Protein AF-0000000087423465 (afdb_homodimer)

Nearest PDB structures (foldseek):
  7kyp-assembly4_N  TM=9.177E-01  e=3.715E-16  Streptococcus pneumoniae D39
  7kyo-assembly1_C-2  TM=9.212E-01  e=1.041E-14  Streptococcus pneumoniae D39
  4g1u-assembly1_B  TM=6.778E-01  e=6.714E-05  Yersinia pestis
  7lb8-assembly1_B  TM=7.139E-01  e=5.943E-04  Escherichia coli K-12
  5b57-assembly1_A  TM=6.012E-01  e=1.529E-04  Burkholderia cenocepacia J2315

InterPro domains:
  IPR001626 ABC transporter, TroCD-like [PF00950] (20-286)
  IPR001626 ABC transporter, TroCD-like [PTHR30477] (18-298)
  IPR037294 ABC transporter, BtuC-like [G3DSA:1.10.3470.10] (1-289)
  IPR037294 ABC transporter, BtuC-like [SSF81345] (15-281)

Solvent-accessible surface area (backbone atoms only — not comparable to full-atom values): 29920 Å² total; per-residue (Å²): 107,68,63,56,50,45,48,53,37,50,53,42,48,53,50,59,76,62,60,75,46,68,46,57,47,35,19,29,52,46,29,24,45,39,13,27,35,25,2,45,59,16,37,58,28,46,73,61,70,42,32,52,52,43,44,23,28,26,30,16,19,43,31,16,28,44,48,29,34,65,73,67,69,48,95,44,70,70,50,27,48,49,25,14,33,51,32,10,40,51,44,53,52,49,30,53,58,45,31,68,37,92,82,37,51,56,50,43,28,38,42,41,49,20,33,30,33,29,17,51,14,50,39,46,45,31,50,45,54,72,34,92,74,18,86,71,60,64,63,66,37,40,49,53,24,34,24,60,71,47,47,73,68,54,43,50,51,35,47,50,52,31,51,50,50,50,48,46,49,64,73,43,36,63,66,51,51,40,39,57,78,36,49,69,61,24,48,74,74,66,42,60,55,66,58,52,52,54,48,49,48,50,50,49,26,51,48,43,49,60,27,17,52,36,25,1,25,75,46,45,30,29,39,21,35,28,21,18,56,21,16,54,20,60,38,90,47,65,74,58,20,42,53,43,2,23,49,44,13,27,49,15,12,41,51,6,32,48,50,21,64,51,36,84,60,35,50,34,25,34,34,20,32,41,44,26,43,49,51,26,53,48,19,45,42,65,11,68,66,13,65,50,28,50,56,58,55,52,54,55,66,68,60,60,64,77,73,73,68,80,71,75,78,74,77,73,77,119,106,68,61,56,51,48,49,53,37,50,52,41,48,53,49,58,76,60,63,76,45,66,46,59,48,36,19,30,51,48,30,23,43,40,12,27,34,26,3,46,60,17,36,57,28,47,74,61,69,41,32,51,52,43,42,25,27,26,30,15,20,43,32,15,30,43,49,28,34,67,73,66,69,48,95,45,70,69,50,28,46,49,25,14,33,53,32,11,41,50,44,52,50,49,30,53,58,47,32,66,38,92,82,37,48,56,51,42,27,38,43,42,50,20,34,30,33,28,15,50,14,50,37,46,45,30,49,46,55,72,34,92,74,19,89,70,59,64,62,68,37,40,50,52,24,34,24,58,70,49,46,73,68,54,43,50,50,35,47,49,51,31,52,50,50,51,50,47,49,64,73,45,36,65,62,50,51,40,39,57,78,35,51,70,62,25,49,74,75,65,43,58,54,64,60,52,52,52,47,49,48,48,50,50,25,52,47,43,50,60,29,16,49,36,25,1,26,74,46,45,30,29,38,21,36,27,20,18,57,21,18,55,21,61,40,89,47,65,76,58,20,43,53,44,1,23,50,46,13,25,48,16,12,40,51,7,32,49,50,20,65,52,38,85,60,36,52,34,25,34,35,20,34,41,43,25,43,48,50,25,52,47,19,45,43,66,11,69,64,14,65,50,27,51,55,57,56,52,55,56,65,66,60,61,66,77,75,71,68,79,74,76,78,76,78,69,81,119

Sequence (636 aa):
MQSLFSQQVADRAAEFFTFQYDFAINALMSSMFVGAVCAVVGAFLVLRGMSLLGDATGHATLPGVCAAFVFVGAKETGALLTGALVSAFVAALLVGLISRSNRSRPDAAIGVILSVFFGIGIVMLSYIQNSPTAAQSGLQSFLFGNAAGVSREQLYVLGGISAALIAGVAVFFRPLAVATFDPVFARSIGVPTRAVHYGLLGALSLAVVVSIQAVGVVLVSAMLIIPPSAALFLTKRLPRALVFAGFIGVASGALGAFVSYLWEGVATGPAMVIVAGLFFALAFVFGSRGVLGRLFTKNDALSTPGESQATPATASAEMQSLFSQQVADRAAEFFTFQYDFAINALMSSMFVGAVCAVVGAFLVLRGMSLLGDATGHATLPGVCAAFVFVGAKETGALLTGALVSAFVAALLVGLISRSNRSRPDAAIGVILSVFFGIGIVMLSYIQNSPTAAQSGLQSFLFGNAAGVSREQLYVLGGISAALIAGVAVFFRPLAVATFDPVFARSIGVPTRAVHYGLLGALSLAVVVSIQAVGVVLVSAMLIIPPSAALFLTKRLPRALVFAGFIGVASGALGAFVSYLWEGVATGPAMVIVAGLFFALAFVFGSRGVLGRLFTKNDALSTPGESQATPATASAE

Structure (mmCIF, N/CA/C/O backbone):
data_AF-0000000087423465-model_v1
#
loop_
_entity.id
_entity.type
_entity.pdbx_description
1 polymer 'Metal ABC transporter permease'
#
loop_
_atom_site.group_PDB
_atom_site.id
_atom_site.type_symbol
_atom_site.label_atom_id
_atom_site.label_alt_id
_atom_site.label_comp_id
_atom_site.label_asym_id
_atom_site.label_entity_id
_atom_site.label_seq_id
_atom_site.pdbx_PDB_ins_code
_atom_site.Cartn_x
_atom_site.Cartn_y
_atom_site.Cartn_z
_atom_site.occupancy
_atom_site.B_iso_or_equiv
_atom_site.auth_seq_id
_atom_site.auth_comp_id
_atom_site.auth_asym_id
_atom_site.auth_atom_id
_atom_site.pdbx_PDB_model_num
ATOM 1 N N . MET A 1 1 ? 22.672 -31.734 11.016 1 42.53 1 MET A N 1
ATOM 2 C CA . MET A 1 1 ? 21.75 -30.953 10.203 1 42.53 1 MET A CA 1
ATOM 3 C C . MET A 1 1 ? 22.156 -29.469 10.188 1 42.53 1 MET A C 1
ATOM 5 O O . MET A 1 1 ? 22.172 -28.844 9.133 1 42.53 1 MET A O 1
ATOM 9 N N . GLN A 1 2 ? 22.531 -29.031 11.352 1 52.62 2 GLN A N 1
ATOM 10 C CA . GLN A 1 2 ? 23 -27.656 11.445 1 52.62 2 GLN A CA 1
ATOM 11 C C . GLN A 1 2 ? 24.344 -27.484 10.727 1 52.62 2 GLN A C 1
ATOM 13 O O . GLN A 1 2 ? 24.562 -26.469 10.055 1 52.62 2 GLN A O 1
ATOM 18 N N . SER A 1 3 ? 25.141 -28.484 10.922 1 55.47 3 SER A N 1
ATOM 19 C CA . SER A 1 3 ? 26.484 -28.391 10.328 1 55.47 3 SER A CA 1
ATOM 20 C C . SER A 1 3 ? 26.422 -28.469 8.805 1 55.47 3 SER A C 1
ATOM 22 O O . SER A 1 3 ? 27.125 -27.734 8.109 1 55.47 3 SER A O 1
ATOM 24 N N . LEU A 1 4 ? 25.609 -29.375 8.328 1 49.28 4 LEU A N 1
ATOM 25 C CA . LEU A 1 4 ? 25.422 -29.516 6.891 1 49.28 4 LEU A CA 1
ATOM 26 C C . LEU A 1 4 ? 24.797 -28.266 6.293 1 49.28 4 LEU A C 1
ATOM 28 O O . LEU A 1 4 ? 25.172 -27.828 5.207 1 49.28 4 LEU A O 1
ATOM 32 N N . PHE A 1 5 ? 23.875 -27.797 7.133 1 57.12 5 PHE A N 1
ATOM 33 C CA . PHE A 1 5 ? 23.25 -26.547 6.711 1 57.12 5 PHE A CA 1
ATOM 34 C C . PHE A 1 5 ? 24.281 -25.422 6.641 1 57.12 5 PHE A C 1
ATOM 36 O O . PHE A 1 5 ? 24.281 -24.625 5.699 1 57.12 5 PHE A O 1
ATOM 43 N N . SER A 1 6 ? 25.203 -25.625 7.539 1 66 6 SER A N 1
ATOM 44 C CA . SER A 1 6 ? 26.234 -24.578 7.566 1 66 6 SER A CA 1
ATOM 45 C C . SER A 1 6 ? 27.234 -24.766 6.418 1 66 6 SER A C 1
ATOM 47 O O . SER A 1 6 ? 27.656 -23.781 5.805 1 66 6 SER A O 1
ATOM 49 N N . GLN A 1 7 ? 27.547 -26.031 6.145 1 67.19 7 GLN A N 1
ATOM 50 C CA . GLN A 1 7 ? 28.484 -26.266 5.055 1 67.19 7 GLN A CA 1
ATOM 51 C C . GLN A 1 7 ? 27.859 -25.938 3.703 1 67.19 7 GLN A C 1
ATOM 53 O O . GLN A 1 7 ? 28.516 -25.375 2.832 1 67.19 7 GLN A O 1
ATOM 58 N N . GLN A 1 8 ? 26.625 -26.297 3.535 1 69.56 8 GLN A N 1
ATOM 59 C CA . GLN A 1 8 ? 25.938 -25.984 2.295 1 69.56 8 GLN A CA 1
ATOM 60 C C . GLN A 1 8 ? 25.828 -24.469 2.092 1 69.56 8 GLN A C 1
ATOM 62 O O . GLN A 1 8 ? 26 -23.969 0.976 1 69.56 8 GLN A O 1
ATOM 67 N N . VAL A 1 9 ? 25.672 -23.891 3.154 1 72.19 9 VAL A N 1
ATOM 68 C CA . VAL A 1 9 ? 25.578 -22.438 3.1 1 72.19 9 VAL A CA 1
ATOM 69 C C . VAL A 1 9 ? 26.953 -21.844 2.752 1 72.19 9 VAL A C 1
ATOM 71 O O . VAL A 1 9 ? 27.047 -20.906 1.955 1 72.19 9 VAL A O 1
ATOM 74 N N . ALA A 1 10 ? 27.984 -22.438 3.285 1 73.12 10 ALA A N 1
ATOM 75 C CA . ALA A 1 10 ? 29.344 -21.953 3.014 1 73.12 10 ALA A CA 1
ATOM 76 C C . ALA A 1 10 ? 29.734 -22.203 1.561 1 73.12 10 ALA A C 1
ATOM 78 O O . ALA A 1 10 ? 30.359 -21.359 0.921 1 73.12 10 ALA A O 1
ATOM 79 N N . ASP A 1 11 ? 29.359 -23.328 1.016 1 73.94 11 ASP A N 1
ATOM 80 C CA . ASP A 1 11 ? 29.672 -23.656 -0.371 1 73.94 11 ASP A CA 1
ATOM 81 C C . ASP A 1 11 ? 28.922 -22.75 -1.337 1 73.94 11 ASP A C 1
ATOM 83 O O . ASP A 1 11 ? 29.5 -22.281 -2.322 1 73.94 11 ASP A O 1
ATOM 87 N N . ARG A 1 12 ? 27.75 -22.484 -0.983 1 76.12 12 ARG A N 1
ATOM 88 C CA . ARG A 1 12 ? 26.969 -21.594 -1.836 1 76.12 12 ARG A CA 1
ATOM 89 C C . ARG A 1 12 ? 27.484 -20.156 -1.759 1 76.12 12 ARG A C 1
ATOM 91 O O . ARG A 1 12 ? 27.484 -19.438 -2.758 1 76.12 12 ARG A O 1
ATOM 98 N N . ALA A 1 13 ? 27.906 -19.844 -0.619 1 76.38 13 ALA A N 1
ATOM 99 C CA . ALA A 1 13 ? 28.469 -18.516 -0.446 1 76.38 13 ALA A CA 1
ATOM 100 C C . ALA A 1 13 ? 29.719 -18.328 -1.301 1 76.38 13 ALA A C 1
ATOM 102 O O . ALA A 1 13 ? 29.891 -17.312 -1.965 1 76.38 13 ALA A O 1
ATOM 103 N N . ALA A 1 14 ? 30.531 -19.344 -1.249 1 70.56 14 ALA A N 1
ATOM 104 C CA . ALA A 1 14 ? 31.766 -19.297 -2.043 1 70.56 14 ALA A CA 1
ATOM 105 C C . ALA A 1 14 ? 31.453 -19.25 -3.535 1 70.56 14 ALA A C 1
ATOM 107 O O . ALA A 1 14 ? 32.094 -18.531 -4.293 1 70.56 14 ALA A O 1
ATOM 108 N N . GLU A 1 15 ? 30.484 -19.938 -3.844 1 74.62 15 GLU A N 1
ATOM 109 C CA . GLU A 1 15 ? 30.078 -20 -5.246 1 74.62 15 GLU A CA 1
ATOM 110 C C . GLU A 1 15 ? 29.547 -18.641 -5.719 1 74.62 15 GLU A C 1
ATOM 112 O O . GLU A 1 15 ? 29.797 -18.234 -6.855 1 74.62 15 GLU A O 1
ATOM 117 N N . PHE A 1 16 ? 28.859 -18.031 -4.848 1 75.19 16 PHE A N 1
ATOM 118 C CA . PHE A 1 16 ? 28.297 -16.719 -5.18 1 75.19 16 PHE A CA 1
ATOM 119 C C . PHE A 1 16 ? 29.391 -15.734 -5.535 1 75.19 16 PHE A C 1
ATOM 121 O O . PHE A 1 16 ? 29.266 -14.969 -6.496 1 75.19 16 PHE A O 1
ATOM 128 N N . PHE A 1 17 ? 30.5 -15.828 -4.84 1 75.06 17 PHE A N 1
ATOM 129 C CA . PHE A 1 17 ? 31.562 -14.836 -5.004 1 75.06 17 PHE A CA 1
ATOM 130 C C . PHE A 1 17 ? 32.469 -15.211 -6.16 1 75.06 17 PHE A C 1
ATOM 132 O O . PHE A 1 17 ? 33.375 -14.445 -6.527 1 75.06 17 PHE A O 1
ATOM 139 N N . THR A 1 18 ? 32.188 -16.469 -6.742 1 71.5 18 THR A N 1
ATOM 140 C CA . THR A 1 18 ? 33 -16.828 -7.914 1 71.5 18 THR A CA 1
ATOM 141 C C . THR A 1 18 ? 32.406 -16.188 -9.172 1 71.5 18 THR A C 1
ATOM 143 O O . THR A 1 18 ? 33.094 -16.141 -10.211 1 71.5 18 THR A O 1
ATOM 146 N N . PHE A 1 19 ? 31.234 -15.562 -9.094 1 72.69 19 PHE A N 1
ATOM 147 C CA . PHE A 1 19 ? 30.562 -14.875 -10.195 1 72.69 19 PHE A CA 1
ATOM 148 C C . PHE A 1 19 ? 30.562 -15.734 -11.445 1 72.69 19 PHE A C 1
ATOM 150 O O . PHE A 1 19 ? 30.797 -15.234 -12.555 1 72.69 19 PHE A O 1
ATOM 157 N N . GLN A 1 20 ? 30.453 -16.969 -11.32 1 70.81 20 GLN A N 1
ATOM 158 C CA . GLN A 1 20 ? 30.484 -17.906 -12.445 1 70.81 20 GLN A CA 1
ATOM 159 C C . GLN A 1 20 ? 29.125 -18.016 -13.117 1 70.81 20 GLN A C 1
ATOM 161 O O . GLN A 1 20 ? 29.047 -18.297 -14.312 1 70.81 20 GLN A O 1
ATOM 166 N N . TYR A 1 21 ? 28.141 -17.641 -12.383 1 77.69 21 TYR A N 1
ATOM 167 C CA . TYR A 1 21 ? 26.797 -17.797 -12.93 1 77.69 21 TYR A CA 1
ATOM 168 C C . TYR A 1 21 ? 26.219 -16.438 -13.328 1 77.69 21 TYR A C 1
ATOM 170 O O . TYR A 1 21 ? 26.125 -15.531 -12.5 1 77.69 21 TYR 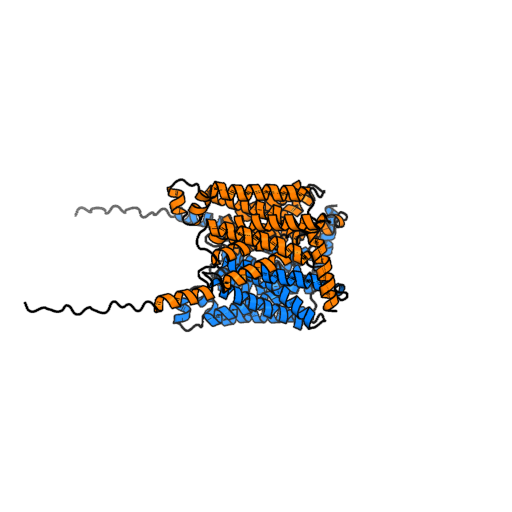A O 1
ATOM 178 N N . ASP A 1 22 ? 25.859 -16.328 -14.555 1 80.81 22 ASP A N 1
ATOM 179 C CA . ASP A 1 22 ? 25.312 -15.086 -15.125 1 80.81 22 ASP A CA 1
ATOM 180 C C . ASP A 1 22 ? 24.062 -14.633 -14.383 1 80.81 22 ASP A C 1
ATOM 182 O O . ASP A 1 22 ? 23.875 -13.438 -14.148 1 80.81 22 ASP A O 1
ATOM 186 N N . PHE A 1 23 ? 23.328 -15.594 -14.008 1 82 23 PHE A N 1
ATOM 187 C CA . PHE A 1 23 ? 22.078 -15.227 -13.336 1 82 23 PHE A CA 1
ATOM 188 C C . PHE A 1 23 ? 22.375 -14.586 -11.984 1 82 23 PHE A C 1
ATOM 190 O O . PHE A 1 23 ? 21.656 -13.672 -11.562 1 82 23 PHE A O 1
ATOM 197 N N . ALA A 1 24 ? 23.438 -15.008 -11.32 1 84.62 24 ALA A N 1
ATOM 198 C CA . ALA A 1 24 ? 23.797 -14.461 -10.016 1 84.62 24 ALA A CA 1
ATOM 199 C C . ALA A 1 24 ? 24.312 -13.039 -10.141 1 84.62 24 ALA A C 1
ATOM 201 O O . ALA A 1 24 ? 24 -12.172 -9.328 1 84.62 24 ALA A O 1
ATOM 202 N N . ILE A 1 25 ? 25.031 -12.836 -11.164 1 87.06 25 ILE A N 1
ATOM 203 C CA . ILE A 1 25 ? 25.578 -11.508 -11.406 1 87.06 25 ILE A CA 1
ATOM 204 C C . ILE A 1 25 ? 24.453 -10.539 -11.781 1 87.06 25 ILE A C 1
ATOM 206 O O . ILE A 1 25 ? 24.422 -9.406 -11.297 1 87.06 25 ILE A O 1
ATOM 210 N N . ASN A 1 26 ? 23.578 -11.016 -12.57 1 89.56 26 ASN A N 1
ATOM 211 C CA . ASN A 1 26 ? 22.453 -10.18 -12.977 1 89.56 26 ASN A CA 1
ATOM 212 C C . ASN A 1 26 ? 21.562 -9.828 -11.789 1 89.56 26 ASN A C 1
ATOM 214 O O . ASN A 1 26 ? 21.094 -8.695 -11.672 1 89.56 26 ASN A O 1
ATOM 218 N N . ALA A 1 27 ? 21.359 -10.805 -11 1 91.19 27 ALA A N 1
ATOM 219 C CA . ALA A 1 27 ? 20.531 -10.578 -9.82 1 91.19 27 ALA A CA 1
ATOM 220 C C . ALA A 1 27 ? 21.188 -9.57 -8.875 1 91.19 27 ALA A C 1
ATOM 222 O O . ALA A 1 27 ? 20.531 -8.68 -8.352 1 91.19 27 ALA A O 1
ATOM 223 N N . LEU A 1 28 ? 22.453 -9.68 -8.742 1 93.5 28 LEU A N 1
ATOM 224 C CA . LEU A 1 28 ? 23.203 -8.805 -7.855 1 93.5 28 LEU A CA 1
ATOM 225 C C . LEU A 1 28 ? 23.219 -7.375 -8.398 1 93.5 28 LEU A C 1
ATOM 227 O O . LEU A 1 28 ? 22.891 -6.43 -7.672 1 93.5 28 LEU A O 1
ATOM 231 N N . MET A 1 29 ? 23.547 -7.234 -9.617 1 94.5 29 MET A N 1
ATOM 232 C CA . MET A 1 29 ? 23.656 -5.91 -10.219 1 94.5 29 MET A CA 1
ATOM 233 C C . MET A 1 29 ? 22.297 -5.219 -10.289 1 94.5 29 MET A C 1
ATOM 235 O O . MET A 1 29 ? 22.188 -4.031 -9.984 1 94.5 29 MET A O 1
ATOM 239 N N . SER A 1 30 ? 21.344 -5.973 -10.688 1 95.25 30 SER A N 1
ATOM 240 C CA . SER A 1 30 ? 20.016 -5.383 -10.766 1 95.25 30 SER A CA 1
ATOM 241 C C . SER A 1 30 ? 19.516 -4.93 -9.391 1 95.25 30 SER A C 1
ATOM 243 O O . SER A 1 30 ? 18.953 -3.846 -9.258 1 95.25 30 SER A O 1
ATOM 245 N N . SER A 1 31 ? 19.781 -5.719 -8.398 1 96.44 31 SER A N 1
ATOM 246 C CA . SER A 1 31 ? 19.344 -5.371 -7.043 1 96.44 31 SER A CA 1
ATOM 247 C C . SER A 1 31 ? 20.078 -4.133 -6.535 1 96.44 31 SER A C 1
ATOM 249 O O . SER A 1 31 ? 19.5 -3.293 -5.852 1 96.44 31 SER A O 1
ATOM 251 N N . MET A 1 32 ? 21.281 -4.016 -6.891 1 97.44 32 MET A N 1
ATOM 252 C CA . MET A 1 32 ? 22.078 -2.859 -6.473 1 97.44 32 MET A CA 1
ATOM 253 C C . MET A 1 32 ? 21.594 -1.595 -7.18 1 97.44 32 MET A C 1
ATOM 255 O O . MET A 1 32 ? 21.484 -0.538 -6.559 1 97.44 32 MET A O 1
ATOM 259 N N . PHE A 1 33 ? 21.344 -1.739 -8.453 1 97.5 33 PHE A N 1
ATOM 260 C CA . PHE A 1 33 ? 20.859 -0.598 -9.219 1 97.5 33 PHE A CA 1
ATOM 261 C C . PHE A 1 33 ? 19.5 -0.13 -8.68 1 97.5 33 PHE A C 1
ATOM 263 O O . PHE A 1 33 ? 19.281 1.068 -8.492 1 97.5 33 PHE A O 1
ATOM 270 N N . VAL A 1 34 ? 18.641 -1.101 -8.398 1 97.38 34 VAL A N 1
ATOM 271 C CA . VAL A 1 34 ? 17.328 -0.791 -7.852 1 97.38 34 VAL A CA 1
ATOM 272 C C . VAL A 1 34 ? 17.469 -0.078 -6.508 1 97.38 34 VAL A C 1
ATOM 274 O O . VAL A 1 34 ? 16.828 0.94 -6.262 1 97.38 34 VAL A O 1
ATOM 277 N N . GLY A 1 35 ? 18.359 -0.649 -5.672 1 98 35 GLY A N 1
ATOM 278 C CA . GLY A 1 35 ? 18.578 -0.047 -4.367 1 98 35 GLY A CA 1
ATOM 279 C C . GLY A 1 35 ? 19.078 1.386 -4.449 1 98 35 GLY A C 1
ATOM 280 O O . GLY A 1 35 ? 18.609 2.248 -3.697 1 98 35 GLY A O 1
ATOM 281 N N . ALA A 1 36 ? 19.922 1.642 -5.367 1 97.75 36 ALA A N 1
ATOM 282 C CA . ALA A 1 36 ? 20.516 2.965 -5.5 1 97.75 36 ALA A CA 1
ATOM 283 C C . ALA A 1 36 ? 19.5 3.982 -6.02 1 97.75 36 ALA A C 1
ATOM 285 O O . ALA A 1 36 ? 19.312 5.035 -5.406 1 97.75 36 ALA A O 1
ATOM 286 N N . VAL A 1 37 ? 18.859 3.646 -7.086 1 98.06 37 VAL A N 1
ATOM 287 C CA . VAL A 1 37 ? 18 4.613 -7.758 1 98.06 37 VAL A CA 1
ATOM 288 C C . VAL A 1 37 ? 16.766 4.875 -6.906 1 98.06 37 VAL A C 1
ATOM 290 O O . VAL A 1 37 ? 16.344 6.023 -6.754 1 98.06 37 VAL A O 1
ATOM 293 N N . CYS A 1 38 ? 16.172 3.871 -6.328 1 98.31 38 CYS A N 1
ATOM 294 C CA . CYS A 1 38 ? 14.984 4.051 -5.504 1 98.31 38 CYS A CA 1
ATOM 295 C C . CYS A 1 38 ? 15.305 4.855 -4.25 1 98.31 38 CYS A C 1
ATOM 297 O O . CYS A 1 38 ? 14.516 5.707 -3.838 1 98.31 38 CYS A O 1
ATOM 299 N N . ALA A 1 39 ? 16.484 4.59 -3.719 1 98.19 39 ALA A N 1
ATOM 300 C CA . ALA A 1 39 ? 16.859 5.305 -2.502 1 98.19 39 ALA A CA 1
ATOM 301 C C . ALA A 1 39 ? 17.031 6.797 -2.773 1 98.19 39 ALA A C 1
ATOM 303 O O . ALA A 1 39 ? 16.531 7.633 -2.008 1 98.19 39 ALA A O 1
ATOM 304 N N . VAL A 1 40 ? 17.641 7.113 -3.832 1 97.69 40 VAL A N 1
ATOM 305 C CA . VAL A 1 40 ? 17.938 8.508 -4.145 1 97.69 40 VAL A CA 1
ATOM 306 C C . VAL A 1 40 ? 16.656 9.25 -4.508 1 97.69 40 VAL A C 1
ATOM 308 O O . VAL A 1 40 ? 16.391 10.336 -3.982 1 97.69 40 VAL A O 1
ATOM 311 N N . VAL A 1 41 ? 15.859 8.672 -5.359 1 97.69 41 VAL A N 1
ATOM 312 C CA . VAL A 1 41 ? 14.586 9.289 -5.738 1 97.69 41 VAL A CA 1
ATOM 313 C C . VAL A 1 41 ? 13.648 9.32 -4.539 1 97.69 41 VAL A C 1
ATOM 315 O O . VAL A 1 41 ? 12.977 10.328 -4.289 1 97.69 41 VAL A O 1
ATOM 318 N N . GLY A 1 42 ? 13.688 8.266 -3.785 1 97.75 42 GLY A N 1
ATOM 319 C CA . GLY A 1 42 ? 12.82 8.125 -2.629 1 97.75 42 GLY A CA 1
ATOM 320 C C . GLY A 1 42 ? 13.117 9.125 -1.532 1 97.75 42 GLY A C 1
ATOM 321 O O . GLY A 1 42 ? 12.219 9.508 -0.774 1 97.75 42 GLY A O 1
ATOM 322 N N . ALA A 1 43 ? 14.328 9.609 -1.421 1 97.19 43 ALA A N 1
ATOM 323 C CA . ALA A 1 43 ? 14.703 10.578 -0.395 1 97.19 43 ALA A CA 1
ATOM 324 C C . ALA A 1 43 ? 13.867 11.852 -0.5 1 97.19 43 ALA A C 1
ATOM 326 O O . ALA A 1 43 ? 13.398 12.375 0.513 1 97.19 43 ALA A O 1
ATOM 327 N N . PHE A 1 44 ? 13.609 12.273 -1.666 1 96.94 44 PHE A N 1
ATOM 328 C CA . PHE A 1 44 ? 12.82 13.492 -1.856 1 96.94 44 PHE A CA 1
ATOM 329 C C . PHE A 1 44 ? 11.344 13.219 -1.604 1 96.94 44 PHE A C 1
ATOM 331 O O . PHE A 1 44 ? 10.617 14.094 -1.127 1 96.94 44 PHE A O 1
ATOM 338 N N . LEU A 1 45 ? 10.938 12 -1.914 1 96.44 45 LEU A N 1
ATOM 339 C CA . LEU A 1 45 ? 9.555 11.648 -1.631 1 96.44 45 LEU A CA 1
ATOM 340 C C . LEU A 1 45 ? 9.297 11.617 -0.128 1 96.44 45 LEU A C 1
ATOM 342 O O . LEU A 1 45 ? 8.281 12.125 0.344 1 96.44 45 LEU A O 1
ATOM 346 N N . VAL A 1 46 ? 10.258 11.047 0.565 1 95.81 46 VAL A N 1
ATOM 347 C CA . VAL A 1 46 ? 10.141 10.945 2.016 1 95.81 46 VAL A CA 1
ATOM 348 C C . VAL A 1 46 ? 10.148 12.344 2.635 1 95.81 46 VAL A C 1
ATOM 350 O O . VAL A 1 46 ? 9.32 12.648 3.5 1 95.81 46 VAL A O 1
ATOM 353 N N . LEU A 1 47 ? 10.969 13.227 2.188 1 94.31 47 LEU A N 1
ATOM 354 C CA . LEU A 1 47 ? 11.117 14.578 2.727 1 94.31 47 LEU A CA 1
ATOM 355 C C . LEU A 1 47 ? 9.875 15.414 2.43 1 94.31 47 LEU A C 1
ATOM 357 O O . LEU A 1 47 ? 9.523 16.312 3.203 1 94.31 47 LEU A O 1
ATOM 361 N N . ARG A 1 48 ? 9.195 15.07 1.342 1 94.12 48 ARG A N 1
ATOM 362 C CA . ARG A 1 48 ? 8.023 15.844 0.938 1 94.12 48 ARG A CA 1
ATOM 363 C C . ARG A 1 48 ? 6.746 15.258 1.524 1 94.12 48 ARG A C 1
ATOM 365 O O . ARG A 1 48 ? 5.656 15.781 1.299 1 94.12 48 ARG A O 1
ATOM 372 N N . GLY A 1 49 ? 6.891 14.133 2.199 1 93.5 49 GLY A N 1
ATOM 373 C CA . GLY A 1 49 ? 5.711 13.484 2.756 1 93.5 49 GLY A CA 1
ATOM 374 C C . GLY A 1 49 ? 4.875 12.773 1.714 1 93.5 49 GLY A C 1
ATOM 375 O O . GLY A 1 49 ? 3.648 12.719 1.824 1 93.5 49 GLY A O 1
ATOM 376 N N . MET A 1 50 ? 5.543 12.289 0.683 1 94.56 50 MET A N 1
ATOM 377 C CA . MET A 1 50 ? 4.871 11.617 -0.426 1 94.56 50 MET A CA 1
ATOM 378 C C . MET A 1 50 ? 5.355 10.18 -0.563 1 94.56 50 MET A C 1
ATOM 380 O O . MET A 1 50 ? 5.422 9.641 -1.671 1 94.56 50 MET A O 1
ATOM 384 N N . SER A 1 51 ? 5.762 9.609 0.498 1 95.19 51 SER A N 1
ATOM 385 C CA . SER A 1 51 ? 6.367 8.281 0.462 1 95.19 51 SER A CA 1
ATOM 386 C C . SER A 1 51 ? 5.395 7.246 -0.085 1 95.19 51 SER A C 1
ATOM 388 O O . SER A 1 51 ? 5.773 6.406 -0.905 1 95.19 51 SER A O 1
ATOM 390 N N . LEU A 1 52 ? 4.121 7.367 0.267 1 95.94 52 LEU A N 1
ATOM 391 C CA . LEU A 1 52 ? 3.148 6.332 -0.076 1 95.94 52 LEU A CA 1
ATOM 392 C C . LEU A 1 52 ? 2.652 6.508 -1.507 1 95.94 52 LEU A C 1
ATOM 394 O O . LEU A 1 52 ? 1.965 5.633 -2.041 1 95.94 52 LEU A O 1
ATOM 398 N N . LEU A 1 53 ? 3.059 7.617 -2.109 1 95.94 53 LEU A N 1
ATOM 399 C CA . LEU A 1 53 ? 2.828 7.75 -3.545 1 95.94 53 LEU A CA 1
ATOM 400 C C . LEU A 1 53 ? 3.627 6.707 -4.32 1 95.94 53 LEU A C 1
ATOM 402 O O . LEU A 1 53 ? 3.189 6.246 -5.379 1 95.94 53 LEU A O 1
ATOM 406 N N . GLY A 1 54 ? 4.812 6.398 -3.828 1 95.38 54 GLY A N 1
ATOM 407 C CA . GLY A 1 54 ? 5.586 5.312 -4.41 1 95.38 54 GLY A CA 1
ATOM 408 C C . GLY A 1 54 ? 4.852 3.984 -4.395 1 95.38 54 GLY A C 1
ATOM 409 O O . GLY A 1 54 ? 4.914 3.223 -5.363 1 95.38 54 GLY A O 1
ATOM 410 N N . ASP A 1 55 ? 4.164 3.773 -3.352 1 95.06 55 ASP A N 1
ATOM 411 C CA . ASP A 1 55 ? 3.385 2.545 -3.223 1 95.06 55 ASP A CA 1
ATOM 412 C C . ASP A 1 55 ? 2.238 2.512 -4.23 1 95.06 55 ASP A C 1
ATOM 414 O O . ASP A 1 55 ? 2.023 1.499 -4.902 1 95.06 55 ASP A O 1
ATOM 418 N N . ALA A 1 56 ? 1.564 3.615 -4.336 1 96.38 56 ALA A N 1
ATOM 419 C CA . ALA A 1 56 ? 0.45 3.721 -5.273 1 96.38 56 ALA A CA 1
ATOM 420 C C . ALA A 1 56 ? 0.928 3.566 -6.711 1 96.38 56 ALA A C 1
ATOM 422 O O . ALA A 1 56 ? 0.294 2.873 -7.512 1 96.38 56 ALA A O 1
ATOM 423 N N . THR A 1 57 ? 2.02 4.172 -7.023 1 96.69 57 THR A N 1
ATOM 424 C CA . THR A 1 57 ? 2.553 4.117 -8.383 1 96.69 57 THR A CA 1
ATOM 425 C C . THR A 1 57 ? 3.016 2.701 -8.719 1 96.69 57 THR A C 1
ATOM 427 O O . THR A 1 57 ? 2.842 2.242 -9.852 1 96.69 57 THR A O 1
ATOM 430 N N . GLY A 1 58 ? 3.594 2.059 -7.77 1 96.06 58 GLY A N 1
ATOM 431 C CA . GLY A 1 58 ? 3.986 0.674 -7.984 1 96.06 58 GLY A CA 1
ATOM 432 C C . GLY A 1 58 ? 2.822 -0.227 -8.352 1 96.06 58 GLY A C 1
ATOM 433 O O . GLY A 1 58 ? 2.879 -0.944 -9.352 1 96.06 58 GLY A O 1
ATOM 434 N N . HIS A 1 59 ? 1.799 -0.141 -7.609 1 95.69 59 HIS A N 1
ATOM 435 C CA . HIS A 1 59 ? 0.615 -0.951 -7.871 1 95.69 59 HIS A CA 1
ATOM 436 C C . HIS A 1 59 ? -0.05 -0.547 -9.18 1 95.69 59 HIS A C 1
ATOM 438 O O . HIS A 1 59 ? -0.612 -1.391 -9.883 1 95.69 59 HIS A O 1
ATOM 444 N N . ALA A 1 60 ? 0.072 0.687 -9.5 1 97.12 60 ALA A N 1
ATOM 445 C CA . ALA A 1 60 ? -0.589 1.217 -10.688 1 97.12 60 ALA A CA 1
ATOM 446 C C . ALA A 1 60 ? 0.149 0.802 -11.953 1 97.12 60 ALA A C 1
ATOM 448 O O . ALA A 1 60 ? -0.36 0.981 -13.062 1 97.12 60 ALA A O 1
ATOM 449 N N . THR A 1 61 ? 1.288 0.27 -11.82 1 96.12 61 THR A N 1
ATOM 450 C CA . THR A 1 61 ? 2.031 -0.17 -13 1 96.12 61 THR A CA 1
ATOM 451 C C . THR A 1 61 ? 1.407 -1.429 -13.594 1 96.12 61 THR A C 1
ATOM 453 O O . THR A 1 61 ? 1.51 -1.668 -14.797 1 96.12 61 THR A O 1
ATOM 456 N N . LEU A 1 62 ? 0.734 -2.221 -12.82 1 93.44 62 LEU A N 1
ATOM 457 C CA . LEU A 1 62 ? 0.261 -3.539 -13.227 1 93.44 62 LEU A CA 1
ATOM 458 C C . LEU A 1 62 ? -0.755 -3.424 -14.359 1 93.44 62 LEU A C 1
ATOM 460 O O . LEU A 1 62 ? -0.633 -4.105 -15.383 1 93.44 62 LEU A O 1
ATOM 464 N N . PRO A 1 63 ? -1.768 -2.584 -14.227 1 95.25 63 PRO A N 1
ATOM 465 C CA . PRO A 1 63 ? -2.705 -2.494 -15.344 1 95.25 63 PRO A CA 1
ATOM 466 C C . PRO A 1 63 ? -2.047 -1.992 -16.625 1 95.25 63 PRO A C 1
ATOM 468 O O . PRO A 1 63 ? -2.463 -2.365 -17.734 1 95.25 63 PRO A O 1
ATOM 471 N N . GLY A 1 64 ? -1.046 -1.164 -16.516 1 95.69 64 GLY A N 1
ATOM 472 C CA . GLY A 1 64 ? -0.313 -0.716 -17.688 1 95.69 64 GLY A CA 1
ATOM 473 C C . GLY A 1 64 ? 0.457 -1.83 -18.375 1 95.69 64 GLY A C 1
ATOM 474 O O . GLY A 1 64 ? 0.448 -1.935 -19.609 1 95.69 64 GLY A O 1
ATOM 475 N N . VAL A 1 65 ? 1.086 -2.648 -17.578 1 92.06 65 VAL A N 1
ATOM 476 C CA . VAL A 1 65 ? 1.825 -3.791 -18.109 1 92.06 65 VAL A CA 1
ATOM 477 C C . VAL A 1 65 ? 0.861 -4.762 -18.781 1 92.06 65 VAL A C 1
ATOM 479 O O . VAL A 1 65 ? 1.124 -5.234 -19.891 1 92.06 65 VAL A O 1
ATOM 482 N N . CYS A 1 66 ? -0.252 -5.02 -18.125 1 91.5 66 CYS A N 1
ATOM 483 C CA . CYS A 1 66 ? -1.233 -5.957 -18.656 1 91.5 66 CYS A CA 1
ATOM 484 C C . CYS A 1 66 ? -1.87 -5.418 -19.922 1 91.5 66 CYS A C 1
ATOM 486 O O . CYS A 1 66 ? -2.066 -6.164 -20.891 1 91.5 66 CYS A O 1
ATOM 488 N N . ALA A 1 67 ? -2.166 -4.172 -19.938 1 92.81 67 ALA A N 1
ATOM 489 C CA . ALA A 1 67 ? -2.752 -3.555 -21.125 1 92.81 67 ALA A CA 1
ATOM 490 C C . ALA A 1 67 ? -1.787 -3.615 -22.297 1 92.81 67 ALA A C 1
ATOM 492 O O . ALA A 1 67 ? -2.191 -3.912 -23.422 1 92.81 67 ALA A O 1
ATOM 493 N N . ALA A 1 68 ? -0.559 -3.305 -22.031 1 91.81 68 ALA A N 1
ATOM 494 C CA . ALA A 1 68 ? 0.453 -3.369 -23.078 1 91.81 68 ALA A CA 1
ATOM 495 C C . ALA A 1 68 ? 0.592 -4.789 -23.625 1 91.81 68 ALA A C 1
ATOM 497 O O . ALA A 1 68 ? 0.745 -4.988 -24.828 1 91.81 68 ALA A O 1
ATOM 498 N N . PHE A 1 69 ? 0.512 -5.766 -22.734 1 87.25 69 PHE A N 1
ATOM 499 C CA . PHE A 1 69 ? 0.615 -7.16 -23.141 1 87.25 69 PHE A CA 1
ATOM 500 C C . PHE A 1 69 ? -0.552 -7.551 -24.031 1 87.25 69 PHE A C 1
ATOM 502 O O . PHE A 1 69 ? -0.363 -8.227 -25.047 1 87.25 69 PHE A O 1
ATOM 509 N N . VAL A 1 70 ? -1.715 -7.145 -23.672 1 85.19 70 VAL A N 1
ATOM 510 C CA . VAL A 1 70 ? -2.916 -7.504 -24.422 1 85.19 70 VAL A CA 1
ATOM 511 C C . VAL A 1 70 ? -2.896 -6.828 -25.781 1 85.19 70 VAL A C 1
ATOM 513 O O . VAL A 1 70 ? -3.277 -7.43 -26.797 1 85.19 70 VAL A O 1
ATOM 516 N N . PHE A 1 71 ? -2.453 -5.617 -25.828 1 86.69 71 PHE A N 1
ATOM 517 C CA . PHE A 1 71 ? -2.479 -4.844 -27.062 1 86.69 71 PHE A CA 1
ATOM 518 C C . PHE A 1 71 ? -1.392 -5.316 -28.016 1 86.69 71 PHE A C 1
ATOM 520 O O . PHE A 1 71 ? -1.624 -5.422 -29.234 1 86.69 71 PHE A O 1
ATOM 527 N N . VAL A 1 72 ? -0.191 -5.574 -27.516 1 83.19 72 VAL A N 1
ATOM 528 C CA . VAL A 1 72 ? 0.933 -5.934 -28.375 1 83.19 72 VAL A CA 1
ATOM 529 C C . VAL A 1 72 ? 0.942 -7.441 -28.609 1 83.19 72 VAL A C 1
ATOM 531 O O . VAL A 1 72 ? 1.404 -7.91 -29.656 1 83.19 72 VAL A O 1
ATOM 534 N N . GLY A 1 73 ? 0.303 -8.219 -27.812 1 72.38 73 GLY A N 1
ATOM 535 C CA . GLY A 1 73 ? 0.169 -9.656 -27.984 1 72.38 73 GLY A CA 1
ATOM 536 C C . GLY A 1 73 ? 1.452 -10.414 -27.688 1 72.38 73 GLY A C 1
ATOM 537 O O . GLY A 1 73 ? 1.508 -11.633 -27.844 1 72.38 73 GLY A O 1
ATOM 538 N N . ALA A 1 74 ? 2.566 -9.766 -27.5 1 67.62 74 ALA A N 1
ATOM 539 C CA . ALA A 1 74 ? 3.842 -10.422 -27.234 1 67.62 74 ALA A CA 1
ATOM 540 C C . ALA A 1 74 ? 4.539 -9.805 -26.031 1 67.62 74 ALA A C 1
ATOM 542 O O . ALA A 1 74 ? 4.207 -8.695 -25.609 1 67.62 74 ALA A O 1
ATOM 543 N N . LYS A 1 75 ? 5.344 -10.672 -25.531 1 73 75 LYS A N 1
ATOM 544 C CA . LYS A 1 75 ? 6.152 -10.203 -24.406 1 73 75 LYS A CA 1
ATOM 545 C C . LYS A 1 75 ? 7.32 -9.352 -24.891 1 73 75 LYS A C 1
ATOM 547 O O . LYS A 1 75 ? 8.445 -9.844 -25 1 73 75 LYS A O 1
ATOM 552 N N . GLU A 1 76 ? 6.984 -8.164 -25.359 1 78.5 76 GLU A N 1
ATOM 553 C CA . GLU A 1 76 ? 8.031 -7.203 -25.719 1 78.5 76 GLU A CA 1
ATOM 554 C C . GLU A 1 76 ? 8.336 -6.266 -24.547 1 78.5 76 GLU A C 1
ATOM 556 O O . GLU A 1 76 ? 7.469 -5.496 -24.125 1 78.5 76 GLU A O 1
ATOM 561 N N . THR A 1 77 ? 9.508 -6.309 -24.078 1 79.06 77 THR A N 1
ATOM 562 C CA . THR A 1 77 ? 9.93 -5.602 -22.875 1 79.06 77 THR A CA 1
ATOM 563 C C . THR A 1 77 ? 9.68 -4.102 -23 1 79.06 77 THR A C 1
ATOM 565 O O . THR A 1 77 ? 9.219 -3.455 -22.062 1 79.06 77 THR A O 1
ATOM 568 N N . GLY A 1 78 ? 9.969 -3.551 -24.172 1 82.38 78 GLY A N 1
ATOM 569 C CA . GLY A 1 78 ? 9.781 -2.125 -24.391 1 82.38 78 GLY A CA 1
ATOM 570 C C . GLY A 1 78 ? 8.336 -1.688 -24.281 1 82.38 78 GLY A C 1
ATOM 571 O O . GLY A 1 78 ? 8.039 -0.668 -23.656 1 82.38 78 GLY A O 1
ATOM 572 N N . ALA A 1 79 ? 7.453 -2.469 -24.812 1 87.44 79 ALA A N 1
ATOM 573 C CA . ALA A 1 79 ? 6.027 -2.15 -24.766 1 87.44 79 ALA A CA 1
ATOM 574 C C . ALA A 1 79 ? 5.48 -2.283 -23.344 1 87.44 79 ALA A C 1
ATOM 576 O O . ALA A 1 79 ? 4.688 -1.453 -22.891 1 87.44 79 ALA A O 1
ATOM 577 N N . LEU A 1 80 ? 5.922 -3.279 -22.672 1 88.81 80 LEU A N 1
ATOM 578 C CA . LEU A 1 80 ? 5.453 -3.512 -21.312 1 88.81 80 LEU A CA 1
ATOM 579 C C . LEU A 1 80 ? 5.887 -2.379 -20.391 1 88.81 80 LEU A C 1
ATOM 581 O O . LEU A 1 80 ? 5.09 -1.889 -19.594 1 88.81 80 LEU A O 1
ATOM 585 N N . LEU A 1 81 ? 7.09 -1.919 -20.578 1 89.31 81 LEU A N 1
ATOM 586 C CA . LEU A 1 81 ? 7.625 -0.861 -19.719 1 89.31 81 LEU A CA 1
ATOM 587 C C . LEU A 1 81 ? 6.941 0.471 -20.016 1 89.31 81 LEU A C 1
ATOM 589 O O . LEU A 1 81 ? 6.68 1.255 -19.109 1 89.31 81 LEU A O 1
ATOM 593 N N . THR A 1 82 ? 6.652 0.656 -21.266 1 92.88 82 THR A N 1
ATOM 594 C CA . THR A 1 82 ? 5.973 1.891 -21.641 1 92.88 82 THR A CA 1
ATOM 595 C C . THR A 1 82 ? 4.555 1.923 -21.078 1 92.88 82 THR A C 1
ATOM 597 O O . THR A 1 82 ? 4.098 2.963 -20.594 1 92.88 82 THR A O 1
ATOM 600 N N . GLY A 1 83 ? 3.867 0.81 -21.25 1 94.88 83 GLY A N 1
ATOM 601 C CA . GLY A 1 83 ? 2.547 0.729 -20.641 1 94.88 83 GLY A CA 1
ATOM 602 C C . GLY A 1 83 ? 2.561 0.956 -19.141 1 94.88 83 GLY A C 1
ATOM 603 O O . GLY A 1 83 ? 1.711 1.674 -18.609 1 94.88 83 GLY A O 1
ATOM 604 N N . ALA A 1 84 ? 3.543 0.352 -18.469 1 95.62 84 ALA A N 1
ATOM 605 C CA . ALA A 1 84 ? 3.707 0.52 -17.031 1 95.62 84 ALA A CA 1
ATOM 606 C C . ALA A 1 84 ? 3.982 1.978 -16.672 1 95.62 84 ALA A C 1
ATOM 608 O O . ALA A 1 84 ? 3.424 2.504 -15.711 1 95.62 84 ALA A O 1
ATOM 609 N N . LEU A 1 85 ? 4.809 2.629 -17.484 1 96.75 85 LEU A N 1
ATOM 610 C CA . LEU A 1 85 ? 5.195 4.012 -17.234 1 96.75 85 LEU A CA 1
ATOM 611 C C . LEU A 1 85 ? 4 4.949 -17.375 1 96.75 85 LEU A C 1
ATOM 613 O O . LEU A 1 85 ? 3.781 5.812 -16.516 1 96.75 85 LEU A O 1
ATOM 617 N N . VAL A 1 86 ? 3.244 4.75 -18.359 1 97.44 86 VAL A N 1
ATOM 618 C CA . VAL A 1 86 ? 2.08 5.598 -18.609 1 97.44 86 VAL A CA 1
ATOM 619 C C . VAL A 1 86 ? 1.067 5.422 -17.484 1 97.44 86 VAL A C 1
ATOM 621 O O . VAL A 1 86 ? 0.569 6.406 -16.938 1 97.44 86 VAL A O 1
ATOM 624 N N . SER A 1 87 ? 0.82 4.234 -17.188 1 98.06 87 SER A N 1
ATOM 625 C CA . SER A 1 87 ? -0.148 3.953 -16.125 1 98.06 87 SER A CA 1
ATOM 626 C C . SER A 1 87 ? 0.317 4.512 -14.789 1 98.06 87 SER A C 1
ATOM 628 O O . SER A 1 87 ? -0.472 5.105 -14.055 1 98.06 87 SER A O 1
ATOM 630 N N . ALA A 1 88 ? 1.575 4.316 -14.484 1 97.69 88 ALA A N 1
ATOM 631 C CA . ALA A 1 88 ? 2.141 4.816 -13.234 1 97.69 88 ALA A CA 1
ATOM 632 C C . ALA A 1 88 ? 2.064 6.34 -13.172 1 97.69 88 ALA A C 1
ATOM 634 O O . ALA A 1 88 ? 1.681 6.906 -12.141 1 97.69 88 ALA A O 1
ATOM 635 N N . PHE A 1 89 ? 2.385 6.957 -14.227 1 97.69 89 PHE A N 1
ATOM 636 C CA . PHE A 1 89 ? 2.385 8.414 -14.266 1 97.69 89 PHE A CA 1
ATOM 637 C C . PHE A 1 89 ? 0.962 8.953 -14.18 1 97.69 89 PHE A C 1
ATOM 639 O O . PHE A 1 89 ? 0.708 9.93 -13.469 1 97.69 89 PHE A O 1
ATOM 646 N N . VAL A 1 90 ? 0.059 8.359 -14.859 1 97.75 90 VAL A N 1
ATOM 647 C CA . VAL A 1 90 ? -1.343 8.758 -14.812 1 97.75 90 VAL A CA 1
ATOM 648 C C . VAL A 1 90 ? -1.879 8.609 -13.391 1 97.75 90 VAL A C 1
ATOM 650 O O . VAL A 1 90 ? -2.596 9.477 -12.898 1 97.75 90 VAL A O 1
ATOM 653 N N . ALA A 1 91 ? -1.517 7.539 -12.781 1 97.94 91 ALA A N 1
ATOM 654 C CA . ALA A 1 91 ? -1.947 7.305 -11.406 1 97.94 91 ALA A CA 1
ATOM 655 C C . ALA A 1 91 ? -1.431 8.398 -10.477 1 97.94 91 ALA A C 1
ATOM 657 O O . ALA A 1 91 ? -2.176 8.914 -9.641 1 97.94 91 ALA A O 1
ATOM 658 N N . ALA A 1 92 ? -0.184 8.734 -10.656 1 96.88 92 ALA A N 1
ATOM 659 C CA . ALA A 1 92 ? 0.406 9.781 -9.828 1 96.88 92 ALA A CA 1
ATOM 660 C C . ALA A 1 92 ? -0.318 11.109 -10.031 1 96.88 92 ALA A C 1
ATOM 662 O O . ALA A 1 92 ? -0.584 11.836 -9.07 1 96.88 92 ALA A O 1
ATOM 663 N N . LEU A 1 93 ? -0.7 11.406 -11.242 1 96.19 93 LEU A N 1
ATOM 664 C CA . LEU A 1 93 ? -1.413 12.633 -11.555 1 96.19 93 LEU A CA 1
ATOM 665 C C . LEU A 1 93 ? -2.818 12.617 -10.961 1 96.19 93 LEU A C 1
ATOM 667 O O . LEU A 1 93 ? -3.291 13.625 -10.438 1 96.19 93 LEU A O 1
ATOM 671 N N . LEU A 1 94 ? -3.436 11.492 -11.023 1 96 94 LEU A N 1
ATOM 672 C CA . LEU A 1 94 ? -4.801 11.375 -10.516 1 96 94 LEU A CA 1
ATOM 673 C C . LEU A 1 94 ? -4.836 11.516 -9 1 96 94 LEU A C 1
ATOM 675 O O . LEU A 1 94 ? -5.793 12.055 -8.445 1 96 94 LEU A O 1
ATOM 679 N N . VAL A 1 95 ? -3.816 10.977 -8.344 1 95.12 95 VAL A N 1
ATOM 680 C CA . VAL A 1 95 ? -3.725 11.164 -6.898 1 95.12 95 VAL A CA 1
ATOM 681 C C . VAL A 1 95 ? -3.693 12.656 -6.57 1 95.12 95 VAL A C 1
ATOM 683 O O . VAL A 1 95 ? -4.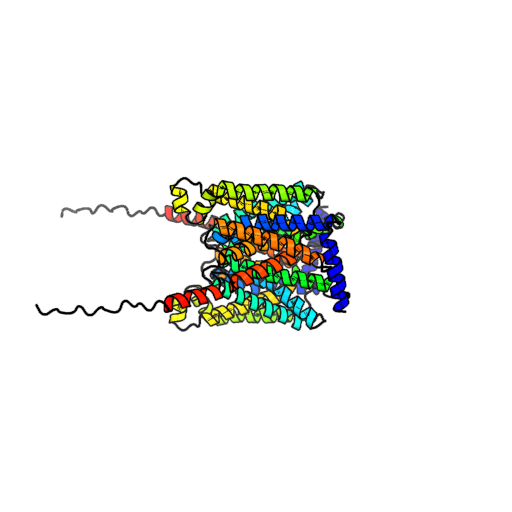383 13.109 -5.652 1 95.12 95 VAL A O 1
ATOM 686 N N . GLY A 1 96 ? -2.846 13.406 -7.352 1 91.5 96 GLY A N 1
ATOM 687 C CA . GLY A 1 96 ? -2.779 14.852 -7.156 1 91.5 96 GLY A CA 1
ATOM 688 C C . GLY A 1 96 ? -4.102 15.547 -7.422 1 91.5 96 GLY A C 1
ATOM 689 O O . GLY A 1 96 ? -4.496 16.438 -6.672 1 91.5 96 GLY A O 1
ATOM 690 N N . LEU A 1 97 ? -4.812 15.141 -8.391 1 90 97 LEU A N 1
ATOM 691 C CA . LEU A 1 97 ? -6.078 15.758 -8.773 1 90 97 LEU A CA 1
ATOM 692 C C . LEU A 1 97 ? -7.141 15.523 -7.703 1 90 97 LEU A C 1
ATOM 694 O O . LEU A 1 97 ? -7.848 16.453 -7.316 1 90 97 LEU A O 1
ATOM 698 N N . ILE A 1 98 ? -7.176 14.32 -7.215 1 89.94 98 ILE A N 1
ATOM 699 C CA . ILE A 1 98 ? -8.188 13.969 -6.223 1 89.94 98 ILE A CA 1
ATOM 700 C C . ILE A 1 98 ? -7.848 14.625 -4.887 1 89.94 98 ILE A C 1
ATOM 702 O O . ILE A 1 98 ? -8.742 15.062 -4.156 1 89.94 98 ILE A O 1
ATOM 706 N N . SER A 1 99 ? -6.539 14.695 -4.605 1 89.75 99 SER A N 1
ATOM 707 C CA . SER A 1 99 ? -6.082 15.258 -3.338 1 89.75 99 SER A CA 1
ATOM 708 C C . SER A 1 99 ? -6.336 16.766 -3.273 1 89.75 99 SER A C 1
ATOM 710 O O . SER A 1 99 ? -6.312 17.359 -2.193 1 89.75 99 SER A O 1
ATOM 712 N N . ARG A 1 100 ? -6.484 17.406 -4.375 1 83.12 100 ARG A N 1
ATOM 713 C CA . ARG A 1 100 ? -6.723 18.844 -4.422 1 83.12 100 ARG A CA 1
ATOM 714 C C . ARG A 1 100 ? -8.148 19.188 -3.992 1 83.12 100 ARG A C 1
ATOM 716 O O . ARG A 1 100 ? -8.438 20.328 -3.629 1 83.12 100 ARG A O 1
ATOM 723 N N . SER A 1 101 ? -8.914 18.172 -4.066 1 78.31 101 SER A N 1
ATOM 724 C CA . SER A 1 101 ? -10.289 18.422 -3.654 1 78.31 101 SER A CA 1
ATOM 725 C C . SER A 1 101 ? -10.398 18.578 -2.141 1 78.31 101 SER A C 1
ATOM 727 O O . SER A 1 101 ? -9.68 17.906 -1.394 1 78.31 101 SER A O 1
ATOM 729 N N . ASN A 1 102 ? -10.992 19.531 -1.641 1 67.25 102 ASN A N 1
ATOM 730 C CA . ASN A 1 102 ? -11.109 19.859 -0.225 1 67.25 102 ASN A CA 1
ATOM 731 C C . ASN A 1 102 ? -11.773 18.734 0.561 1 67.25 102 ASN A C 1
ATOM 733 O O . ASN A 1 102 ? -11.75 18.734 1.793 1 67.25 102 ASN A O 1
ATOM 737 N N . ARG A 1 103 ? -12.234 17.844 -0.125 1 70 103 ARG A N 1
ATOM 738 C CA . ARG A 1 103 ? -13.047 16.875 0.593 1 70 103 ARG A CA 1
ATOM 739 C C . ARG A 1 103 ? -12.32 15.531 0.69 1 70 103 ARG A C 1
ATOM 741 O O . ARG A 1 103 ? -12.781 14.617 1.372 1 70 103 ARG A O 1
ATOM 748 N N . SER A 1 104 ? -11.273 15.438 0.055 1 75.56 104 SER A N 1
ATOM 749 C CA . SER A 1 104 ? -10.539 14.188 0.107 1 75.56 104 SER A CA 1
ATOM 750 C C . SER A 1 104 ? -9.172 14.375 0.771 1 75.56 104 SER A C 1
ATOM 752 O O . SER A 1 104 ? -8.422 15.281 0.414 1 75.56 104 SER A O 1
ATOM 754 N N . ARG A 1 105 ? -8.992 13.578 1.783 1 85.5 105 ARG A N 1
ATOM 755 C CA . ARG A 1 105 ? -7.664 13.555 2.393 1 85.5 105 ARG A CA 1
ATOM 756 C C . ARG A 1 105 ? -6.645 12.914 1.462 1 85.5 105 ARG A C 1
ATOM 758 O O . ARG A 1 105 ? -6.961 11.953 0.754 1 85.5 105 ARG A O 1
ATOM 765 N N . PRO A 1 106 ? -5.469 13.422 1.382 1 89 106 PRO A N 1
ATOM 766 C CA . PRO A 1 106 ? -4.438 12.883 0.486 1 89 106 PRO A CA 1
ATOM 767 C C . PRO A 1 106 ? -4.215 11.383 0.672 1 89 106 PRO A C 1
ATOM 769 O O . PRO A 1 106 ? -4.008 10.664 -0.305 1 89 106 PRO A O 1
ATOM 772 N N . ASP A 1 107 ? -4.328 10.922 1.835 1 92.62 107 ASP A N 1
ATOM 773 C CA . ASP A 1 107 ? -4.102 9.5 2.092 1 92.62 107 ASP A CA 1
ATOM 774 C C . ASP A 1 107 ? -5.211 8.648 1.483 1 92.62 107 ASP A C 1
ATOM 776 O O . ASP A 1 107 ? -4.949 7.566 0.945 1 92.62 107 ASP A O 1
ATOM 780 N N . ALA A 1 108 ? -6.434 9.156 1.544 1 93.44 108 ALA A N 1
ATOM 781 C CA . ALA A 1 108 ? -7.551 8.438 0.938 1 93.44 108 ALA A CA 1
ATOM 782 C C . ALA A 1 108 ? -7.422 8.398 -0.582 1 93.44 108 ALA A C 1
ATOM 784 O O . ALA A 1 108 ? -7.699 7.371 -1.209 1 93.44 108 ALA A O 1
ATOM 785 N N . ALA A 1 109 ? -6.984 9.531 -1.149 1 95 109 ALA A N 1
ATOM 786 C CA . ALA A 1 109 ? -6.781 9.594 -2.594 1 95 109 ALA A CA 1
ATOM 787 C C . ALA A 1 109 ? -5.758 8.555 -3.051 1 95 109 ALA A C 1
ATOM 789 O O . ALA A 1 109 ? -5.969 7.859 -4.043 1 95 109 ALA A O 1
ATOM 790 N N . ILE A 1 110 ? -4.68 8.438 -2.301 1 95.94 110 ILE A N 1
ATOM 791 C CA . ILE A 1 110 ? -3.633 7.469 -2.611 1 95.94 110 ILE A CA 1
ATOM 792 C C . ILE A 1 110 ? -4.203 6.055 -2.543 1 95.94 110 ILE A C 1
ATOM 794 O O . ILE A 1 110 ? -3.984 5.246 -3.449 1 95.94 110 ILE A O 1
ATOM 798 N N . GLY A 1 111 ? -4.992 5.793 -1.502 1 95.62 111 GLY A N 1
ATOM 799 C CA . GLY A 1 111 ? -5.586 4.477 -1.327 1 95.62 111 GLY A CA 1
ATOM 800 C C . GLY A 1 111 ? -6.566 4.113 -2.426 1 95.62 111 GLY A C 1
ATOM 801 O O . GLY A 1 111 ? -6.574 2.977 -2.904 1 95.62 111 GLY A O 1
ATOM 802 N N . VAL A 1 112 ? -7.355 5.059 -2.865 1 95.5 112 VAL A N 1
ATOM 803 C CA . VAL A 1 112 ? -8.359 4.828 -3.902 1 95.5 112 VAL A CA 1
ATOM 804 C C . VAL A 1 112 ? -7.664 4.492 -5.223 1 95.5 112 VAL A C 1
ATOM 806 O O . VAL A 1 112 ? -7.992 3.486 -5.859 1 95.5 112 VAL A O 1
ATOM 809 N N . ILE A 1 113 ? -6.711 5.289 -5.551 1 96.38 113 ILE A N 1
ATOM 810 C CA . ILE A 1 113 ? -6.043 5.117 -6.84 1 96.38 113 ILE A CA 1
ATOM 811 C C . ILE A 1 113 ? -5.223 3.83 -6.828 1 96.38 113 ILE A C 1
ATOM 813 O O . ILE A 1 113 ? -5.27 3.047 -7.777 1 96.38 113 ILE A O 1
ATOM 817 N N . LEU A 1 114 ? -4.512 3.598 -5.781 1 96.69 114 LEU A N 1
ATOM 818 C CA . LEU A 1 114 ? -3.732 2.373 -5.625 1 96.69 114 LEU A CA 1
ATOM 819 C C . LEU A 1 114 ? -4.609 1.142 -5.824 1 96.69 114 LEU A C 1
ATOM 821 O O . LEU A 1 114 ? -4.297 0.279 -6.648 1 96.69 114 LEU A O 1
ATOM 825 N N . SER A 1 115 ? -5.707 1.118 -5.188 1 95.88 115 SER A N 1
ATOM 826 C CA . SER A 1 115 ? -6.555 -0.072 -5.156 1 95.88 115 SER A CA 1
ATOM 827 C C . SER A 1 115 ? -7.273 -0.272 -6.484 1 95.88 115 SER A C 1
ATOM 829 O O . SER A 1 115 ? -7.363 -1.395 -6.984 1 95.88 115 SER A O 1
ATOM 831 N N . VAL A 1 116 ? -7.762 0.801 -7.031 1 96.31 116 VAL A N 1
ATOM 832 C CA . VAL A 1 116 ? -8.516 0.69 -8.273 1 96.31 116 VAL A CA 1
ATOM 833 C C . VAL A 1 116 ? -7.59 0.252 -9.406 1 96.31 116 VAL A C 1
ATOM 835 O O . VAL A 1 116 ? -7.91 -0.671 -10.156 1 96.31 116 VAL A O 1
ATOM 838 N N . PHE A 1 117 ? -6.461 0.863 -9.516 1 97.19 117 PHE A N 1
ATOM 839 C CA . PHE A 1 117 ? -5.516 0.485 -10.562 1 97.19 117 PHE A CA 1
ATOM 840 C C . PHE A 1 117 ? -5.047 -0.953 -10.375 1 97.19 117 PHE A C 1
ATOM 842 O O . PHE A 1 117 ? -5 -1.726 -11.336 1 97.19 117 PHE A O 1
ATOM 849 N N . PHE A 1 118 ? -4.758 -1.253 -9.172 1 94.75 118 PHE A N 1
ATOM 850 C CA . PHE A 1 118 ? -4.297 -2.611 -8.914 1 94.75 118 PHE A CA 1
ATOM 851 C C . PHE A 1 118 ? -5.402 -3.621 -9.188 1 94.75 118 PHE A C 1
ATOM 853 O O . PHE A 1 118 ? -5.152 -4.688 -9.75 1 94.75 118 PHE A O 1
ATOM 860 N N . GLY A 1 119 ? -6.641 -3.275 -8.75 1 93.94 119 GLY A N 1
ATOM 861 C CA . GLY A 1 119 ? -7.777 -4.133 -9.055 1 93.94 119 GLY A CA 1
ATOM 862 C C . GLY A 1 119 ? -7.961 -4.383 -10.539 1 93.94 119 GLY A C 1
ATOM 863 O O . GLY A 1 119 ? -8.156 -5.523 -10.961 1 93.94 119 GLY A O 1
ATOM 864 N N . ILE A 1 120 ? -7.828 -3.34 -11.312 1 94.75 120 ILE A N 1
ATOM 865 C CA . ILE A 1 120 ? -7.918 -3.463 -12.766 1 94.75 120 ILE A CA 1
ATOM 866 C C . ILE A 1 120 ? -6.797 -4.363 -13.273 1 94.75 120 ILE A C 1
ATOM 868 O O . ILE A 1 120 ? -7.027 -5.23 -14.125 1 94.75 120 ILE A O 1
ATOM 872 N N . GLY A 1 121 ? -5.637 -4.156 -12.781 1 93.62 121 GLY A N 1
ATOM 873 C CA . GLY A 1 121 ? -4.5 -4.977 -13.164 1 93.62 121 GLY A CA 1
ATOM 874 C C . GLY A 1 121 ? -4.703 -6.453 -12.875 1 93.62 121 GLY A C 1
ATOM 875 O O . GLY A 1 121 ? -4.414 -7.301 -13.719 1 93.62 121 GLY A O 1
ATOM 876 N N . ILE A 1 122 ? -5.199 -6.754 -11.68 1 89.69 122 ILE A N 1
ATOM 877 C CA . ILE A 1 122 ? -5.387 -8.141 -11.273 1 89.69 122 ILE A CA 1
ATOM 878 C C . ILE A 1 122 ? -6.469 -8.789 -12.141 1 89.69 122 ILE A C 1
ATOM 880 O O . ILE A 1 122 ? -6.34 -9.945 -12.539 1 89.69 122 ILE A O 1
ATOM 884 N N . VAL A 1 123 ? -7.547 -8.117 -12.438 1 89.06 123 VAL A N 1
ATOM 885 C CA . VAL A 1 123 ? -8.602 -8.641 -13.305 1 89.06 123 VAL A CA 1
ATOM 886 C C . VAL A 1 123 ? -8.031 -8.93 -14.688 1 89.06 123 VAL A C 1
ATOM 888 O O . VAL A 1 123 ? -8.297 -9.984 -15.273 1 89.06 123 VAL A O 1
ATOM 891 N N . MET A 1 124 ? -7.219 -7.977 -15.195 1 89.5 124 MET A N 1
ATOM 892 C CA . MET A 1 124 ? -6.598 -8.164 -16.5 1 89.5 124 MET A CA 1
ATOM 893 C C . MET A 1 124 ? -5.625 -9.344 -16.469 1 89.5 124 MET A C 1
ATOM 895 O O . MET A 1 124 ? -5.578 -10.133 -17.422 1 89.5 124 MET A O 1
ATOM 899 N N . LEU A 1 125 ? -4.93 -9.422 -15.398 1 86.62 125 LEU A N 1
ATOM 900 C CA . LEU A 1 125 ? -3.979 -10.523 -15.25 1 86.62 125 LEU A CA 1
ATOM 901 C C . LEU A 1 125 ? -4.699 -11.867 -15.219 1 86.62 125 LEU A C 1
ATOM 903 O O . LEU A 1 125 ? -4.246 -12.828 -15.844 1 86.62 125 LEU A O 1
ATOM 907 N N . SER A 1 126 ? -5.773 -11.891 -14.484 1 82.38 126 SER A N 1
ATOM 908 C CA . SER A 1 126 ? -6.566 -13.109 -14.414 1 82.38 126 SER A CA 1
ATOM 909 C C . SER A 1 126 ? -7.102 -13.5 -15.789 1 82.38 126 SER A C 1
ATOM 911 O O . SER A 1 126 ? -7.125 -14.688 -16.141 1 82.38 126 SER A O 1
ATOM 913 N N . TYR A 1 127 ? -7.422 -12.586 -16.5 1 80.5 127 TYR A N 1
ATOM 914 C CA . TYR A 1 127 ? -7.922 -12.812 -17.844 1 80.5 127 TYR A CA 1
ATOM 915 C C . TYR A 1 127 ? -6.82 -13.352 -18.75 1 80.5 127 TYR A C 1
ATOM 917 O O . TYR A 1 127 ? -7.047 -14.273 -19.531 1 80.5 127 TYR A O 1
ATOM 925 N N . ILE A 1 128 ? -5.695 -12.773 -18.656 1 81.5 128 ILE A N 1
ATOM 926 C CA . ILE A 1 128 ? -4.562 -13.156 -19.484 1 81.5 128 ILE A CA 1
ATOM 927 C C . ILE A 1 128 ? -4.121 -14.578 -19.125 1 81.5 128 ILE A C 1
ATOM 929 O O . ILE A 1 128 ? -3.789 -15.375 -20.016 1 81.5 128 ILE A O 1
ATOM 933 N N . GLN A 1 129 ? -4.145 -14.906 -17.859 1 76.06 129 GLN A N 1
ATOM 934 C CA . GLN A 1 129 ? -3.701 -16.219 -17.391 1 76.06 129 GLN A CA 1
ATOM 935 C C . GLN A 1 129 ? -4.66 -17.312 -17.828 1 76.06 129 GLN A C 1
ATOM 937 O O . GLN A 1 129 ? -4.258 -18.469 -17.984 1 76.06 129 GLN A O 1
ATOM 942 N N . ASN A 1 130 ? -5.871 -17.031 -18 1 72.44 130 ASN A N 1
ATOM 943 C CA . ASN A 1 130 ? -6.859 -18.016 -18.438 1 72.44 130 ASN A CA 1
ATOM 944 C C . ASN A 1 130 ? -6.91 -18.125 -19.953 1 72.44 130 ASN A C 1
ATOM 946 O O . ASN A 1 130 ? -7.637 -18.953 -20.5 1 72.44 130 ASN A O 1
ATOM 950 N N . SER A 1 131 ? -6.109 -17.359 -20.578 1 70.19 131 SER A N 1
ATOM 951 C CA . SER A 1 131 ? -6.02 -17.453 -22.031 1 70.19 131 SER A CA 1
ATOM 952 C C . SER A 1 131 ? -4.906 -18.406 -22.453 1 70.19 131 SER A C 1
ATOM 954 O O . SER A 1 131 ? -3.963 -18.641 -21.703 1 70.19 131 SER A O 1
ATOM 956 N N . PRO A 1 132 ? -5.176 -19.25 -23.453 1 60.78 132 PRO A N 1
ATOM 957 C CA . PRO A 1 132 ? -4.188 -20.219 -23.938 1 60.78 132 PRO A CA 1
ATOM 958 C C . PRO A 1 132 ? -2.789 -19.625 -24.062 1 60.78 132 PRO A C 1
ATOM 960 O O . PRO A 1 132 ? -1.793 -20.344 -23.984 1 60.78 132 PRO A O 1
ATOM 963 N N . THR A 1 133 ? -2.627 -18.422 -24.312 1 55.53 133 THR A N 1
ATOM 964 C CA . THR A 1 133 ? -1.329 -17.781 -24.484 1 55.53 133 THR A CA 1
ATOM 965 C C . THR A 1 133 ? -0.707 -17.422 -23.141 1 55.53 133 THR A C 1
ATOM 967 O O . THR A 1 133 ? 0.348 -16.797 -23.094 1 55.53 133 THR A O 1
ATOM 970 N N . ALA A 1 134 ? -1.395 -17.781 -22.016 1 56.53 134 ALA A N 1
ATOM 971 C CA . ALA A 1 134 ? -1.232 -17.344 -20.625 1 56.53 134 ALA A CA 1
ATOM 972 C C . ALA A 1 134 ? 0.076 -17.875 -20.031 1 56.53 134 ALA A C 1
ATOM 974 O O . ALA A 1 134 ? 0.764 -17.156 -19.312 1 56.53 134 ALA A O 1
ATOM 975 N N . ALA A 1 135 ? 0.203 -19.219 -20.156 1 51.62 135 ALA A N 1
ATOM 976 C CA . ALA A 1 135 ? 1.294 -19.953 -19.516 1 51.62 135 ALA A CA 1
ATOM 977 C C . ALA A 1 135 ? 2.625 -19.234 -19.703 1 51.62 135 ALA A C 1
ATOM 979 O O . ALA A 1 135 ? 3.506 -19.312 -18.844 1 51.62 135 ALA A O 1
ATOM 980 N N . GLN A 1 136 ? 2.725 -18.531 -20.844 1 49.38 136 GLN A N 1
ATOM 981 C CA . GLN A 1 136 ? 4.012 -18 -21.297 1 49.38 136 GLN A CA 1
ATOM 982 C C . GLN A 1 136 ? 4.219 -16.562 -20.844 1 49.38 136 GLN A C 1
ATOM 984 O O . GLN A 1 136 ? 5.312 -16.016 -20.969 1 49.38 136 GLN A O 1
ATOM 989 N N . SER A 1 137 ? 3.207 -15.992 -20.188 1 55.28 137 SER A N 1
ATOM 990 C CA . SER A 1 137 ? 3.324 -14.539 -20.141 1 55.28 137 SER A CA 1
ATOM 991 C C . SER A 1 137 ? 4.312 -14.102 -19.062 1 55.28 137 SER A C 1
ATOM 993 O O . SER A 1 137 ? 5.004 -13.094 -19.219 1 55.28 137 SER A O 1
ATOM 995 N N . GLY A 1 138 ? 4.766 -14.961 -18.125 1 66.5 138 GLY A N 1
ATOM 996 C CA . GLY A 1 138 ? 5.699 -14.625 -17.062 1 66.5 138 GLY A CA 1
ATOM 997 C C . GLY A 1 138 ? 5.301 -13.367 -16.297 1 66.5 138 GLY A C 1
ATOM 998 O O . GLY A 1 138 ? 6.141 -12.742 -15.641 1 66.5 138 GLY A O 1
ATOM 999 N N . LEU A 1 139 ? 3.949 -12.992 -16.359 1 74.81 139 LEU A N 1
ATOM 1000 C CA . LEU A 1 139 ? 3.523 -11.711 -15.805 1 74.81 139 LEU A CA 1
ATOM 1001 C C . LEU A 1 139 ? 3.453 -11.773 -14.281 1 74.81 139 LEU A C 1
ATOM 1003 O O . LEU A 1 139 ? 3.449 -10.742 -13.609 1 74.81 139 LEU A O 1
ATOM 1007 N N . GLN A 1 140 ? 3.494 -12.961 -13.742 1 72.94 140 GLN A N 1
ATOM 1008 C CA . GLN A 1 140 ? 3.488 -13.125 -12.289 1 72.94 140 GLN A CA 1
ATOM 1009 C C . GLN A 1 140 ? 4.781 -12.609 -11.672 1 72.94 140 GLN A C 1
ATOM 1011 O O . GLN A 1 140 ? 4.793 -12.156 -10.523 1 72.94 140 GLN A O 1
ATOM 1016 N N . SER A 1 141 ? 5.801 -12.617 -12.508 1 75.81 141 SER A N 1
ATOM 1017 C CA . SER A 1 141 ? 7.086 -12.125 -12.031 1 75.81 141 SER A CA 1
ATOM 1018 C C . SER A 1 141 ? 7.039 -10.625 -11.758 1 75.81 141 SER A C 1
ATOM 1020 O O . SER A 1 141 ? 7.836 -10.109 -10.969 1 75.81 141 SER A O 1
ATOM 1022 N N . PHE A 1 142 ? 6.07 -9.961 -12.32 1 78.81 142 PHE A N 1
ATOM 1023 C CA . PHE A 1 142 ? 5.969 -8.523 -12.094 1 78.81 142 PHE A CA 1
ATOM 1024 C C . PHE A 1 142 ? 5.344 -8.227 -10.734 1 78.81 142 PHE A C 1
ATOM 1026 O O . PHE A 1 142 ? 5.551 -7.156 -10.172 1 78.81 142 PHE A O 1
ATOM 1033 N N . LEU A 1 143 ? 4.648 -9.203 -10.203 1 78.06 143 LEU A N 1
ATOM 1034 C CA . LEU A 1 143 ? 3.984 -9 -8.922 1 78.06 143 LEU A CA 1
ATOM 1035 C C . LEU A 1 143 ? 4.984 -9.078 -7.77 1 78.06 143 LEU A C 1
ATOM 1037 O O . LEU A 1 143 ? 5.012 -8.203 -6.906 1 78.06 143 LEU A O 1
ATOM 1041 N N . PHE A 1 144 ? 5.836 -10.031 -7.852 1 78.81 144 PHE A N 1
ATOM 1042 C CA . PHE A 1 144 ? 6.707 -10.266 -6.707 1 78.81 144 PHE A CA 1
ATOM 1043 C C . PHE A 1 144 ? 8.172 -10.109 -7.098 1 78.81 144 PHE A C 1
ATOM 1045 O O . PHE A 1 144 ? 9.055 -10.109 -6.234 1 78.81 144 PHE A O 1
ATOM 1052 N N . GLY A 1 145 ? 8.438 -9.891 -8.352 1 83.38 145 GLY A N 1
ATOM 1053 C CA . GLY A 1 145 ? 9.789 -9.656 -8.828 1 83.38 145 GLY A CA 1
ATOM 1054 C C . GLY A 1 145 ? 10.562 -10.945 -9.07 1 83.38 145 GLY A C 1
ATOM 1055 O O . GLY A 1 145 ? 10.289 -11.969 -8.438 1 83.38 145 GLY A O 1
ATOM 1056 N N . ASN A 1 146 ? 11.469 -10.922 -9.977 1 86.62 146 ASN A N 1
ATOM 1057 C CA . ASN A 1 146 ? 12.422 -11.984 -10.281 1 86.62 146 ASN A CA 1
ATOM 1058 C C . ASN A 1 146 ? 13.766 -11.422 -10.727 1 86.62 146 ASN A C 1
ATOM 1060 O O . ASN A 1 146 ? 14.016 -11.266 -11.93 1 86.62 146 ASN A O 1
ATOM 1064 N N . ALA A 1 147 ? 14.578 -11.297 -9.719 1 87.69 147 ALA A N 1
ATOM 1065 C CA . ALA A 1 147 ? 15.867 -10.672 -10.016 1 87.69 147 ALA A CA 1
ATOM 1066 C C . ALA A 1 147 ? 16.734 -11.586 -10.875 1 87.69 147 ALA A C 1
ATOM 1068 O O . ALA A 1 147 ? 17.5 -11.109 -11.719 1 87.69 147 ALA A O 1
ATOM 1069 N N . ALA A 1 148 ? 16.609 -12.883 -10.703 1 82.88 148 ALA A N 1
ATOM 1070 C CA . ALA A 1 148 ? 17.391 -13.852 -11.461 1 82.88 148 ALA A CA 1
ATOM 1071 C C . ALA A 1 148 ? 16.938 -13.914 -12.914 1 82.88 148 ALA A C 1
ATOM 1073 O O . ALA A 1 148 ? 17.688 -14.344 -13.797 1 82.88 148 ALA A O 1
ATOM 1074 N N . GLY A 1 149 ? 15.727 -13.453 -13.141 1 83.81 149 GLY A N 1
ATOM 1075 C CA . GLY A 1 149 ? 15.164 -13.5 -14.477 1 83.81 149 GLY A CA 1
ATOM 1076 C C . GLY A 1 149 ? 15.445 -12.25 -15.289 1 83.81 149 GLY A C 1
ATOM 1077 O O . GLY A 1 149 ? 15.062 -12.164 -16.453 1 83.81 149 GLY A O 1
ATOM 1078 N N . VAL A 1 150 ? 16.188 -11.305 -14.703 1 86.69 150 VAL A N 1
ATOM 1079 C CA . VAL A 1 150 ? 16.531 -10.078 -15.422 1 86.69 150 VAL A CA 1
ATOM 1080 C C . VAL A 1 150 ? 17.578 -10.375 -16.484 1 86.69 150 VAL A C 1
ATOM 1082 O O . VAL A 1 150 ? 18.672 -10.852 -16.188 1 86.69 150 VAL A O 1
ATOM 1085 N N . SER A 1 151 ? 17.266 -10.156 -17.766 1 87.31 151 SER A N 1
ATOM 1086 C CA . SER A 1 151 ? 18.188 -10.398 -18.875 1 87.31 151 SER A CA 1
ATOM 1087 C C . SER A 1 151 ? 19.266 -9.328 -18.922 1 87.31 151 SER A C 1
ATOM 1089 O O . SER A 1 151 ? 19.172 -8.297 -18.25 1 87.31 151 SER A O 1
ATOM 1091 N N . ARG A 1 152 ? 20.25 -9.562 -19.734 1 89.5 152 ARG A N 1
ATOM 1092 C CA . ARG A 1 152 ? 21.328 -8.602 -19.891 1 89.5 152 ARG A CA 1
ATOM 1093 C C . ARG A 1 152 ? 20.844 -7.301 -20.516 1 89.5 152 ARG A C 1
ATOM 1095 O O . ARG A 1 152 ? 21.297 -6.219 -20.141 1 89.5 152 ARG A O 1
ATOM 1102 N N . GLU A 1 153 ? 19.922 -7.43 -21.391 1 87.25 153 GLU A N 1
ATOM 1103 C CA . GLU A 1 153 ? 19.359 -6.242 -22.016 1 87.25 153 GLU A CA 1
ATOM 1104 C C . GLU A 1 153 ? 18.578 -5.402 -21 1 87.25 153 GLU A C 1
ATOM 1106 O O . GLU A 1 153 ? 18.703 -4.176 -20.984 1 87.25 153 GLU A O 1
ATOM 1111 N N . GLN A 1 154 ? 17.844 -6.109 -20.203 1 88.25 154 GLN A N 1
ATOM 1112 C CA . GLN A 1 154 ? 17.078 -5.418 -19.172 1 88.25 154 GLN A CA 1
ATOM 1113 C C . GLN A 1 154 ? 18 -4.758 -18.156 1 88.25 154 GLN A C 1
ATOM 1115 O O . GLN A 1 154 ? 17.688 -3.688 -17.625 1 88.25 154 GLN A O 1
ATOM 1120 N N . LEU A 1 155 ? 19.094 -5.371 -17.938 1 92.94 155 LEU A N 1
ATOM 1121 C CA . LEU A 1 155 ? 20.062 -4.84 -16.984 1 92.94 155 LEU A CA 1
ATOM 1122 C C . LEU A 1 155 ? 20.672 -3.537 -17.5 1 92.94 155 LEU A C 1
ATOM 1124 O O . LEU A 1 155 ? 20.859 -2.592 -16.719 1 92.94 155 LEU A O 1
ATOM 1128 N N . TYR A 1 156 ? 20.922 -3.5 -18.766 1 93.25 156 TYR A N 1
ATOM 1129 C CA . TYR A 1 156 ? 21.469 -2.287 -19.359 1 93.25 156 TYR A CA 1
ATOM 1130 C C . TYR A 1 156 ? 20.469 -1.146 -19.297 1 93.25 156 TYR A C 1
ATOM 1132 O O . TYR A 1 156 ? 20.828 0.003 -19.047 1 93.25 156 TYR A O 1
ATOM 1140 N N . VAL A 1 157 ? 19.25 -1.487 -19.516 1 91.75 157 VAL A N 1
ATOM 1141 C CA . VAL A 1 157 ? 18.188 -0.478 -19.453 1 91.75 157 VAL A CA 1
ATOM 1142 C C . VAL A 1 157 ? 18.047 0.032 -18.016 1 91.75 157 VAL A C 1
ATOM 1144 O O . VAL A 1 157 ? 18 1.243 -17.781 1 91.75 157 VAL A O 1
ATOM 1147 N N . LEU A 1 158 ? 18.016 -0.894 -17.078 1 94.5 158 LEU A N 1
ATOM 1148 C CA . LEU A 1 158 ? 17.906 -0.536 -15.672 1 94.5 158 LEU A CA 1
ATOM 1149 C C . LEU A 1 158 ? 19.109 0.314 -15.242 1 94.5 158 LEU A C 1
ATOM 1151 O O . LEU A 1 158 ? 18.938 1.352 -14.602 1 94.5 158 LEU A O 1
ATOM 1155 N N . GLY A 1 159 ? 20.266 -0.126 -15.641 1 96.06 159 GLY A N 1
ATOM 1156 C CA . GLY A 1 159 ? 21.469 0.62 -15.305 1 96.06 159 GLY A CA 1
ATOM 1157 C C . GLY A 1 159 ? 21.5 2.006 -15.922 1 96.06 159 GLY A C 1
ATOM 1158 O O . GLY A 1 159 ? 21.844 2.98 -15.25 1 96.06 159 GLY A O 1
ATOM 1159 N N . GLY A 1 160 ? 21.141 2.057 -17.156 1 96.69 160 GLY A N 1
ATOM 1160 C CA . GLY A 1 160 ? 21.125 3.334 -17.859 1 96.69 160 GLY A CA 1
ATOM 1161 C C . GLY A 1 160 ? 20.125 4.324 -17.281 1 96.69 160 GLY A C 1
ATOM 1162 O O . GLY A 1 160 ? 20.484 5.48 -17.016 1 96.69 160 GLY A O 1
ATOM 1163 N N . ILE A 1 161 ? 18.953 3.875 -17.016 1 96 161 ILE A N 1
ATOM 1164 C CA . ILE A 1 161 ? 17.922 4.746 -16.484 1 96 161 ILE A CA 1
ATOM 1165 C C . ILE A 1 161 ? 18.281 5.145 -15.047 1 96 161 ILE A C 1
ATOM 1167 O O . ILE A 1 161 ? 18.078 6.289 -14.641 1 96 161 ILE A O 1
ATOM 1171 N N . SER A 1 162 ? 18.797 4.18 -14.305 1 97.5 162 SER A N 1
ATOM 1172 C CA . SER A 1 162 ? 19.219 4.484 -12.945 1 97.5 162 SER A CA 1
ATOM 1173 C C . SER A 1 162 ? 20.297 5.566 -12.938 1 97.5 162 SER A C 1
ATOM 1175 O O . SER A 1 162 ? 20.219 6.52 -12.156 1 97.5 162 SER A O 1
ATOM 1177 N N . ALA A 1 163 ? 21.281 5.383 -13.812 1 97.5 163 ALA A N 1
ATOM 1178 C CA . ALA A 1 163 ? 22.359 6.371 -13.914 1 97.5 163 ALA A CA 1
ATOM 1179 C C . ALA A 1 163 ? 21.812 7.738 -14.312 1 97.5 163 ALA A C 1
ATOM 1181 O O . ALA A 1 163 ? 22.219 8.766 -13.766 1 97.5 163 ALA A O 1
ATOM 1182 N N . ALA A 1 164 ? 20.906 7.691 -15.211 1 97.94 164 ALA A N 1
ATOM 1183 C CA . ALA A 1 164 ? 20.297 8.938 -15.688 1 97.94 164 ALA A CA 1
ATOM 1184 C C . ALA A 1 164 ? 19.516 9.625 -14.57 1 97.94 164 ALA A C 1
ATOM 1186 O O . ALA A 1 164 ? 19.594 10.852 -14.422 1 97.94 164 ALA A O 1
ATOM 1187 N N . LEU A 1 165 ? 18.781 8.891 -13.805 1 98.19 165 LEU A N 1
ATOM 1188 C CA . LEU A 1 165 ? 17.984 9.453 -12.734 1 98.19 165 LEU A CA 1
ATOM 1189 C C . LEU A 1 165 ? 18.859 9.992 -11.617 1 98.19 165 LEU A C 1
ATOM 1191 O O . LEU A 1 165 ? 18.609 11.086 -11.094 1 98.19 165 LEU A O 1
ATOM 1195 N N . ILE A 1 166 ? 19.891 9.266 -11.25 1 97.75 166 ILE A N 1
ATOM 1196 C CA . ILE A 1 166 ? 20.797 9.703 -10.211 1 97.75 166 ILE A CA 1
ATOM 1197 C C . ILE A 1 166 ? 21.531 10.969 -10.664 1 97.75 166 ILE A C 1
ATOM 1199 O O . ILE A 1 166 ? 21.656 11.93 -9.906 1 97.75 166 ILE A O 1
ATOM 1203 N N . ALA A 1 167 ? 21.953 10.945 -11.914 1 97.62 167 ALA A N 1
ATOM 1204 C CA . ALA A 1 167 ? 22.594 12.133 -12.484 1 97.62 167 ALA A CA 1
ATOM 1205 C C . ALA A 1 167 ? 21.625 13.312 -12.516 1 97.62 167 ALA A C 1
ATOM 1207 O O . ALA A 1 167 ? 22.016 14.453 -12.25 1 97.62 167 ALA A O 1
ATOM 1208 N N . GLY A 1 168 ? 20.406 13.031 -12.883 1 97.25 168 GLY A N 1
ATOM 1209 C CA . GLY A 1 168 ? 19.391 14.07 -12.891 1 97.25 168 GLY A CA 1
ATOM 1210 C C . GLY A 1 168 ? 19.172 14.703 -11.531 1 97.25 168 GLY A C 1
ATOM 1211 O O . GLY A 1 168 ? 19.094 15.922 -11.414 1 97.25 168 GLY A O 1
ATOM 1212 N N . VAL A 1 169 ? 19.109 13.883 -10.492 1 96.31 169 VAL A N 1
ATOM 1213 C CA . VAL A 1 169 ? 18.953 14.383 -9.133 1 96.31 169 VAL A CA 1
ATOM 1214 C C . VAL A 1 169 ? 20.156 15.227 -8.734 1 96.31 169 VAL A C 1
ATOM 1216 O O . VAL A 1 169 ? 20.016 16.266 -8.094 1 96.31 169 VAL A O 1
ATOM 1219 N N . ALA A 1 170 ? 21.359 14.773 -9.188 1 95.44 170 ALA A N 1
ATOM 1220 C CA . ALA A 1 170 ? 22.578 15.516 -8.867 1 95.44 170 ALA A CA 1
ATOM 1221 C C . ALA A 1 170 ? 22.594 16.875 -9.57 1 95.44 170 ALA A C 1
ATOM 1223 O O . ALA A 1 170 ? 22.953 17.875 -8.961 1 95.44 170 ALA A O 1
ATOM 1224 N N . VAL A 1 171 ? 22.156 16.906 -10.805 1 95.75 171 VAL A N 1
ATOM 1225 C CA . VAL A 1 171 ? 22.188 18.125 -11.602 1 95.75 171 VAL A CA 1
ATOM 1226 C C . VAL A 1 171 ? 21.109 19.094 -11.102 1 95.75 171 VAL A C 1
ATOM 1228 O O . VAL A 1 171 ? 21.328 20.297 -11.031 1 95.75 171 VAL A O 1
ATOM 1231 N N . PHE A 1 172 ? 19.984 18.562 -10.742 1 96.31 172 PHE A N 1
ATOM 1232 C CA . PHE A 1 172 ? 18.859 19.406 -10.32 1 96.31 172 PHE A CA 1
ATOM 1233 C C . PHE A 1 172 ? 18.734 19.422 -8.805 1 96.31 172 PHE A C 1
ATOM 1235 O O . PHE A 1 172 ? 17.641 19.625 -8.273 1 96.31 172 PHE A O 1
ATOM 1242 N N . PHE A 1 173 ? 19.797 19.203 -8.141 1 96 173 PHE A N 1
ATOM 1243 C CA . PHE A 1 173 ? 19.797 19.094 -6.688 1 96 173 PHE A CA 1
ATOM 1244 C C . PHE A 1 173 ? 19.312 20.391 -6.047 1 96 173 PHE A C 1
ATOM 1246 O O . PHE A 1 173 ? 18.484 20.359 -5.137 1 96 173 PHE A O 1
ATOM 1253 N N . ARG A 1 174 ? 19.75 21.531 -6.488 1 95.12 174 ARG A N 1
ATOM 1254 C CA . ARG A 1 174 ? 19.438 22.812 -5.867 1 95.12 174 ARG A CA 1
ATOM 1255 C C . ARG A 1 174 ? 17.953 23.141 -5.992 1 95.12 174 ARG A C 1
ATOM 1257 O O . ARG A 1 174 ? 17.281 23.391 -4.992 1 95.12 174 ARG A O 1
ATOM 1264 N N . PRO A 1 175 ? 17.453 23.031 -7.266 1 95.69 175 PRO A N 1
ATOM 1265 C CA . PRO A 1 175 ? 16.016 23.297 -7.371 1 95.69 175 PRO A CA 1
ATOM 1266 C C . PRO A 1 175 ? 15.18 22.281 -6.621 1 95.69 175 PRO A C 1
ATOM 1268 O O . PRO A 1 175 ? 14.125 22.625 -6.066 1 95.69 175 PRO A O 1
ATOM 1271 N N . LEU A 1 176 ? 15.57 21.062 -6.562 1 96.56 176 LEU A N 1
ATOM 1272 C CA . LEU A 1 176 ? 14.852 20.031 -5.84 1 96.56 176 LEU A CA 1
ATOM 1273 C C . LEU A 1 176 ? 14.867 20.297 -4.34 1 96.56 176 LEU A C 1
ATOM 1275 O O . LEU A 1 176 ? 13.82 20.234 -3.682 1 96.56 176 LEU A O 1
ATOM 1279 N N . ALA A 1 177 ? 16 20.625 -3.838 1 96.12 177 ALA A N 1
ATOM 1280 C CA . ALA A 1 177 ? 16.156 20.875 -2.408 1 96.12 177 ALA A CA 1
ATOM 1281 C C . ALA A 1 177 ? 15.352 22.094 -1.969 1 96.12 177 ALA A C 1
ATOM 1283 O O . ALA A 1 177 ? 14.609 22.031 -0.985 1 96.12 177 ALA A O 1
ATOM 1284 N N . VAL A 1 178 ? 15.445 23.188 -2.709 1 95.38 178 VAL A N 1
ATOM 1285 C CA . VAL A 1 178 ? 14.773 24.422 -2.334 1 95.38 178 VAL A CA 1
ATOM 1286 C C . VAL A 1 178 ? 13.266 24.25 -2.439 1 95.38 178 VAL A C 1
ATOM 1288 O O . VAL A 1 178 ? 12.516 24.672 -1.56 1 95.38 178 VAL A O 1
ATOM 1291 N N . ALA A 1 179 ? 12.859 23.562 -3.438 1 95.19 179 ALA A N 1
ATOM 1292 C CA . ALA A 1 179 ? 11.43 23.359 -3.641 1 95.19 179 ALA A CA 1
ATOM 1293 C C . ALA A 1 179 ? 10.859 22.422 -2.582 1 95.19 179 ALA A C 1
ATOM 1295 O O . ALA A 1 179 ? 9.672 22.484 -2.256 1 95.19 179 ALA A O 1
ATOM 1296 N N . THR A 1 180 ? 11.656 21.547 -2.062 1 93.81 180 THR A N 1
ATOM 1297 C CA . THR A 1 180 ? 11.219 20.578 -1.07 1 93.81 180 THR A CA 1
ATOM 1298 C C . THR A 1 180 ? 11.133 21.219 0.313 1 93.81 180 THR A C 1
ATOM 1300 O O . THR A 1 180 ? 10.156 21 1.036 1 93.81 180 THR A O 1
ATOM 1303 N N . PHE A 1 181 ? 12 22.078 0.668 1 93.06 181 PHE A N 1
ATOM 1304 C CA . PHE A 1 181 ? 12.062 22.594 2.027 1 93.06 181 PHE A CA 1
ATOM 1305 C C . PHE A 1 181 ? 11.266 23.891 2.154 1 93.06 181 PHE A C 1
ATOM 1307 O O . PHE A 1 181 ? 10.688 24.172 3.205 1 93.06 181 PHE A O 1
ATOM 1314 N N . ASP A 1 182 ? 11.281 24.719 1.031 1 94.69 182 ASP A N 1
ATOM 1315 C CA . ASP A 1 182 ? 10.555 25.984 1.064 1 94.69 182 ASP A CA 1
ATOM 1316 C C . ASP A 1 182 ? 9.992 26.328 -0.313 1 94.69 182 ASP A C 1
ATOM 1318 O O . ASP A 1 182 ? 10.562 27.156 -1.031 1 94.69 182 ASP A O 1
ATOM 1322 N N . PRO A 1 183 ? 8.828 25.75 -0.515 1 92.31 183 PRO A N 1
ATOM 1323 C CA . PRO A 1 183 ? 8.242 25.984 -1.839 1 92.31 183 PRO A CA 1
ATOM 1324 C C . PRO A 1 183 ? 7.949 27.453 -2.113 1 92.31 183 PRO A C 1
ATOM 1326 O O . PRO A 1 183 ? 8.047 27.906 -3.258 1 92.31 183 PRO A O 1
ATOM 1329 N N . VAL A 1 184 ? 7.539 28.203 -1.116 1 92.44 184 VAL A N 1
ATOM 1330 C CA . VAL A 1 184 ? 7.238 29.625 -1.28 1 92.44 184 VAL A CA 1
ATOM 1331 C C . VAL A 1 184 ? 8.5 30.375 -1.679 1 92.44 184 VAL A C 1
ATOM 1333 O O . VAL A 1 184 ? 8.492 31.156 -2.637 1 92.44 184 VAL A O 1
ATOM 1336 N N . PHE A 1 185 ? 9.586 30.156 -0.908 1 94 185 PHE A N 1
ATOM 1337 C CA . PHE A 1 185 ? 10.859 30.797 -1.24 1 94 185 PHE A CA 1
ATOM 1338 C C . PHE A 1 185 ? 11.328 30.375 -2.627 1 94 185 PHE A C 1
ATOM 1340 O O . PHE A 1 185 ? 11.828 31.188 -3.398 1 94 185 PHE A O 1
ATOM 1347 N N . ALA A 1 186 ? 11.125 29.156 -2.988 1 93.94 186 ALA A N 1
ATOM 1348 C CA . ALA A 1 186 ? 11.539 28.641 -4.289 1 93.94 186 ALA A CA 1
ATOM 1349 C C . ALA A 1 186 ? 10.852 29.391 -5.426 1 93.94 186 ALA A C 1
ATOM 1351 O O . ALA A 1 186 ? 11.5 29.781 -6.398 1 93.94 186 ALA A O 1
ATOM 1352 N N . ARG A 1 187 ? 9.578 29.578 -5.262 1 93.5 187 ARG A N 1
ATOM 1353 C CA . ARG A 1 187 ? 8.82 30.297 -6.273 1 93.5 187 ARG A CA 1
ATOM 1354 C C . ARG A 1 187 ? 9.312 31.734 -6.395 1 93.5 187 ARG A C 1
ATOM 1356 O O . ARG A 1 187 ? 9.359 32.281 -7.496 1 93.5 187 ARG A O 1
ATOM 1363 N N . SER A 1 188 ? 9.695 32.312 -5.309 1 94.62 188 SER A N 1
ATOM 1364 C CA . SER A 1 188 ? 10.117 33.719 -5.281 1 94.62 188 SER A CA 1
ATOM 1365 C C . SER A 1 188 ? 11.438 33.906 -6.012 1 94.62 188 SER A C 1
ATOM 1367 O O . SER A 1 188 ? 11.711 34.969 -6.555 1 94.62 188 SER A O 1
ATOM 1369 N N . ILE A 1 189 ? 12.273 32.906 -6.051 1 95.06 189 ILE A N 1
ATOM 1370 C CA . ILE A 1 189 ? 13.586 33.031 -6.68 1 95.06 189 ILE A CA 1
ATOM 1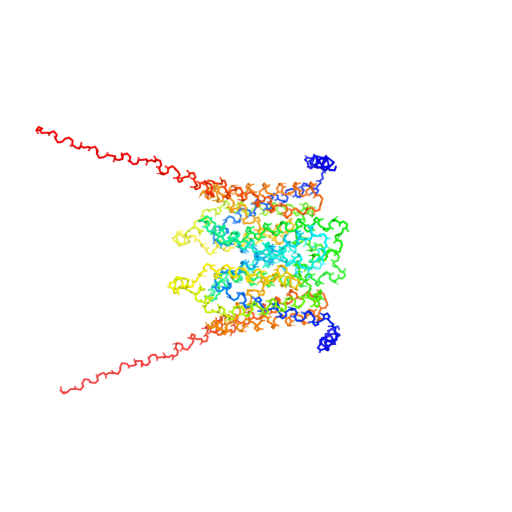371 C C . ILE A 1 189 ? 13.531 32.5 -8.109 1 95.06 189 ILE A C 1
ATOM 1373 O O . ILE A 1 189 ? 14.57 32.312 -8.75 1 95.06 189 ILE A O 1
ATOM 1377 N N . GLY A 1 190 ? 12.312 32.125 -8.586 1 94.12 190 GLY A N 1
ATOM 1378 C CA . GLY A 1 190 ? 12.117 31.797 -9.992 1 94.12 190 GLY A CA 1
ATOM 1379 C C . GLY A 1 190 ? 12.172 30.297 -10.258 1 94.12 190 GLY A C 1
ATOM 1380 O O . GLY A 1 190 ? 12.164 29.875 -11.414 1 94.12 190 GLY A O 1
ATOM 1381 N N . VAL A 1 191 ? 12.32 29.531 -9.289 1 94.69 191 VAL A N 1
ATOM 1382 C CA . VAL A 1 191 ? 12.312 28.078 -9.484 1 94.69 191 VAL A CA 1
ATOM 1383 C C . VAL A 1 191 ? 10.898 27.625 -9.852 1 94.69 191 VAL A C 1
ATOM 1385 O O . VAL A 1 191 ? 9.938 27.938 -9.141 1 94.69 191 VAL A O 1
ATOM 1388 N N . PRO A 1 192 ? 10.773 27.031 -10.961 1 95.31 192 PRO A N 1
ATOM 1389 C CA . PRO A 1 192 ? 9.445 26.531 -11.328 1 95.31 192 PRO A CA 1
ATOM 1390 C C . PRO A 1 192 ? 9.008 25.328 -10.492 1 95.31 192 PRO A C 1
ATOM 1392 O O . PRO A 1 192 ? 9.219 24.188 -10.898 1 95.31 192 PRO A O 1
ATOM 1395 N N . THR A 1 193 ? 8.32 25.531 -9.461 1 94.5 193 THR A N 1
ATOM 1396 C CA . THR A 1 193 ? 7.973 24.516 -8.492 1 94.5 193 THR A CA 1
ATOM 1397 C C . THR A 1 193 ? 7.055 23.469 -9.109 1 94.5 193 THR A C 1
ATOM 1399 O O . THR A 1 193 ? 7.109 22.281 -8.75 1 94.5 193 THR A O 1
ATOM 1402 N N . ARG A 1 194 ? 6.25 23.891 -10.039 1 94.12 194 ARG A N 1
ATOM 1403 C CA . ARG A 1 194 ? 5.379 22.938 -10.719 1 94.12 194 ARG A CA 1
ATOM 1404 C C . ARG A 1 194 ? 6.188 21.953 -11.562 1 94.12 194 ARG A C 1
ATOM 1406 O O . ARG A 1 194 ? 5.926 20.75 -11.547 1 94.12 194 ARG A O 1
ATOM 1413 N N . ALA A 1 195 ? 7.102 22.469 -12.266 1 95.56 195 ALA A N 1
ATOM 1414 C CA . ALA A 1 195 ? 7.953 21.609 -13.094 1 95.56 195 ALA A CA 1
ATOM 1415 C C . ALA A 1 195 ? 8.766 20.656 -12.234 1 95.56 195 ALA A C 1
ATOM 1417 O O . ALA A 1 195 ? 8.977 19.5 -12.609 1 95.56 195 ALA A O 1
ATOM 1418 N N . VAL A 1 196 ? 9.195 21.141 -11.102 1 95.94 196 VAL A N 1
ATOM 1419 C CA . VAL A 1 196 ? 9.961 20.312 -10.18 1 95.94 196 VAL A CA 1
ATOM 1420 C C . VAL A 1 196 ? 9.086 19.172 -9.648 1 95.94 196 VAL A C 1
ATOM 1422 O O . VAL A 1 196 ? 9.516 18.031 -9.578 1 95.94 196 VAL A O 1
ATOM 1425 N N . HIS A 1 197 ? 7.863 19.5 -9.367 1 95.25 197 HIS A N 1
ATOM 1426 C CA . HIS A 1 197 ? 6.918 18.516 -8.844 1 95.25 197 HIS A CA 1
ATOM 1427 C C . HIS A 1 197 ? 6.633 17.422 -9.867 1 95.25 197 HIS A C 1
ATOM 1429 O O . HIS A 1 197 ? 6.734 16.234 -9.562 1 95.25 197 HIS A O 1
ATOM 1435 N N . TYR A 1 198 ? 6.348 17.812 -11.078 1 95.56 198 TYR A N 1
ATOM 1436 C CA . TYR A 1 198 ? 6.023 16.844 -12.117 1 95.56 198 TYR A CA 1
ATOM 1437 C C . TYR A 1 198 ? 7.27 16.094 -12.562 1 95.56 198 TYR A C 1
ATOM 1439 O O . TYR A 1 198 ? 7.188 14.93 -12.953 1 95.56 198 TYR A O 1
ATOM 1447 N N . GLY A 1 199 ? 8.391 16.766 -12.492 1 96.5 199 GLY A N 1
ATOM 1448 C CA . GLY A 1 199 ? 9.648 16.078 -12.727 1 96.5 199 GLY A CA 1
ATOM 1449 C C . GLY A 1 199 ? 9.906 14.961 -11.734 1 96.5 199 GLY A C 1
ATOM 1450 O O . GLY A 1 199 ? 10.352 13.875 -12.109 1 96.5 199 GLY A O 1
ATOM 1451 N N . LEU A 1 200 ? 9.594 15.258 -10.484 1 96.75 200 LEU A N 1
ATOM 1452 C CA . LEU A 1 200 ? 9.758 14.258 -9.438 1 96.75 200 LEU A CA 1
ATOM 1453 C C . LEU A 1 200 ? 8.797 13.086 -9.641 1 96.75 200 LEU A C 1
ATOM 1455 O O . LEU A 1 200 ? 9.18 11.93 -9.453 1 96.75 200 LEU A O 1
ATOM 1459 N N . LEU A 1 201 ? 7.566 13.391 -10.086 1 96.88 201 LEU A N 1
ATOM 1460 C CA . LEU A 1 201 ? 6.602 12.336 -10.375 1 96.88 201 LEU A CA 1
ATOM 1461 C C . LEU A 1 201 ? 7.082 11.469 -11.539 1 96.88 201 LEU A C 1
ATOM 1463 O O . LEU A 1 201 ? 6.895 10.25 -11.523 1 96.88 201 LEU A O 1
ATOM 1467 N N . GLY A 1 202 ? 7.645 12.148 -12.484 1 97.38 202 GLY A N 1
ATOM 1468 C CA . GLY A 1 202 ? 8.234 11.414 -13.594 1 97.38 202 GLY A CA 1
ATOM 1469 C C . GLY A 1 202 ? 9.391 10.531 -13.172 1 97.38 202 GLY A C 1
ATOM 1470 O O . GLY A 1 202 ? 9.477 9.367 -13.586 1 97.38 202 GLY A O 1
ATOM 1471 N N . ALA A 1 203 ? 10.25 11.055 -12.367 1 98 203 ALA A N 1
ATOM 1472 C CA . ALA A 1 203 ? 11.383 10.281 -11.852 1 98 203 ALA A CA 1
ATOM 1473 C C . ALA A 1 203 ? 10.898 9.094 -11.023 1 98 203 ALA A C 1
ATOM 1475 O O . ALA A 1 203 ? 11.438 7.992 -11.133 1 98 203 ALA A O 1
ATOM 1476 N N . LEU A 1 204 ? 9.891 9.32 -10.211 1 97.94 204 LEU A N 1
ATOM 1477 C CA . LEU A 1 204 ? 9.281 8.266 -9.414 1 97.94 204 LEU A CA 1
ATOM 1478 C C . LEU A 1 204 ? 8.742 7.152 -10.305 1 97.94 204 LEU A C 1
ATOM 1480 O O . LEU A 1 204 ? 9.039 5.977 -10.086 1 97.94 204 LEU A O 1
ATOM 1484 N N . SER A 1 205 ? 7.988 7.555 -11.297 1 98 205 SER A N 1
ATOM 1485 C CA . SER A 1 205 ? 7.387 6.574 -12.195 1 98 205 SER A CA 1
ATOM 1486 C C . SER A 1 205 ? 8.453 5.766 -12.922 1 98 205 SER A C 1
ATOM 1488 O O . SER A 1 205 ? 8.344 4.539 -13.031 1 98 205 SER A O 1
ATOM 1490 N N . LEU A 1 206 ? 9.484 6.457 -13.359 1 97.44 206 LEU A N 1
ATOM 1491 C CA . LEU A 1 206 ? 10.578 5.797 -14.07 1 97.44 206 LEU A CA 1
ATOM 1492 C C . LEU A 1 206 ? 11.328 4.844 -13.148 1 97.44 206 LEU A C 1
ATOM 1494 O O . LEU A 1 206 ? 11.648 3.717 -13.539 1 97.44 206 LEU A O 1
ATOM 1498 N N . ALA A 1 207 ? 11.602 5.289 -11.961 1 97.62 207 ALA A N 1
ATOM 1499 C CA . ALA A 1 207 ? 12.305 4.461 -10.992 1 97.62 207 ALA A CA 1
ATOM 1500 C C . ALA A 1 207 ? 11.516 3.195 -10.672 1 97.62 207 ALA A C 1
ATOM 1502 O O . ALA A 1 207 ? 12.078 2.1 -10.609 1 97.62 207 ALA A O 1
ATOM 1503 N N . VAL A 1 208 ? 10.219 3.338 -10.469 1 97.19 208 VAL A N 1
ATOM 1504 C CA . VAL A 1 208 ? 9.344 2.217 -10.133 1 97.19 208 VAL A CA 1
ATOM 1505 C C . VAL A 1 208 ? 9.297 1.227 -11.289 1 97.19 208 VAL A C 1
ATOM 1507 O O . VAL A 1 208 ? 9.484 0.023 -11.094 1 97.19 208 VAL A O 1
ATOM 1510 N N . VAL A 1 209 ? 9.18 1.721 -12.477 1 95.62 209 VAL A N 1
ATOM 1511 C CA . VAL A 1 209 ? 8.953 0.884 -13.656 1 95.62 209 VAL A CA 1
ATOM 1512 C C . VAL A 1 209 ? 10.203 0.06 -13.945 1 95.62 209 VAL A C 1
ATOM 1514 O O . VAL A 1 209 ? 10.117 -1.136 -14.234 1 95.62 209 VAL A O 1
ATOM 1517 N N . VAL A 1 210 ? 11.367 0.617 -13.844 1 94 210 VAL A N 1
ATOM 1518 C CA . VAL A 1 210 ? 12.578 -0.104 -14.203 1 94 210 VAL A CA 1
ATOM 1519 C C . VAL A 1 210 ? 12.938 -1.093 -13.094 1 94 210 VAL A C 1
ATOM 1521 O O . VAL A 1 210 ? 13.766 -1.983 -13.289 1 94 210 VAL A O 1
ATOM 1524 N N . SER A 1 211 ? 12.32 -0.894 -11.93 1 95.12 211 SER A N 1
ATOM 1525 C CA . SER A 1 211 ? 12.688 -1.703 -10.773 1 95.12 211 SER A CA 1
ATOM 1526 C C . SER A 1 211 ? 11.742 -2.887 -10.602 1 95.12 211 SER A C 1
ATOM 1528 O O . SER A 1 211 ? 12.055 -3.838 -9.883 1 95.12 211 SER A O 1
ATOM 1530 N N . ILE A 1 212 ? 10.594 -2.889 -11.18 1 90.94 212 ILE A N 1
ATOM 1531 C CA . ILE A 1 212 ? 9.531 -3.824 -10.844 1 90.94 212 ILE A CA 1
ATOM 1532 C C . ILE A 1 212 ? 9.93 -5.234 -11.266 1 90.94 212 ILE A C 1
ATOM 1534 O O . ILE A 1 212 ? 9.516 -6.219 -10.641 1 90.94 212 ILE A O 1
ATOM 1538 N N . GLN A 1 213 ? 10.742 -5.418 -12.32 1 88 213 GLN A N 1
ATOM 1539 C CA . GLN A 1 213 ? 11.148 -6.758 -12.734 1 88 213 GLN A CA 1
ATOM 1540 C C . GLN A 1 213 ? 12.008 -7.426 -11.664 1 88 213 GLN A C 1
ATOM 1542 O O . GLN A 1 213 ? 11.898 -8.633 -11.438 1 88 213 GLN A O 1
ATOM 1547 N N . ALA A 1 214 ? 12.812 -6.637 -11.047 1 88.38 214 ALA A N 1
ATOM 1548 C CA . ALA A 1 214 ? 13.758 -7.188 -10.078 1 88.38 214 ALA A CA 1
ATOM 1549 C C . ALA A 1 214 ? 13.086 -7.391 -8.719 1 88.38 214 ALA A C 1
ATOM 1551 O O . ALA A 1 214 ? 13.266 -8.43 -8.086 1 88.38 214 ALA A O 1
ATOM 1552 N N . VAL A 1 215 ? 12.273 -6.418 -8.305 1 91 215 VAL A N 1
ATOM 1553 C CA . VAL A 1 215 ? 11.836 -6.434 -6.91 1 91 215 VAL A CA 1
ATOM 1554 C C . VAL A 1 215 ? 10.328 -6.664 -6.848 1 91 215 VAL A C 1
ATOM 1556 O O . VAL A 1 215 ? 9.805 -7.094 -5.816 1 91 215 VAL A O 1
ATOM 1559 N N . GLY A 1 216 ? 9.633 -6.375 -7.934 1 88.56 216 GLY A N 1
ATOM 1560 C CA . GLY A 1 216 ? 8.195 -6.578 -7.973 1 88.56 216 GLY A CA 1
ATOM 1561 C C . GLY A 1 216 ? 7.406 -5.328 -7.637 1 88.56 216 GLY A C 1
ATOM 1562 O O . GLY A 1 216 ? 7.918 -4.426 -6.969 1 88.56 216 GLY A O 1
ATOM 1563 N N . VAL A 1 217 ? 6.148 -5.352 -7.938 1 87.88 217 VAL A N 1
ATOM 1564 C CA . VAL A 1 217 ? 5.238 -4.215 -7.812 1 87.88 217 VAL A CA 1
ATOM 1565 C C . VAL A 1 217 ? 4.969 -3.932 -6.336 1 87.88 217 VAL A C 1
ATOM 1567 O O . VAL A 1 217 ? 4.883 -2.771 -5.926 1 87.88 217 VAL A O 1
ATOM 1570 N N . VAL A 1 218 ? 4.957 -4.93 -5.57 1 81.69 218 VAL A N 1
ATOM 1571 C CA . VAL A 1 218 ? 4.484 -4.812 -4.195 1 81.69 218 VAL A CA 1
ATOM 1572 C C . VAL A 1 218 ? 5.602 -4.277 -3.305 1 81.69 218 VAL A C 1
ATOM 1574 O O . VAL A 1 218 ? 5.348 -3.545 -2.346 1 81.69 218 VAL A O 1
ATOM 1577 N N . LEU A 1 219 ? 6.852 -4.535 -3.686 1 89.38 219 LEU A N 1
ATOM 1578 C CA . LEU A 1 219 ? 7.91 -4.262 -2.723 1 89.38 219 LEU A CA 1
ATOM 1579 C C . LEU A 1 219 ? 8.828 -3.152 -3.225 1 89.38 219 LEU A C 1
ATOM 1581 O O . LEU A 1 219 ? 9.742 -2.727 -2.514 1 89.38 219 LEU A O 1
ATOM 1585 N N . VAL A 1 220 ? 8.547 -2.635 -4.383 1 94.06 220 VAL A N 1
ATOM 1586 C CA . VAL A 1 220 ? 9.398 -1.577 -4.922 1 94.06 220 VAL A CA 1
ATOM 1587 C C . VAL A 1 220 ? 9.336 -0.351 -4.012 1 94.06 220 VAL A C 1
ATOM 1589 O O . VAL A 1 220 ? 10.344 0.335 -3.816 1 94.06 220 VAL A O 1
ATOM 1592 N N . SER A 1 221 ? 8.203 -0.131 -3.422 1 95.06 221 SER A N 1
ATOM 1593 C CA . SER A 1 221 ? 8.031 1.037 -2.562 1 95.06 221 SER A CA 1
ATOM 1594 C C . SER A 1 221 ? 8.914 0.948 -1.326 1 95.06 221 SER A C 1
ATOM 1596 O O . SER A 1 221 ? 9.305 1.972 -0.759 1 95.06 221 SER A O 1
ATOM 1598 N N . ALA A 1 222 ? 9.242 -0.268 -0.943 1 97.12 222 ALA A N 1
ATOM 1599 C CA . ALA A 1 222 ? 10.094 -0.468 0.227 1 97.12 222 ALA A CA 1
ATOM 1600 C C . ALA A 1 222 ? 11.453 0.191 0.034 1 97.12 222 ALA A C 1
ATOM 1602 O O . ALA A 1 222 ? 11.953 0.873 0.933 1 97.12 222 ALA A O 1
ATOM 1603 N N . MET A 1 223 ? 11.977 0.038 -1.146 1 97.5 223 MET A N 1
ATOM 1604 C CA . MET A 1 223 ? 13.312 0.562 -1.41 1 97.5 223 MET A CA 1
ATOM 1605 C C . MET A 1 223 ? 13.273 2.072 -1.619 1 97.5 223 MET A C 1
ATOM 1607 O O . MET A 1 223 ? 14.289 2.75 -1.471 1 97.5 223 MET A O 1
ATOM 1611 N N . LEU A 1 224 ? 12.094 2.594 -1.949 1 98.06 224 LEU A N 1
ATOM 1612 C CA . LEU A 1 224 ? 11.906 4.035 -2.074 1 98.06 224 LEU A CA 1
ATOM 1613 C C . LEU A 1 224 ? 11.812 4.691 -0.702 1 98.06 224 LEU A C 1
ATOM 1615 O O . LEU A 1 224 ? 12.117 5.879 -0.556 1 98.06 224 LEU A O 1
ATOM 1619 N N . ILE A 1 225 ? 11.43 3.916 0.324 1 97.75 225 ILE A N 1
ATOM 1620 C CA . ILE A 1 225 ? 11.047 4.523 1.592 1 97.75 225 ILE A CA 1
ATOM 1621 C C . ILE A 1 225 ? 12.078 4.188 2.664 1 97.75 225 ILE A C 1
ATOM 1623 O O . ILE A 1 225 ? 12.547 5.074 3.383 1 97.75 225 ILE A O 1
ATOM 1627 N N . ILE A 1 226 ? 12.547 2.979 2.729 1 98.06 226 ILE A N 1
ATOM 1628 C CA . ILE A 1 226 ? 13.258 2.475 3.896 1 98.06 226 ILE A CA 1
ATOM 1629 C C . ILE A 1 226 ? 14.68 3.041 3.918 1 98.06 226 ILE A C 1
ATOM 1631 O O . ILE A 1 226 ? 15.102 3.641 4.91 1 98.06 226 ILE A O 1
ATOM 1635 N N . PRO A 1 227 ? 15.414 2.898 2.816 1 98.06 227 PRO A N 1
ATOM 1636 C CA . PRO A 1 227 ? 16.797 3.391 2.887 1 98.06 227 PRO A CA 1
ATOM 1637 C C . PRO A 1 227 ? 16.875 4.891 3.146 1 98.06 227 PRO A C 1
ATOM 1639 O O . PRO A 1 227 ? 17.625 5.332 4.016 1 98.06 227 PRO A O 1
ATOM 1642 N N . PRO A 1 228 ? 16.109 5.691 2.416 1 97.38 228 PRO A N 1
ATOM 1643 C CA . PRO A 1 228 ? 16.172 7.117 2.734 1 97.38 228 PRO A CA 1
ATOM 1644 C C . PRO A 1 228 ? 15.719 7.43 4.156 1 97.38 228 PRO A C 1
ATOM 1646 O O . PRO A 1 228 ? 16.266 8.32 4.809 1 97.38 228 PRO A O 1
ATOM 1649 N N . SER A 1 229 ? 14.695 6.77 4.66 1 95.69 229 SER A N 1
ATOM 1650 C CA . SER A 1 229 ? 14.242 6.977 6.031 1 95.69 229 SER A CA 1
ATOM 1651 C C . SER A 1 229 ? 15.328 6.621 7.035 1 95.69 229 SER A C 1
ATOM 1653 O O . SER A 1 229 ? 15.484 7.293 8.055 1 95.69 229 SER A O 1
ATOM 1655 N N . ALA A 1 230 ? 16.031 5.586 6.73 1 96.12 230 ALA A N 1
ATOM 1656 C CA . ALA A 1 230 ? 17.141 5.199 7.586 1 96.12 230 ALA A CA 1
ATOM 1657 C C . ALA A 1 230 ? 18.25 6.258 7.559 1 96.12 230 ALA A C 1
ATOM 1659 O O . ALA A 1 230 ? 18.797 6.609 8.602 1 96.12 230 ALA A O 1
ATOM 1660 N N . ALA A 1 231 ? 18.547 6.742 6.422 1 96.06 231 ALA A N 1
ATOM 1661 C CA . ALA A 1 231 ? 19.594 7.734 6.25 1 96.06 231 ALA A CA 1
ATOM 1662 C C . ALA A 1 231 ? 19.281 9.016 7.02 1 96.06 231 ALA A C 1
ATOM 1664 O O . ALA A 1 231 ? 20.188 9.664 7.551 1 96.06 231 ALA A O 1
ATOM 1665 N N . LEU A 1 232 ? 18.031 9.359 7.105 1 92.88 232 LEU A N 1
ATOM 1666 C CA . LEU A 1 232 ? 17.625 10.602 7.754 1 92.88 232 LEU A CA 1
ATOM 1667 C C . LEU A 1 232 ? 17.781 10.5 9.266 1 92.88 232 LEU A C 1
ATOM 1669 O O . LEU A 1 232 ? 17.781 11.523 9.961 1 92.88 232 LEU A O 1
ATOM 1673 N N . PHE A 1 233 ? 17.906 9.289 9.766 1 92.06 233 PHE A N 1
ATOM 1674 C CA . PHE A 1 233 ? 18.188 9.109 11.188 1 92.06 233 PHE A CA 1
ATOM 1675 C C . PHE A 1 233 ? 19.688 9.195 11.453 1 92.06 233 PHE A C 1
ATOM 1677 O O . PHE A 1 233 ? 20.094 9.312 12.609 1 92.06 233 PHE A O 1
ATOM 1684 N N . LEU A 1 234 ? 20.484 9.234 10.375 1 92.5 234 LEU A N 1
ATOM 1685 C CA . LEU A 1 234 ? 21.938 9.211 10.531 1 92.5 234 LEU A CA 1
ATOM 1686 C C . LEU A 1 234 ? 22.531 10.602 10.32 1 92.5 234 LEU A C 1
ATOM 1688 O O . LEU A 1 234 ? 23.641 10.891 10.789 1 92.5 234 LEU A O 1
ATOM 1692 N N . THR A 1 235 ? 21.828 11.414 9.539 1 91.25 235 THR A N 1
ATOM 1693 C CA . THR A 1 235 ? 22.359 12.742 9.242 1 91.25 235 THR A CA 1
ATOM 1694 C C . THR A 1 235 ? 21.234 13.758 9.078 1 91.25 235 THR A C 1
ATOM 1696 O O . THR A 1 235 ? 20.094 13.391 8.82 1 91.25 235 THR A O 1
ATOM 1699 N N . LYS A 1 236 ? 21.609 15.023 9.242 1 88.19 236 LYS A N 1
ATOM 1700 C CA . LYS A 1 236 ? 20.656 16.125 9.07 1 88.19 236 LYS A CA 1
ATOM 1701 C C . LYS A 1 236 ? 20.938 16.891 7.777 1 88.19 236 LYS A C 1
ATOM 1703 O O . LYS A 1 236 ? 20.125 17.734 7.367 1 88.19 236 LYS A O 1
ATOM 1708 N N . ARG A 1 237 ? 22.016 16.516 7.199 1 93.5 237 ARG A N 1
ATOM 1709 C CA . ARG A 1 237 ? 22.375 17.203 5.961 1 93.5 237 ARG A CA 1
ATOM 1710 C C . ARG A 1 237 ? 21.875 16.438 4.742 1 93.5 237 ARG A C 1
ATOM 1712 O O . ARG A 1 237 ? 22.156 15.25 4.586 1 93.5 237 ARG A O 1
ATOM 1719 N N . LEU A 1 238 ? 21.234 17.125 3.846 1 94.5 238 LEU A N 1
ATOM 1720 C CA . LEU A 1 238 ? 20.547 16.5 2.732 1 94.5 238 LEU A CA 1
ATOM 1721 C C . LEU A 1 238 ? 21.531 15.805 1.797 1 94.5 238 LEU A C 1
ATOM 1723 O O . LEU A 1 238 ? 21.328 14.641 1.426 1 94.5 238 LEU A O 1
ATOM 1727 N N . PRO A 1 239 ? 22.703 16.469 1.382 1 94.88 239 PRO A N 1
ATOM 1728 C CA . PRO A 1 239 ? 23.625 15.766 0.494 1 94.88 239 PRO A CA 1
ATOM 1729 C C . PRO A 1 239 ? 24.188 14.484 1.112 1 94.88 239 PRO A C 1
ATOM 1731 O O . PRO A 1 239 ? 24.344 13.477 0.418 1 94.88 239 PRO A O 1
ATOM 1734 N N . ARG A 1 240 ? 24.469 14.492 2.373 1 95.56 240 ARG A N 1
ATOM 1735 C CA . ARG A 1 240 ? 24.953 13.297 3.066 1 95.56 240 ARG A CA 1
ATOM 1736 C C . ARG A 1 240 ? 23.859 12.242 3.168 1 95.56 240 ARG A C 1
ATOM 1738 O O . ARG A 1 240 ? 24.141 11.047 3.057 1 95.56 240 ARG A O 1
ATOM 1745 N N . ALA A 1 241 ? 22.672 12.742 3.395 1 95.19 241 ALA A N 1
ATOM 1746 C CA . ALA A 1 241 ? 21.547 11.82 3.49 1 95.19 241 ALA A CA 1
ATOM 1747 C C . ALA A 1 241 ? 21.359 11.062 2.182 1 95.19 241 ALA A C 1
ATOM 1749 O O . ALA A 1 241 ? 21.047 9.867 2.191 1 95.19 241 ALA A O 1
ATOM 1750 N N . LEU A 1 242 ? 21.562 11.766 1.084 1 97.19 242 LEU A N 1
ATOM 1751 C CA . LEU A 1 242 ? 21.406 11.125 -0.22 1 97.19 242 LEU A CA 1
ATOM 1752 C C . LEU A 1 242 ? 22.469 10.062 -0.434 1 97.19 242 LEU A C 1
ATOM 1754 O O . LEU A 1 242 ? 22.172 8.977 -0.952 1 97.19 242 LEU A O 1
ATOM 1758 N N . VAL A 1 243 ? 23.625 10.352 -0.009 1 97 243 VAL A N 1
ATOM 1759 C CA . VAL A 1 243 ? 24.734 9.406 -0.157 1 97 243 VAL A CA 1
ATOM 1760 C C . VAL A 1 243 ? 24.516 8.195 0.74 1 97 243 VAL A C 1
ATOM 1762 O O . VAL A 1 243 ? 24.672 7.055 0.301 1 97 243 VAL A O 1
ATOM 1765 N N . PHE A 1 244 ? 24.094 8.445 1.969 1 97.38 244 PHE A N 1
ATOM 1766 C CA . PHE A 1 244 ? 23.828 7.352 2.893 1 97.38 244 PHE A CA 1
ATOM 1767 C C . PHE A 1 244 ? 22.656 6.504 2.398 1 97.38 244 PHE A C 1
ATOM 1769 O O . PHE A 1 244 ? 22.688 5.277 2.502 1 97.38 244 PHE A O 1
ATOM 1776 N N . ALA A 1 245 ? 21.672 7.145 1.903 1 98.06 245 ALA A N 1
ATOM 1777 C CA . ALA A 1 245 ? 20.516 6.414 1.366 1 98.06 245 ALA A CA 1
ATOM 1778 C C . ALA A 1 245 ? 20.938 5.508 0.212 1 98.06 245 ALA A C 1
ATOM 1780 O O . ALA A 1 245 ? 20.547 4.344 0.153 1 98.06 245 ALA A O 1
ATOM 1781 N N . GLY A 1 246 ? 21.719 6.129 -0.685 1 98 246 GLY A N 1
ATOM 1782 C CA . GLY A 1 246 ? 22.219 5.332 -1.791 1 98 246 GLY A CA 1
ATOM 1783 C C . GLY A 1 246 ? 23.031 4.125 -1.34 1 98 246 GLY A C 1
ATOM 1784 O O . GLY A 1 246 ? 22.844 3.02 -1.851 1 98 246 GLY A O 1
ATOM 1785 N N . PHE A 1 247 ? 23.844 4.332 -0.393 1 98.12 247 PHE A N 1
ATOM 1786 C CA . PHE A 1 247 ? 24.688 3.26 0.119 1 98.12 247 PHE A CA 1
ATOM 1787 C C . PHE A 1 247 ? 23.844 2.186 0.797 1 98.12 247 PHE A C 1
ATOM 1789 O O . PHE A 1 247 ? 24.078 0.991 0.591 1 98.12 247 PHE A O 1
ATOM 1796 N N . ILE A 1 248 ? 22.922 2.588 1.642 1 98.38 248 ILE A N 1
ATOM 1797 C CA . ILE A 1 248 ? 22.047 1.645 2.326 1 98.38 248 ILE A CA 1
ATOM 1798 C C . ILE A 1 248 ? 21.219 0.874 1.299 1 98.38 248 ILE A C 1
ATOM 1800 O O . ILE A 1 248 ? 21.016 -0.332 1.442 1 98.38 248 ILE A O 1
ATOM 1804 N N . GLY A 1 249 ? 20.766 1.593 0.257 1 98.38 249 GLY A N 1
ATOM 1805 C CA . GLY A 1 249 ? 20.031 0.939 -0.814 1 98.38 249 GLY A CA 1
ATOM 1806 C C . GLY A 1 249 ? 20.844 -0.103 -1.551 1 98.38 249 GLY A C 1
ATOM 1807 O O . GLY A 1 249 ? 20.391 -1.233 -1.746 1 98.38 249 GLY A O 1
ATOM 1808 N N . VAL A 1 250 ? 22.062 0.268 -1.894 1 98.25 250 VAL A N 1
ATOM 1809 C CA . VAL A 1 250 ? 22.953 -0.633 -2.613 1 98.25 250 VAL A CA 1
ATOM 1810 C C . VAL A 1 250 ? 23.312 -1.822 -1.726 1 98.25 250 VAL A C 1
ATOM 1812 O O . VAL A 1 250 ? 23.312 -2.967 -2.182 1 98.25 250 VAL A O 1
ATOM 1815 N N . ALA A 1 251 ? 23.594 -1.548 -0.523 1 98.25 251 ALA A N 1
ATOM 1816 C CA . ALA A 1 251 ? 23.938 -2.607 0.42 1 98.25 251 ALA A CA 1
ATOM 1817 C C . ALA A 1 251 ? 22.766 -3.559 0.632 1 98.25 251 ALA A C 1
ATOM 1819 O O . ALA A 1 251 ? 22.953 -4.773 0.728 1 98.25 251 ALA A O 1
ATOM 1820 N N . SER A 1 252 ? 21.578 -2.994 0.764 1 98.06 252 SER A N 1
ATOM 1821 C CA . SER A 1 252 ? 20.391 -3.824 0.911 1 98.06 252 SER A CA 1
ATOM 1822 C C . SER A 1 252 ? 20.156 -4.688 -0.325 1 98.06 252 SER A C 1
ATOM 1824 O O . SER A 1 252 ? 19.719 -5.836 -0.216 1 98.06 252 SER A O 1
ATOM 1826 N N . GLY A 1 253 ? 20.438 -4.082 -1.498 1 97 253 GLY A N 1
ATOM 1827 C CA . GLY A 1 253 ? 20.344 -4.859 -2.725 1 97 253 GLY A CA 1
ATOM 1828 C C . GLY A 1 253 ? 21.344 -5.988 -2.793 1 97 253 GLY A C 1
ATOM 1829 O O . GLY A 1 253 ? 21 -7.133 -3.086 1 97 253 GLY A O 1
ATOM 1830 N N . ALA A 1 254 ? 22.562 -5.711 -2.482 1 95.88 254 ALA A N 1
ATOM 1831 C CA . ALA A 1 254 ? 23.641 -6.695 -2.549 1 95.88 254 ALA A CA 1
ATOM 1832 C C . ALA A 1 254 ? 23.438 -7.805 -1.522 1 95.88 254 ALA A C 1
ATOM 1834 O O . ALA A 1 254 ? 23.516 -8.992 -1.856 1 95.88 254 ALA A O 1
ATOM 1835 N N . LEU A 1 255 ? 23.141 -7.402 -0.324 1 96.06 255 LEU A N 1
ATOM 1836 C CA . LEU A 1 255 ? 22.969 -8.383 0.741 1 96.06 255 LEU A CA 1
ATOM 1837 C C . LEU A 1 255 ? 21.688 -9.18 0.536 1 96.06 255 LEU A C 1
ATOM 1839 O O . LEU A 1 255 ? 21.625 -10.367 0.868 1 96.06 255 LEU A O 1
ATOM 1843 N N . GLY A 1 256 ? 20.672 -8.461 0.051 1 94.31 256 GLY A N 1
ATOM 1844 C CA . GLY A 1 256 ? 19.438 -9.18 -0.261 1 94.31 256 GLY A CA 1
ATOM 1845 C C . GLY A 1 256 ? 19.625 -10.242 -1.329 1 94.31 256 GLY A C 1
ATOM 1846 O O . GLY A 1 256 ? 19.125 -11.359 -1.188 1 94.31 256 GLY A O 1
ATOM 1847 N N . ALA A 1 257 ? 20.344 -9.891 -2.381 1 92.62 257 ALA A N 1
ATOM 1848 C CA . ALA A 1 257 ? 20.641 -10.852 -3.441 1 92.62 257 ALA A CA 1
ATOM 1849 C C . ALA A 1 257 ? 21.5 -12.008 -2.912 1 92.62 257 ALA A C 1
ATOM 1851 O O . ALA A 1 257 ? 21.297 -13.156 -3.301 1 92.62 257 ALA A O 1
ATOM 1852 N N . PHE A 1 258 ? 22.391 -11.672 -2.053 1 91.56 258 PHE A N 1
ATOM 1853 C CA . PHE A 1 258 ? 23.25 -12.68 -1.461 1 91.56 258 PHE A CA 1
ATOM 1854 C C . PHE A 1 258 ? 22.453 -13.656 -0.608 1 91.56 258 PHE A C 1
ATOM 1856 O O . PHE A 1 258 ? 22.625 -14.875 -0.718 1 91.56 258 PHE A O 1
ATOM 1863 N N . VAL A 1 259 ? 21.578 -13.172 0.185 1 90.31 259 VAL A N 1
ATOM 1864 C CA . VAL A 1 259 ? 20.75 -14 1.049 1 90.31 259 VAL A CA 1
ATOM 1865 C C . VAL A 1 259 ? 19.844 -14.875 0.198 1 90.31 259 VAL A C 1
ATOM 1867 O O . VAL A 1 259 ? 19.641 -16.062 0.5 1 90.31 259 VAL A O 1
ATOM 1870 N N . SER A 1 260 ? 19.25 -14.234 -0.792 1 88.25 260 SER A N 1
ATOM 1871 C CA . SER A 1 260 ? 18.375 -14.977 -1.703 1 88.25 260 SER A CA 1
ATOM 1872 C C . SER A 1 260 ? 19.125 -16.125 -2.365 1 88.25 260 SER A C 1
ATOM 1874 O O . SER A 1 260 ? 18.547 -17.203 -2.584 1 88.25 260 SER A O 1
ATOM 1876 N N . TYR A 1 261 ? 20.406 -15.938 -2.648 1 85.69 261 TYR A N 1
ATOM 1877 C CA . TYR A 1 261 ? 21.219 -16.969 -3.281 1 85.69 261 TYR A CA 1
ATOM 1878 C C . TYR A 1 261 ? 21.547 -18.078 -2.299 1 85.69 261 TYR A C 1
ATOM 1880 O O . TYR A 1 261 ? 21.609 -19.25 -2.678 1 85.69 261 TYR A O 1
ATOM 1888 N N . LEU A 1 262 ? 21.75 -17.734 -1.101 1 84.69 262 LEU A N 1
ATOM 1889 C CA . LEU A 1 262 ? 22.156 -18.688 -0.084 1 84.69 262 LEU A CA 1
ATOM 1890 C C . LEU A 1 262 ? 21.016 -19.625 0.281 1 84.69 262 LEU A C 1
ATOM 1892 O O . LEU A 1 262 ? 21.219 -20.797 0.572 1 84.69 262 LEU A O 1
ATOM 1896 N N . TRP A 1 263 ? 19.828 -19.031 0.323 1 81 263 TRP A N 1
ATOM 1897 C CA . TRP A 1 263 ? 18.672 -19.812 0.744 1 81 263 TRP A CA 1
ATOM 1898 C C . TRP A 1 263 ? 17.719 -20.047 -0.425 1 81 263 TRP A C 1
ATOM 1900 O O . TRP A 1 263 ? 17.078 -19.109 -0.897 1 81 263 TRP A O 1
ATOM 1910 N N . GLU A 1 264 ? 17.672 -21.328 -0.771 1 75.88 264 GLU A N 1
ATOM 1911 C CA . GLU A 1 264 ? 16.812 -21.688 -1.886 1 75.88 264 GLU A CA 1
ATOM 1912 C C . GLU A 1 264 ? 15.352 -21.375 -1.576 1 75.88 264 GLU A C 1
ATOM 1914 O O . GLU A 1 264 ? 14.883 -21.625 -0.463 1 75.88 264 GLU A O 1
ATOM 1919 N N . GLY A 1 265 ? 14.719 -20.672 -2.488 1 76.31 265 GLY A N 1
ATOM 1920 C CA . GLY A 1 265 ? 13.297 -20.406 -2.33 1 76.31 265 GLY A CA 1
ATOM 1921 C C . GLY A 1 265 ? 12.992 -19 -1.858 1 76.31 265 GLY A C 1
ATOM 1922 O O . GLY A 1 265 ? 11.836 -18.562 -1.883 1 76.31 265 GLY A O 1
ATOM 1923 N N . VAL A 1 266 ? 14.055 -18.375 -1.404 1 82.38 266 VAL A N 1
ATOM 1924 C CA . VAL A 1 266 ? 13.836 -17 -0.96 1 82.38 266 VAL A CA 1
ATOM 1925 C C . VAL A 1 266 ? 13.945 -16.047 -2.148 1 82.38 266 VAL A C 1
ATOM 1927 O O . VAL A 1 266 ? 14.961 -16.016 -2.84 1 82.38 266 VAL A O 1
ATOM 1930 N N . ALA A 1 267 ? 12.844 -15.359 -2.342 1 84.81 267 ALA A N 1
ATOM 1931 C CA . ALA A 1 267 ? 12.828 -14.383 -3.426 1 84.81 267 ALA A CA 1
ATOM 1932 C C . ALA A 1 267 ? 13.727 -13.188 -3.102 1 84.81 267 ALA A C 1
ATOM 1934 O O . ALA A 1 267 ? 13.812 -12.766 -1.947 1 84.81 267 ALA A O 1
ATOM 1935 N N . THR A 1 268 ? 14.398 -12.633 -4.027 1 89.25 268 THR A N 1
ATOM 1936 C CA . THR A 1 268 ? 15.367 -11.555 -3.854 1 89.25 268 THR A CA 1
ATOM 1937 C C . THR A 1 268 ? 14.68 -10.297 -3.338 1 89.25 268 THR A C 1
ATOM 1939 O O . THR A 1 268 ? 15.18 -9.648 -2.414 1 89.25 268 THR A O 1
ATOM 1942 N N . GLY A 1 269 ? 13.516 -9.953 -3.877 1 92.12 269 GLY A N 1
ATOM 1943 C CA . GLY A 1 269 ? 12.797 -8.75 -3.488 1 92.12 269 GLY A CA 1
ATOM 1944 C C . GLY A 1 269 ? 12.523 -8.68 -1.999 1 92.12 269 GLY A C 1
ATOM 1945 O O . GLY A 1 269 ? 13.016 -7.773 -1.316 1 92.12 269 GLY A O 1
ATOM 1946 N N . PRO A 1 270 ? 11.859 -9.68 -1.501 1 93.69 270 PRO A N 1
ATOM 1947 C CA . PRO A 1 270 ? 11.57 -9.703 -0.066 1 93.69 270 PRO A CA 1
ATOM 1948 C C . PRO A 1 270 ? 12.828 -9.711 0.795 1 93.69 270 PRO A C 1
ATOM 1950 O O . PRO A 1 270 ? 12.867 -9.07 1.852 1 93.69 270 PRO A O 1
ATOM 1953 N N . ALA A 1 271 ? 13.844 -10.367 0.339 1 94 271 ALA A N 1
ATOM 1954 C CA . ALA A 1 271 ? 15.109 -10.383 1.077 1 94 271 ALA A CA 1
ATOM 1955 C C . ALA A 1 271 ? 15.719 -8.992 1.158 1 94 271 ALA A C 1
ATOM 1957 O O . ALA A 1 271 ? 16.219 -8.586 2.209 1 94 271 ALA A O 1
ATOM 1958 N N . MET A 1 272 ? 15.641 -8.266 0.099 1 95.94 272 MET A N 1
ATOM 1959 C CA . MET A 1 272 ? 16.141 -6.891 0.071 1 95.94 272 MET A CA 1
ATOM 1960 C C . MET A 1 272 ? 15.422 -6.027 1.101 1 95.94 272 MET A C 1
ATOM 1962 O O . MET A 1 272 ? 16.047 -5.246 1.814 1 95.94 272 MET A O 1
ATOM 1966 N N . VAL A 1 273 ? 14.18 -6.23 1.181 1 96.44 273 VAL A N 1
ATOM 1967 C CA . VAL A 1 273 ? 13.336 -5.414 2.045 1 96.44 273 VAL A CA 1
ATOM 1968 C C . VAL A 1 273 ? 13.656 -5.711 3.51 1 96.44 273 VAL A C 1
ATOM 1970 O O . VAL A 1 273 ? 13.727 -4.797 4.332 1 96.44 273 VAL A O 1
ATOM 1973 N N . ILE A 1 274 ? 13.859 -6.941 3.791 1 96.56 274 ILE A N 1
ATOM 1974 C CA . ILE A 1 274 ? 14.164 -7.336 5.164 1 96.56 274 ILE A CA 1
ATOM 1975 C C . ILE A 1 274 ? 15.508 -6.754 5.578 1 96.56 274 ILE A C 1
ATOM 1977 O O . ILE A 1 274 ? 15.648 -6.223 6.684 1 96.56 274 ILE A O 1
ATOM 1981 N N . VAL A 1 275 ? 16.438 -6.816 4.691 1 97.19 275 VAL A N 1
ATOM 1982 C CA . VAL A 1 275 ? 17.75 -6.258 4.973 1 97.19 275 VAL A CA 1
ATOM 1983 C C . VAL A 1 275 ? 17.641 -4.746 5.156 1 97.19 275 VAL A C 1
ATOM 1985 O O . VAL A 1 275 ? 18.219 -4.188 6.098 1 97.19 275 VAL A O 1
ATOM 1988 N N . ALA A 1 276 ? 16.938 -4.121 4.246 1 98.12 276 ALA A N 1
ATOM 1989 C CA . ALA A 1 276 ? 16.719 -2.682 4.379 1 98.12 276 ALA A CA 1
ATOM 1990 C C . ALA A 1 276 ? 16.047 -2.348 5.703 1 98.12 276 ALA A C 1
ATOM 1992 O O . ALA A 1 276 ? 16.391 -1.358 6.355 1 98.12 276 ALA A O 1
ATOM 1993 N N . GLY A 1 277 ? 15.07 -3.191 6.051 1 97.62 277 GLY A N 1
ATOM 1994 C CA . GLY A 1 277 ? 14.398 -3.014 7.324 1 97.62 277 GLY A CA 1
ATOM 1995 C C . GLY A 1 277 ? 15.336 -3.113 8.516 1 97.62 277 GLY A C 1
ATOM 1996 O O . GLY A 1 277 ? 15.195 -2.373 9.492 1 97.62 277 GLY A O 1
ATOM 1997 N N . LEU A 1 278 ? 16.234 -3.992 8.414 1 97.5 278 LEU A N 1
ATOM 1998 C CA . LEU A 1 278 ? 17.234 -4.137 9.477 1 97.5 278 LEU A CA 1
ATOM 1999 C C . LEU A 1 278 ? 18.094 -2.891 9.578 1 97.5 278 LEU A C 1
ATOM 2001 O O . LEU A 1 278 ? 18.391 -2.42 10.68 1 97.5 278 LEU A O 1
ATOM 2005 N N . PHE A 1 279 ? 18.516 -2.381 8.445 1 97.44 279 PHE A N 1
ATOM 2006 C CA . PHE A 1 279 ? 19.281 -1.141 8.445 1 97.44 279 PHE A CA 1
ATOM 2007 C C . PHE A 1 279 ? 18.469 -0.005 9.062 1 97.44 279 PHE A C 1
ATOM 2009 O O . PHE A 1 279 ? 19 0.809 9.82 1 97.44 279 PHE A O 1
ATOM 2016 N N . PHE A 1 280 ? 17.25 0.036 8.758 1 96.88 280 PHE A N 1
ATOM 2017 C CA . PHE A 1 280 ? 16.375 1.057 9.328 1 96.88 280 PHE A CA 1
ATOM 2018 C C . PHE A 1 280 ? 16.297 0.899 10.844 1 96.88 280 PHE A C 1
ATOM 2020 O O . PHE A 1 280 ? 16.391 1.882 11.578 1 96.88 280 PHE A O 1
ATOM 2027 N N . ALA A 1 281 ? 16.016 -0.306 11.281 1 95.31 281 ALA A N 1
ATOM 2028 C CA . ALA A 1 281 ? 15.906 -0.564 12.719 1 95.31 281 ALA A CA 1
ATOM 2029 C C . ALA A 1 281 ? 17.172 -0.144 13.453 1 95.31 281 ALA A C 1
ATOM 2031 O O . ALA A 1 281 ? 17.109 0.462 14.523 1 95.31 281 ALA A O 1
ATOM 2032 N N . LEU A 1 282 ? 18.328 -0.42 12.867 1 95.44 282 LEU A N 1
ATOM 2033 C CA . LEU A 1 282 ? 19.609 -0.043 13.469 1 95.44 282 LEU A CA 1
ATOM 2034 C C . LEU A 1 282 ? 19.766 1.474 13.492 1 95.44 282 LEU A C 1
ATOM 2036 O O . LEU A 1 282 ? 20.219 2.035 14.5 1 95.44 282 LEU A O 1
ATOM 2040 N N . ALA A 1 283 ? 19.422 2.082 12.414 1 93.81 283 ALA A N 1
ATOM 2041 C CA . ALA A 1 283 ? 19.5 3.539 12.359 1 93.81 283 ALA A CA 1
ATOM 2042 C C . ALA A 1 283 ? 18.516 4.191 13.32 1 93.81 283 ALA A C 1
ATOM 2044 O O . ALA A 1 283 ? 18.828 5.211 13.945 1 93.81 283 ALA A O 1
ATOM 2045 N N . PHE A 1 284 ? 17.375 3.588 13.414 1 91.12 284 PHE A N 1
ATOM 2046 C CA . PHE A 1 284 ? 16.312 4.105 14.281 1 91.12 284 PHE A CA 1
ATOM 2047 C C . PHE A 1 284 ? 16.719 4.027 15.742 1 91.12 284 PHE A C 1
ATOM 2049 O O . PHE A 1 284 ? 16.438 4.941 16.516 1 91.12 284 PHE A O 1
ATOM 2056 N N . VAL A 1 285 ? 17.406 2.967 16.078 1 89.62 285 VAL A N 1
ATOM 2057 C CA . VAL A 1 285 ? 17.766 2.752 17.469 1 89.62 285 VAL A CA 1
ATOM 2058 C C . VAL A 1 285 ? 19.109 3.428 17.781 1 89.62 285 VAL A C 1
ATOM 2060 O O . VAL A 1 285 ? 19.234 4.137 18.781 1 89.62 285 VAL A O 1
ATOM 2063 N N . PHE A 1 286 ? 20.141 3.291 16.891 1 87.94 286 PHE A N 1
ATOM 2064 C CA . PHE A 1 286 ? 21.516 3.68 17.203 1 87.94 286 PHE A CA 1
ATOM 2065 C C . PHE A 1 286 ? 21.906 4.945 16.453 1 87.94 286 PHE A C 1
ATOM 2067 O O . PHE A 1 286 ? 22.984 5.5 16.688 1 87.94 286 PHE A O 1
ATOM 2074 N N . GLY A 1 287 ? 21.109 5.34 15.648 1 84.31 287 GLY A N 1
ATOM 2075 C CA . GLY A 1 287 ? 21.469 6.523 14.883 1 84.31 287 GLY A CA 1
ATOM 2076 C C . GLY A 1 287 ? 21.656 7.758 15.75 1 84.31 287 GLY A C 1
ATOM 2077 O O . GLY A 1 287 ? 21.141 7.824 16.859 1 84.31 287 GLY A O 1
ATOM 2078 N N . SER A 1 288 ? 22.453 8.688 15.328 1 81.25 288 SER A N 1
ATOM 2079 C CA . SER A 1 288 ? 22.734 9.914 16.062 1 81.25 288 SER A CA 1
ATOM 2080 C C . SER A 1 288 ? 21.453 10.664 16.391 1 81.25 288 SER A C 1
ATOM 2082 O O . SER A 1 288 ? 21.391 11.375 17.406 1 81.25 288 SER A O 1
ATOM 2084 N N . ARG A 1 289 ? 20.453 10.328 15.633 1 78.12 289 ARG A N 1
ATOM 2085 C CA . ARG A 1 289 ? 19.188 11.008 15.812 1 78.12 289 ARG A CA 1
ATOM 2086 C C . ARG A 1 289 ? 18.078 10.023 16.203 1 78.12 289 ARG A C 1
ATOM 2088 O O . ARG A 1 289 ? 16.891 10.32 16.047 1 78.12 289 ARG A O 1
ATOM 2095 N N . GLY A 1 290 ? 18.594 8.875 16.578 1 78.06 290 GLY A N 1
ATOM 2096 C CA . GLY A 1 290 ? 17.672 7.816 16.953 1 78.06 290 GLY A CA 1
ATOM 2097 C C . GLY A 1 290 ? 17.266 7.863 18.422 1 78.06 290 GLY A C 1
ATOM 2098 O O . GLY A 1 290 ? 17.453 8.883 19.078 1 78.06 290 GLY A O 1
ATOM 2099 N N . VAL A 1 291 ? 16.625 6.809 18.844 1 77.62 291 VAL A N 1
ATOM 2100 C CA . VAL A 1 291 ? 16.031 6.73 20.188 1 77.62 291 VAL A CA 1
ATOM 2101 C C . VAL A 1 291 ? 17.141 6.824 21.234 1 77.62 291 VAL A C 1
ATOM 2103 O O . VAL A 1 291 ? 17.016 7.555 22.219 1 77.62 291 VAL A O 1
ATOM 2106 N N . LEU A 1 292 ? 18.25 6.16 20.938 1 73.94 292 LEU A N 1
ATOM 2107 C CA . LEU A 1 292 ? 19.328 6.129 21.922 1 73.94 292 LEU A CA 1
ATOM 2108 C C . LEU A 1 292 ? 20.203 7.375 21.828 1 73.94 292 LEU A C 1
ATOM 2110 O O . LEU A 1 292 ? 20.812 7.797 22.812 1 73.94 292 LEU A O 1
ATOM 2114 N N . GLY A 1 293 ? 20.328 7.918 20.688 1 66.5 293 GLY A N 1
ATOM 2115 C CA . GLY A 1 293 ? 21.078 9.148 20.531 1 66.5 293 GLY A CA 1
ATOM 2116 C C . GLY A 1 293 ? 20.484 10.312 21.312 1 66.5 293 GLY A C 1
ATOM 2117 O O . GLY A 1 293 ? 21.203 11.195 21.766 1 66.5 293 GLY A O 1
ATOM 2118 N N . ARG A 1 294 ? 19.172 10.266 21.375 1 63.56 294 ARG A N 1
ATOM 2119 C CA . ARG A 1 294 ? 18.484 11.297 22.1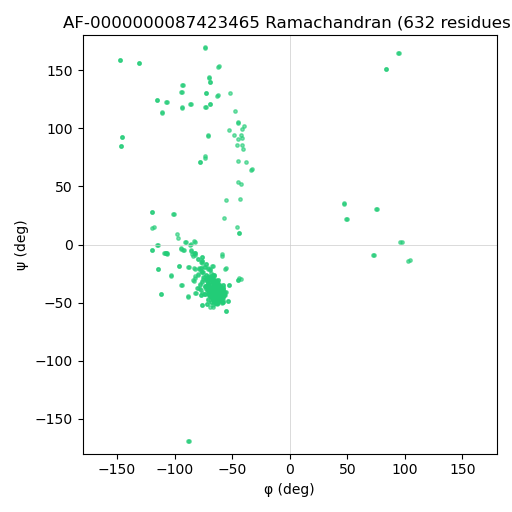56 1 63.56 294 ARG A CA 1
ATOM 2120 C C . ARG A 1 294 ? 18.828 11.18 23.641 1 63.56 294 ARG A C 1
ATOM 2122 O O . ARG A 1 294 ? 18.859 12.18 24.359 1 63.56 294 ARG A O 1
ATOM 2129 N N . LEU A 1 295 ? 19.062 9.953 23.984 1 58.41 295 LEU A N 1
ATOM 2130 C CA . LEU A 1 295 ? 19.391 9.727 25.391 1 58.41 295 LEU A CA 1
ATOM 2131 C C . LEU A 1 295 ? 20.766 10.281 25.719 1 58.41 295 LEU A C 1
ATOM 2133 O O . LEU A 1 295 ? 21 10.773 26.828 1 58.41 295 LEU A O 1
ATOM 2137 N N . PHE A 1 296 ? 21.656 10.164 24.734 1 54.03 296 PHE A N 1
ATOM 2138 C CA . PHE A 1 296 ? 23.016 10.617 25 1 54.03 296 PHE A CA 1
ATOM 2139 C C . PHE A 1 296 ? 23.109 12.141 24.922 1 54.03 296 PHE A C 1
ATOM 2141 O O . PHE A 1 296 ? 23.953 12.75 25.578 1 54.03 296 PHE A O 1
ATOM 2148 N N . THR A 1 297 ? 22.375 12.742 24.078 1 52.19 297 THR A N 1
ATOM 2149 C CA . THR A 1 297 ? 22.469 14.195 24.016 1 52.19 297 THR A CA 1
ATOM 2150 C C . THR A 1 297 ? 21.766 14.828 25.203 1 52.19 297 THR A C 1
ATOM 2152 O O . THR A 1 297 ? 22.062 15.961 25.594 1 52.19 297 THR A O 1
ATOM 2155 N N . LYS A 1 298 ? 20.781 14.227 25.781 1 52.75 298 LYS A N 1
ATOM 2156 C CA . LYS A 1 298 ? 20.141 14.805 26.953 1 52.75 298 LYS A CA 1
ATOM 2157 C C . LYS A 1 298 ? 21.094 14.789 28.156 1 52.75 298 LYS A C 1
ATOM 2159 O O . LYS A 1 298 ? 21.062 15.695 28.984 1 52.75 298 LYS A O 1
ATOM 2164 N N . ASN A 1 299 ? 21.891 13.891 28.188 1 45.91 299 ASN A N 1
ATOM 2165 C CA . ASN A 1 299 ? 22.766 13.883 29.359 1 45.91 299 ASN A CA 1
ATOM 2166 C C . ASN A 1 299 ? 23.781 15.008 29.297 1 45.91 299 ASN A C 1
ATOM 2168 O O . ASN A 1 299 ? 24.359 15.398 30.312 1 45.91 299 ASN A O 1
ATOM 2172 N N . ASP A 1 300 ? 24.156 15.422 28.141 1 43.22 300 ASP A N 1
ATOM 2173 C CA . ASP A 1 300 ? 25.172 16.469 28.141 1 43.22 300 ASP A CA 1
ATOM 2174 C C . ASP A 1 300 ? 24.562 17.812 28.531 1 43.22 300 ASP A C 1
ATOM 2176 O O . ASP A 1 300 ? 25.297 18.719 28.938 1 43.22 300 ASP A O 1
ATOM 2180 N N . ALA A 1 301 ? 23.281 18.078 28.25 1 46.28 301 ALA A N 1
ATOM 2181 C CA . ALA A 1 301 ? 22.703 19.359 28.656 1 46.28 301 ALA A CA 1
ATOM 2182 C C . ALA A 1 301 ? 22.609 19.469 30.172 1 46.28 301 ALA A C 1
ATOM 2184 O O . ALA A 1 301 ? 22.656 20.562 30.734 1 46.28 301 ALA A O 1
ATOM 2185 N N . LEU A 1 302 ? 22.406 18.391 30.828 1 43.84 302 LEU A N 1
ATOM 2186 C CA . LEU A 1 302 ? 22.312 18.469 32.281 1 43.84 302 LEU A CA 1
ATOM 2187 C C . LEU A 1 302 ? 23.672 18.656 32.906 1 43.84 302 LEU A C 1
ATOM 2189 O O . LEU A 1 302 ? 23.781 18.969 34.094 1 43.84 302 LEU A O 1
ATOM 2193 N N . SER A 1 303 ? 24.703 18.219 32.125 1 42.09 303 SER A N 1
ATOM 2194 C CA . SER A 1 303 ? 25.969 18.312 32.875 1 42.09 303 SER A CA 1
ATOM 2195 C C . SER A 1 303 ? 26.5 19.734 32.875 1 42.09 303 SER A C 1
ATOM 2197 O O . SER A 1 303 ? 27.531 20.016 33.469 1 42.09 303 SER A O 1
ATOM 2199 N N . THR A 1 304 ? 26.125 20.516 31.875 1 40.31 304 THR A N 1
ATOM 2200 C CA . THR A 1 304 ? 26.812 21.797 32.031 1 40.31 304 THR A CA 1
ATOM 2201 C C . THR A 1 304 ? 26.188 22.594 33.188 1 40.31 304 THR A C 1
ATOM 2203 O O . THR A 1 304 ? 25.047 23.062 33.062 1 40.31 304 THR A O 1
ATOM 2206 N N . PRO A 1 305 ? 26.453 22.203 34.406 1 41.28 305 PRO A N 1
ATOM 2207 C CA . PRO A 1 305 ? 26.062 23.031 35.562 1 41.28 305 PRO A CA 1
ATOM 2208 C C . PRO A 1 305 ? 26.312 24.516 35.344 1 41.28 305 PRO A C 1
ATOM 2210 O O . PRO A 1 305 ? 27.359 24.891 34.781 1 41.28 305 PRO A O 1
ATOM 2213 N N . GLY A 1 306 ? 25.328 25.25 34.844 1 37.72 306 GLY A N 1
ATOM 2214 C CA . GLY A 1 306 ? 25.406 26.703 34.781 1 37.72 306 GLY A CA 1
ATOM 2215 C C . GLY A 1 306 ? 26.188 27.281 35.938 1 37.72 306 GLY A C 1
ATOM 2216 O O . GLY A 1 306 ? 25.766 27.219 37.094 1 37.72 306 GLY A O 1
ATOM 2217 N N . GLU A 1 307 ? 27.516 26.984 36.031 1 39.72 307 GLU A N 1
ATOM 2218 C CA . GLU A 1 307 ? 28.406 27.672 36.969 1 39.72 307 GLU A CA 1
ATOM 2219 C C . GLU A 1 307 ? 28.156 29.172 36.969 1 39.72 307 GLU A C 1
ATOM 2221 O O . GLU A 1 307 ? 28.891 29.938 36.344 1 39.72 307 GLU A O 1
ATOM 2226 N N . SER A 1 308 ? 27.078 29.641 36.312 1 38.09 308 SER A N 1
ATOM 2227 C CA . SER A 1 308 ? 26.953 31.094 36.375 1 38.09 308 SER A CA 1
ATOM 2228 C C . SER A 1 308 ? 26.953 31.562 37.844 1 38.09 308 SER A C 1
ATOM 2230 O O . SER A 1 308 ? 25.922 31.484 38.531 1 38.09 308 SER A O 1
ATOM 2232 N N . GLN A 1 309 ? 27.781 30.906 38.688 1 36.03 309 GLN A N 1
ATOM 2233 C CA . GLN A 1 309 ? 27.859 31.391 40.062 1 36.03 309 GLN A CA 1
ATOM 2234 C C . GLN A 1 309 ? 28.047 32.906 40.094 1 36.03 309 GLN A C 1
ATOM 2236 O O . GLN A 1 309 ? 28.859 33.469 39.375 1 36.03 309 GLN A O 1
ATOM 2241 N N . ALA A 1 310 ? 27 33.656 40.656 1 41.31 310 ALA A N 1
ATOM 2242 C CA . ALA A 1 310 ? 26.812 35.031 41.125 1 41.31 310 ALA A CA 1
ATOM 2243 C C . ALA A 1 310 ? 28.062 35.531 41.812 1 41.31 310 ALA A C 1
ATOM 2245 O O . ALA A 1 310 ? 28.469 35 42.844 1 41.31 310 ALA A O 1
ATOM 2246 N N . THR A 1 311 ? 29.141 35.781 41.062 1 40.5 311 THR A N 1
ATOM 2247 C CA . THR A 1 311 ? 30.25 36.5 41.688 1 40.5 311 THR A CA 1
ATOM 2248 C C . THR A 1 311 ? 29.734 37.625 42.562 1 40.5 311 THR A C 1
ATOM 2250 O O . THR A 1 311 ? 28.953 38.469 42.125 1 40.5 311 THR A O 1
ATOM 2253 N N . PRO A 1 312 ? 29.656 37.406 43.875 1 41.56 312 PRO A N 1
ATOM 2254 C CA . PRO A 1 312 ? 29.234 38.406 44.875 1 41.56 312 PRO A CA 1
ATOM 2255 C C . PRO A 1 312 ? 29.953 39.75 44.688 1 41.56 312 PRO A C 1
ATOM 2257 O O . PRO A 1 312 ? 31.156 39.781 44.469 1 41.56 312 PRO A O 1
ATOM 2260 N N . ALA A 1 313 ? 29.344 40.688 43.969 1 40.53 313 ALA A N 1
ATOM 2261 C CA . ALA A 1 313 ? 29.828 42.062 43.844 1 40.53 313 ALA A CA 1
ATOM 2262 C C . ALA A 1 313 ? 30.328 42.594 45.188 1 40.53 313 ALA A C 1
ATOM 2264 O O . ALA A 1 313 ? 29.578 42.562 46.188 1 40.53 313 ALA A O 1
ATOM 2265 N N . THR A 1 314 ? 31.578 42.344 45.531 1 37 314 THR A N 1
ATOM 2266 C CA . THR A 1 314 ? 32.25 42.938 46.656 1 37 314 THR A CA 1
ATOM 2267 C C . THR A 1 314 ? 31.984 44.438 46.719 1 37 314 THR A C 1
ATOM 2269 O O . THR A 1 314 ? 32.25 45.156 45.75 1 37 314 THR A O 1
ATOM 2272 N N . ALA A 1 315 ? 30.922 44.906 47.438 1 40.41 315 ALA A N 1
ATOM 2273 C CA . ALA A 1 315 ? 30.672 46.25 47.906 1 40.41 315 ALA A CA 1
ATOM 2274 C C . ALA A 1 315 ? 31.938 46.906 48.469 1 40.41 315 ALA A C 1
ATOM 2276 O O . ALA A 1 315 ? 32.438 46.5 49.531 1 40.41 315 ALA A O 1
ATOM 2277 N N . SER A 1 316 ? 33.094 46.906 47.688 1 30.55 316 SER A N 1
ATOM 2278 C CA . SER A 1 316 ? 34.125 47.75 48.25 1 30.55 316 SER A CA 1
ATOM 2279 C C . SER A 1 316 ? 33.594 49.094 48.719 1 30.55 316 SER A C 1
ATOM 2281 O O . SER A 1 316 ? 32.844 49.75 47.969 1 30.55 316 SER A O 1
ATOM 2283 N N . ALA A 1 317 ? 33.5 49.188 50.031 1 39.62 317 ALA A N 1
ATOM 2284 C CA . ALA A 1 317 ? 33.344 50.312 50.938 1 39.62 317 ALA A CA 1
ATOM 2285 C C . ALA A 1 317 ? 34.25 51.469 50.531 1 39.62 317 ALA A C 1
ATOM 2287 O O . ALA A 1 317 ? 34.25 52.5 51.188 1 39.62 317 ALA A O 1
ATOM 2288 N N . GLU A 1 318 ? 34.5 51.844 49.312 1 26.61 318 GLU A N 1
ATOM 2289 C CA . GLU A 1 318 ? 34.938 53.219 49.5 1 26.61 318 GLU A CA 1
ATOM 2290 C C . GLU A 1 318 ? 33.75 54.094 49.875 1 26.61 318 GLU A C 1
ATOM 2292 O O . GLU A 1 318 ? 32.656 53.938 49.344 1 26.61 318 GLU A O 1
ATOM 2297 N N . MET B 1 1 ? -20.5 -14.312 -31.719 1 42.28 1 MET B N 1
ATOM 2298 C CA . MET B 1 1 ? -19.609 -14.344 -30.562 1 42.28 1 MET B CA 1
ATOM 2299 C C . MET B 1 1 ? -20.109 -13.414 -29.469 1 42.28 1 MET B C 1
ATOM 2301 O O . MET B 1 1 ? -20.141 -13.789 -28.297 1 42.28 1 MET B O 1
ATOM 2305 N N . GLN B 1 2 ? -20.531 -12.273 -29.906 1 52.41 2 GLN B N 1
ATOM 2306 C CA . GLN B 1 2 ? -21.109 -11.32 -28.953 1 52.41 2 GLN B CA 1
ATOM 2307 C C . GLN B 1 2 ? -22.438 -11.836 -28.391 1 52.41 2 GLN B C 1
ATOM 2309 O O . GLN B 1 2 ? -22.703 -11.688 -27.203 1 52.41 2 GLN B O 1
ATOM 2314 N N . SER B 1 3 ? -23.172 -12.414 -29.297 1 54.84 3 SER B N 1
ATOM 2315 C CA . SER B 1 3 ? -24.484 -12.891 -28.891 1 54.84 3 SER B CA 1
ATOM 2316 C C . SER B 1 3 ? -24.375 -14.07 -27.938 1 54.84 3 SER B C 1
ATOM 2318 O O . SER B 1 3 ? -25.109 -14.148 -26.953 1 54.84 3 SER B O 1
ATOM 2320 N N . LEU B 1 4 ? -23.5 -14.969 -28.25 1 49 4 LEU B N 1
ATOM 2321 C CA . LEU B 1 4 ? -23.25 -16.125 -27.391 1 49 4 LEU B CA 1
ATOM 2322 C C . LEU B 1 4 ? -22.688 -15.695 -26.047 1 49 4 LEU B C 1
ATOM 2324 O O . LEU B 1 4 ? -23.078 -16.234 -25.016 1 49 4 LEU B O 1
ATOM 2328 N N . PHE B 1 5 ? -21.844 -14.688 -26.219 1 56.78 5 PHE B N 1
ATOM 2329 C CA . PHE B 1 5 ? -21.297 -14.133 -24.984 1 56.78 5 PHE B CA 1
ATOM 2330 C C . PHE B 1 5 ? -22.406 -13.508 -24.141 1 56.78 5 PHE B C 1
ATOM 2332 O O . PHE B 1 5 ? -22.438 -13.68 -22.922 1 56.78 5 PHE B O 1
ATOM 2339 N N . SER B 1 6 ? -23.344 -13.039 -24.906 1 65.94 6 SER B N 1
ATOM 2340 C CA . SER B 1 6 ? -24.453 -12.406 -24.203 1 65.94 6 SER B CA 1
ATOM 2341 C C . SER B 1 6 ? -25.391 -13.445 -23.609 1 65.94 6 SER B C 1
ATOM 2343 O O . SER B 1 6 ? -25.859 -13.281 -22.484 1 65.94 6 SER B O 1
ATOM 2345 N N . GLN B 1 7 ? -25.609 -14.531 -24.375 1 66.25 7 GLN B N 1
ATOM 2346 C CA . GLN B 1 7 ? -26.5 -15.562 -23.859 1 66.25 7 GLN B CA 1
ATOM 2347 C C . GLN B 1 7 ? -25.859 -16.312 -22.703 1 66.25 7 GLN B C 1
ATOM 2349 O O . GLN B 1 7 ? -26.516 -16.625 -21.719 1 66.25 7 GLN B O 1
ATOM 2354 N N . GLN B 1 8 ? -24.609 -16.578 -22.812 1 69.44 8 GLN B N 1
ATOM 2355 C CA . GLN B 1 8 ? -23.891 -17.25 -21.719 1 69.44 8 GLN B CA 1
ATOM 2356 C C . GLN B 1 8 ? -23.891 -16.391 -20.453 1 69.44 8 GLN B C 1
ATOM 2358 O O . GLN B 1 8 ? -24.062 -16.922 -19.359 1 69.44 8 GLN B O 1
ATOM 2363 N N . VAL B 1 9 ? -23.797 -15.211 -20.75 1 71.94 9 VAL B N 1
ATOM 2364 C CA . VAL B 1 9 ? -23.812 -14.289 -19.609 1 71.94 9 VAL B CA 1
ATOM 2365 C C . VAL B 1 9 ? -25.203 -14.25 -18.984 1 71.94 9 VAL B C 1
ATOM 2367 O O . VAL B 1 9 ? -25.344 -14.227 -17.766 1 71.94 9 VAL B O 1
ATOM 2370 N N . ALA B 1 10 ? -26.219 -14.32 -19.812 1 73.12 10 ALA B N 1
ATOM 2371 C CA . ALA B 1 10 ? -27.594 -14.297 -19.312 1 73.12 10 ALA B CA 1
ATOM 2372 C C . ALA B 1 10 ? -27.922 -15.57 -18.562 1 73.12 10 ALA B C 1
ATOM 2374 O O . ALA B 1 10 ? -28.594 -15.531 -17.516 1 73.12 10 ALA B O 1
ATOM 2375 N N . ASP B 1 11 ? -27.453 -16.688 -19.016 1 73.75 11 ASP B N 1
ATOM 2376 C CA . ASP B 1 11 ? -27.688 -17.969 -18.359 1 73.75 11 ASP B CA 1
ATOM 2377 C C . ASP B 1 11 ? -26.984 -18.031 -17 1 73.75 11 ASP B C 1
ATOM 2379 O O . ASP B 1 11 ? -27.547 -18.5 -16.016 1 73.75 11 ASP B O 1
ATOM 2383 N N . ARG B 1 12 ? -25.844 -17.516 -17.016 1 75.88 12 ARG B N 1
ATOM 2384 C CA . ARG B 1 12 ? -25.094 -17.516 -15.766 1 75.88 12 ARG B CA 1
ATOM 2385 C C . ARG B 1 12 ? -25.719 -16.547 -14.758 1 75.88 12 ARG B C 1
ATOM 2387 O O . ARG B 1 12 ? -25.719 -16.812 -13.555 1 75.88 12 ARG B O 1
ATOM 2394 N N . ALA B 1 13 ? -26.188 -15.516 -15.289 1 75.81 13 ALA B N 1
ATOM 2395 C CA . ALA B 1 13 ? -26.844 -14.547 -14.43 1 75.81 13 ALA B CA 1
ATOM 2396 C C . ALA B 1 13 ? -28.078 -15.156 -13.766 1 75.81 13 ALA B C 1
ATOM 2398 O O . ALA B 1 13 ? -28.297 -14.984 -12.562 1 75.81 13 ALA B O 1
ATOM 2399 N N . ALA B 1 14 ? -28.812 -15.836 -14.57 1 70.62 14 ALA B N 1
ATOM 2400 C CA . ALA B 1 14 ? -30.016 -16.484 -14.047 1 70.62 14 ALA B CA 1
ATOM 2401 C C . ALA B 1 14 ? -29.656 -17.562 -13.023 1 70.62 14 ALA B C 1
ATOM 2403 O O . ALA B 1 14 ? -30.312 -17.688 -11.992 1 70.62 14 ALA B O 1
ATOM 2404 N N . GLU B 1 15 ? -28.641 -18.172 -13.297 1 74.69 15 GLU B N 1
ATOM 2405 C CA . GLU B 1 15 ? -28.188 -19.234 -12.398 1 74.69 15 GLU B CA 1
ATOM 2406 C C . GLU B 1 15 ? -27.719 -18.656 -11.062 1 74.69 15 GLU B C 1
ATOM 2408 O O . GLU B 1 15 ? -27.953 -19.25 -10.008 1 74.69 15 GLU B O 1
ATOM 2413 N N . PHE B 1 16 ? -27.109 -17.547 -11.156 1 75.31 16 PHE B N 1
ATOM 2414 C CA . PHE B 1 16 ? -26.625 -16.906 -9.945 1 75.31 16 PHE B CA 1
ATOM 2415 C C . PHE B 1 16 ? -27.781 -16.594 -8.992 1 75.31 16 PHE B C 1
ATOM 2417 O O . PHE B 1 16 ? -27.656 -16.797 -7.785 1 75.31 16 PHE B O 1
ATOM 2424 N N . PHE B 1 17 ? -28.891 -16.203 -9.555 1 74.75 17 PHE B N 1
ATOM 2425 C CA . PHE B 1 17 ? -30 -15.742 -8.727 1 74.75 17 PHE B CA 1
ATOM 2426 C C . PHE B 1 17 ? -30.859 -16.922 -8.266 1 74.75 17 PHE B C 1
ATOM 2428 O O . PHE B 1 17 ? -31.781 -16.75 -7.473 1 74.75 17 PHE B O 1
ATOM 2435 N N . THR B 1 18 ? -30.484 -18.172 -8.805 1 71.25 18 THR B N 1
ATOM 2436 C CA . THR B 1 18 ? -31.203 -19.344 -8.328 1 71.25 18 THR B CA 1
ATOM 2437 C C . THR B 1 18 ? -30.625 -19.812 -7 1 71.25 18 THR B C 1
ATOM 2439 O O . THR B 1 18 ? -31.266 -20.609 -6.297 1 71.25 18 THR B O 1
ATOM 2442 N N . PHE B 1 19 ? -29.5 -19.266 -6.543 1 72.38 19 PHE B N 1
ATOM 2443 C CA . PHE B 1 19 ? -28.844 -19.578 -5.277 1 72.38 19 PHE B CA 1
ATOM 2444 C C . PHE B 1 19 ? -28.75 -21.094 -5.086 1 72.38 19 PHE B C 1
ATOM 2446 O O . PHE B 1 19 ? -28.984 -21.594 -3.988 1 72.38 19 PHE B O 1
ATOM 2453 N N . GLN B 1 20 ? -28.547 -21.812 -6.098 1 70.69 20 GLN B N 1
ATOM 2454 C CA . GLN B 1 20 ? -28.484 -23.266 -6.051 1 70.69 20 GLN B CA 1
ATOM 2455 C C . GLN B 1 20 ? -27.094 -23.75 -5.645 1 70.69 20 GLN B C 1
ATOM 2457 O O . GLN B 1 20 ? -26.953 -24.828 -5.074 1 70.69 20 GLN B O 1
ATOM 2462 N N . TYR B 1 21 ? -26.172 -22.875 -5.82 1 77.62 21 TYR B N 1
ATOM 2463 C CA . TYR B 1 21 ? -24.797 -23.297 -5.535 1 77.62 21 TYR B CA 1
ATOM 2464 C C . TYR B 1 21 ? -24.297 -22.656 -4.246 1 77.62 21 TYR B C 1
ATOM 2466 O O . TYR B 1 21 ? -24.281 -21.422 -4.117 1 77.62 21 TYR B O 1
ATOM 2474 N N . ASP B 1 22 ? -23.906 -23.469 -3.33 1 80.69 22 ASP B N 1
ATOM 2475 C CA . ASP B 1 22 ? -23.438 -23.031 -2.014 1 80.69 22 ASP B CA 1
ATOM 2476 C C . ASP B 1 22 ? -22.25 -22.094 -2.133 1 80.69 22 ASP B C 1
ATOM 2478 O O . ASP B 1 22 ? -22.141 -21.109 -1.391 1 80.69 22 ASP B O 1
ATOM 2482 N N . PHE B 1 23 ? -21.438 -22.391 -3.066 1 81.81 23 PHE B N 1
ATOM 2483 C CA . PHE B 1 23 ? -20.25 -21.562 -3.209 1 81.81 23 PHE B CA 1
ATOM 2484 C C . PHE B 1 23 ? -20.625 -20.141 -3.641 1 81.81 23 PHE B C 1
ATOM 2486 O O . PHE B 1 23 ? -20 -19.172 -3.221 1 81.81 23 PHE B O 1
ATOM 2493 N N . ALA B 1 24 ? -21.688 -20 -4.43 1 84.56 24 ALA B N 1
ATOM 2494 C CA . ALA B 1 24 ? -22.125 -18.688 -4.898 1 84.56 24 ALA B CA 1
ATOM 2495 C C . ALA B 1 24 ? -22.75 -17.875 -3.766 1 84.56 24 ALA B C 1
ATOM 2497 O O . ALA B 1 24 ? -22.516 -16.672 -3.658 1 84.56 24 ALA B O 1
ATOM 2498 N N . ILE B 1 25 ? -23.438 -18.562 -2.949 1 86.88 25 ILE B N 1
ATOM 2499 C CA . ILE B 1 25 ? -24.078 -17.906 -1.812 1 86.88 25 ILE B CA 1
ATOM 2500 C C . ILE B 1 25 ? -23 -17.469 -0.811 1 86.88 25 ILE B C 1
ATOM 2502 O O . ILE B 1 25 ? -23.047 -16.344 -0.292 1 86.88 25 ILE B O 1
ATOM 2506 N N . ASN B 1 26 ? -22.078 -18.297 -0.616 1 89.56 26 ASN B N 1
ATOM 2507 C CA . ASN B 1 26 ? -21 -17.969 0.309 1 89.56 26 ASN B CA 1
ATOM 2508 C C . ASN B 1 26 ? -20.172 -16.797 -0.195 1 89.56 26 ASN B C 1
ATOM 2510 O O . ASN B 1 26 ? -19.781 -15.914 0.584 1 89.56 26 ASN B O 1
ATOM 2514 N N . ALA B 1 27 ? -19.922 -16.844 -1.44 1 91.19 27 ALA B N 1
ATOM 2515 C CA . ALA B 1 27 ? -19.156 -15.75 -2.033 1 91.19 27 ALA B CA 1
ATOM 2516 C C . ALA B 1 27 ? -19.922 -14.43 -1.932 1 91.19 27 ALA B C 1
ATOM 2518 O O . ALA B 1 27 ? -19.328 -13.398 -1.599 1 91.19 27 ALA B O 1
ATOM 2519 N N . LEU B 1 28 ? -21.172 -14.492 -2.141 1 93.44 28 LEU B N 1
ATOM 2520 C CA . LEU B 1 28 ? -22.016 -13.297 -2.096 1 93.44 28 LEU B CA 1
ATOM 2521 C C . LEU B 1 28 ? -22.109 -12.75 -0.675 1 93.44 28 LEU B C 1
ATOM 2523 O O . LEU B 1 28 ? -21.875 -11.562 -0.442 1 93.44 28 LEU B O 1
ATOM 2527 N N . MET B 1 29 ? -22.406 -13.594 0.231 1 94.44 29 MET B N 1
ATOM 2528 C CA . MET B 1 29 ? -22.594 -13.172 1.616 1 94.44 29 MET B CA 1
ATOM 2529 C C . MET B 1 29 ? -21.281 -12.672 2.215 1 94.44 29 MET B C 1
ATOM 2531 O O . MET B 1 29 ? -21.266 -11.648 2.902 1 94.44 29 MET B O 1
ATOM 2535 N N . SER B 1 30 ? -20.25 -13.398 1.948 1 95.25 30 SER B N 1
ATOM 2536 C CA . SER B 1 30 ? -18.969 -12.977 2.482 1 95.25 30 SER B CA 1
ATOM 2537 C C . SER B 1 30 ? -18.562 -11.617 1.924 1 95.25 30 SER B C 1
ATOM 2539 O O . SER B 1 30 ? -18.062 -10.758 2.662 1 95.25 30 SER B O 1
ATOM 2541 N N . SER B 1 31 ? -18.781 -11.414 0.665 1 96.44 31 SER B N 1
ATOM 2542 C CA . SER B 1 31 ? -18.422 -10.141 0.038 1 96.44 31 SER B CA 1
ATOM 2543 C C . SER B 1 31 ? -19.266 -8.992 0.597 1 96.44 31 SER B C 1
ATOM 2545 O O . SER B 1 31 ? -18.75 -7.891 0.792 1 96.44 31 SER B O 1
ATOM 2547 N N . MET B 1 32 ? -20.453 -9.266 0.889 1 97.44 32 MET B N 1
ATOM 2548 C CA . MET B 1 32 ? -21.344 -8.242 1.448 1 97.44 32 MET B CA 1
ATOM 2549 C C . MET B 1 32 ? -20.938 -7.898 2.877 1 97.44 32 MET B C 1
ATOM 2551 O O . MET B 1 32 ? -20.906 -6.723 3.256 1 97.44 32 MET B O 1
ATOM 2555 N N . PHE B 1 33 ? -20.625 -8.922 3.623 1 97.5 33 PHE B N 1
ATOM 2556 C CA . PHE B 1 33 ? -20.188 -8.703 4.996 1 97.5 33 PHE B CA 1
ATOM 2557 C C . PHE B 1 33 ? -18.891 -7.898 5.031 1 97.5 33 PHE B C 1
ATOM 2559 O O . PHE B 1 33 ? -18.766 -6.949 5.805 1 97.5 33 PHE B O 1
ATOM 2566 N N . VAL B 1 34 ? -17.969 -8.273 4.145 1 97.38 34 VAL B N 1
ATOM 2567 C CA . VAL B 1 34 ? -16.703 -7.566 4.051 1 97.38 34 VAL B CA 1
ATOM 2568 C C . VAL B 1 34 ? -16.953 -6.105 3.684 1 97.38 34 VAL B C 1
ATOM 2570 O O . VAL B 1 34 ? -16.375 -5.203 4.301 1 97.38 34 VAL B O 1
ATOM 2573 N N . GLY B 1 35 ? -17.812 -5.922 2.676 1 98.06 35 GLY B N 1
ATOM 2574 C CA . GLY B 1 35 ? -18.125 -4.566 2.25 1 98.06 35 GLY B CA 1
ATOM 2575 C C . GLY B 1 35 ? -18.703 -3.713 3.357 1 98.06 35 GLY B C 1
ATOM 2576 O O . GLY B 1 35 ? -18.328 -2.549 3.518 1 98.06 35 GLY B O 1
ATOM 2577 N N . ALA B 1 36 ? -19.531 -4.285 4.137 1 97.75 36 ALA B N 1
ATOM 2578 C CA . ALA B 1 36 ? -20.219 -3.549 5.195 1 97.75 36 ALA B CA 1
ATOM 2579 C C . ALA B 1 36 ? -19.266 -3.191 6.328 1 97.75 36 ALA B C 1
ATOM 2581 O O . ALA B 1 36 ? -19.156 -2.025 6.715 1 97.75 36 ALA B O 1
ATOM 2582 N N . VAL B 1 37 ? -18.578 -4.164 6.805 1 98.12 37 VAL B N 1
ATOM 2583 C CA . VAL B 1 37 ? -17.75 -3.963 8 1 98.12 37 VAL B CA 1
ATOM 2584 C C . VAL B 1 37 ? -16.562 -3.066 7.668 1 98.12 37 VAL B C 1
ATOM 2586 O O . VAL B 1 37 ? -16.219 -2.166 8.438 1 98.12 37 VAL B O 1
ATOM 2589 N N . CYS B 1 38 ? -15.938 -3.262 6.547 1 98.31 38 CYS B N 1
ATOM 2590 C CA . CYS B 1 38 ? -14.789 -2.447 6.168 1 98.31 38 CYS B CA 1
ATOM 2591 C C . CYS B 1 38 ? -15.203 -1 5.926 1 98.31 38 CYS B C 1
ATOM 2593 O O . CYS B 1 38 ? -14.484 -0.073 6.309 1 98.31 38 CYS B O 1
ATOM 2595 N N . ALA B 1 39 ? -16.359 -0.858 5.344 1 98.19 39 ALA B N 1
ATOM 2596 C CA . ALA B 1 39 ? -16.828 0.497 5.055 1 98.19 39 ALA B CA 1
ATOM 2597 C C . ALA B 1 39 ? -17.094 1.271 6.344 1 98.19 39 ALA B C 1
ATOM 2599 O O . ALA B 1 39 ? -16.688 2.43 6.473 1 98.19 39 ALA B O 1
ATOM 2600 N N . VAL B 1 40 ? -17.688 0.651 7.27 1 97.69 40 VAL B N 1
ATOM 2601 C CA . VAL B 1 40 ? -18.078 1.319 8.508 1 97.69 40 VAL B CA 1
ATOM 2602 C C . VAL B 1 40 ? -16.844 1.629 9.344 1 97.69 40 VAL B C 1
ATOM 2604 O O . VAL B 1 40 ? -16.672 2.758 9.805 1 97.69 40 VAL B O 1
ATOM 2607 N N . VAL B 1 41 ? -15.969 0.668 9.508 1 97.69 41 VAL B N 1
ATOM 2608 C CA . VAL B 1 41 ? -14.742 0.882 10.258 1 97.69 41 VAL B CA 1
ATOM 2609 C C . VAL B 1 41 ? -13.844 1.866 9.508 1 97.69 41 VAL B C 1
ATOM 2611 O O . VAL B 1 41 ? -13.258 2.766 10.117 1 97.69 41 VAL B O 1
ATOM 2614 N N . GLY B 1 42 ? -13.836 1.724 8.211 1 97.75 42 GLY B N 1
ATOM 2615 C CA . GLY B 1 42 ? -12.992 2.555 7.363 1 97.75 42 GLY B CA 1
ATOM 2616 C C . GLY B 1 42 ? -13.398 4.016 7.371 1 97.75 42 GLY B C 1
ATOM 2617 O O . GLY B 1 42 ? -12.555 4.898 7.184 1 97.75 42 GLY B O 1
ATOM 2618 N N . ALA B 1 43 ? -14.641 4.34 7.629 1 97.19 43 ALA B N 1
ATOM 2619 C CA . ALA B 1 43 ? -15.117 5.719 7.66 1 97.19 43 ALA B CA 1
ATOM 2620 C C . ALA B 1 43 ? -14.367 6.539 8.703 1 97.19 43 ALA B C 1
ATOM 2622 O O . ALA B 1 43 ? -13.961 7.676 8.438 1 97.19 43 ALA B O 1
ATOM 2623 N N . PHE B 1 44 ? -14.102 5.977 9.797 1 96.94 44 PHE B N 1
ATOM 2624 C CA . PHE B 1 44 ? -13.391 6.695 10.852 1 96.94 44 PHE B CA 1
ATOM 2625 C C . PHE B 1 44 ? -11.906 6.805 10.531 1 96.94 44 PHE B C 1
ATOM 2627 O O . PHE B 1 44 ? -11.258 7.793 10.883 1 96.94 44 PHE B O 1
ATOM 2634 N N . LEU B 1 45 ? -11.414 5.785 9.844 1 96.44 45 LEU B N 1
ATOM 2635 C CA . LEU B 1 45 ? -10.016 5.859 9.438 1 96.44 45 LEU B CA 1
ATOM 2636 C C . LEU B 1 45 ? -9.805 6.977 8.414 1 96.44 45 LEU B C 1
ATOM 2638 O O . LEU B 1 45 ? -8.844 7.738 8.516 1 96.44 45 LEU B O 1
ATOM 2642 N N . VAL B 1 46 ? -10.742 7.059 7.512 1 95.81 46 VAL B N 1
ATOM 2643 C CA . VAL B 1 46 ? -10.664 8.078 6.473 1 95.81 46 VAL B CA 1
ATOM 2644 C C . VAL B 1 46 ? -10.789 9.469 7.098 1 95.81 46 VAL B C 1
ATOM 2646 O O . VAL B 1 46 ? -10.016 10.375 6.777 1 95.81 46 VAL B O 1
ATOM 2649 N N . LEU B 1 47 ? -11.656 9.656 8.031 1 94.31 47 LEU B N 1
ATOM 2650 C CA . LEU B 1 47 ? -11.906 10.945 8.672 1 94.31 47 LEU B CA 1
ATOM 2651 C C . LEU B 1 47 ? -10.719 11.367 9.531 1 94.31 47 LEU B C 1
ATOM 2653 O O . LEU B 1 47 ? -10.453 12.562 9.695 1 94.31 47 LEU B O 1
ATOM 2657 N N . ARG B 1 48 ? -9.984 10.375 10.023 1 94.19 48 ARG B N 1
ATOM 2658 C CA . ARG B 1 48 ? -8.859 10.664 10.898 1 94.19 48 ARG B CA 1
ATOM 2659 C C . ARG B 1 48 ? -7.566 10.805 10.109 1 94.19 48 ARG B C 1
ATOM 2661 O O . ARG B 1 48 ? -6.504 11.062 10.68 1 94.19 48 ARG B O 1
ATOM 2668 N N . GLY B 1 49 ? -7.656 10.555 8.812 1 93.5 49 GLY B N 1
ATOM 2669 C CA . GLY B 1 49 ? -6.453 10.633 8 1 93.5 49 GLY B CA 1
ATOM 2670 C C . GLY B 1 49 ? -5.535 9.438 8.188 1 93.5 49 GLY B C 1
ATOM 2671 O O . GLY B 1 49 ? -4.312 9.57 8.109 1 93.5 49 GLY B O 1
ATOM 2672 N N . MET B 1 50 ? -6.137 8.305 8.484 1 94.62 50 MET B N 1
ATOM 2673 C CA . MET B 1 50 ? -5.379 7.082 8.742 1 94.62 50 MET B CA 1
ATOM 2674 C C . MET B 1 50 ? -5.758 5.988 7.746 1 94.62 50 MET B C 1
ATOM 2676 O O . MET B 1 50 ? -5.754 4.805 8.086 1 94.62 50 MET B O 1
ATOM 2680 N N . SER B 1 51 ? -6.16 6.367 6.605 1 95.12 51 SER B N 1
ATOM 2681 C CA . SER B 1 51 ? -6.676 5.422 5.625 1 95.12 51 SER B CA 1
ATOM 2682 C C . SER B 1 51 ? -5.617 4.391 5.246 1 95.12 51 SER B C 1
ATOM 2684 O O . SER B 1 51 ? -5.906 3.197 5.148 1 95.12 51 SER B O 1
ATOM 2686 N N . LEU B 1 52 ? -4.355 4.828 5.137 1 95.94 52 LEU B N 1
ATOM 2687 C CA . LEU B 1 52 ? -3.305 3.957 4.625 1 95.94 52 LEU B CA 1
ATOM 2688 C C . LEU B 1 52 ? -2.777 3.041 5.727 1 95.94 52 LEU B C 1
ATOM 2690 O O . LEU B 1 52 ? -2.012 2.111 5.453 1 95.94 52 LEU B O 1
ATOM 2694 N N . LEU B 1 53 ? -3.238 3.297 6.941 1 95.94 53 LEU B N 1
ATOM 2695 C CA . LEU B 1 53 ? -2.971 2.334 8.008 1 95.94 53 LEU B CA 1
ATOM 2696 C C . LEU B 1 53 ? -3.67 1.007 7.723 1 95.94 53 LEU B C 1
ATOM 2698 O O . LEU B 1 53 ? -3.166 -0.056 8.094 1 95.94 53 LEU B O 1
ATOM 2702 N N . GLY B 1 54 ? -4.844 1.082 7.129 1 95.38 54 GLY B N 1
ATOM 2703 C CA . GLY B 1 54 ? -5.52 -0.127 6.684 1 95.38 54 GLY B CA 1
ATOM 2704 C C . GLY B 1 54 ? -4.699 -0.943 5.707 1 95.38 54 GLY B C 1
ATOM 2705 O O . GLY B 1 54 ? -4.676 -2.174 5.777 1 95.38 54 GLY B O 1
ATOM 2706 N N . ASP B 1 55 ? -4.031 -0.265 4.871 1 95.06 55 ASP B N 1
ATOM 2707 C CA . ASP B 1 55 ? -3.176 -0.928 3.893 1 95.06 55 ASP B CA 1
ATOM 2708 C C . ASP B 1 55 ? -1.999 -1.623 4.574 1 95.06 55 ASP B C 1
ATOM 2710 O O . ASP B 1 55 ? -1.692 -2.777 4.273 1 95.06 55 ASP B O 1
ATOM 2714 N N . ALA B 1 56 ? -1.397 -0.914 5.496 1 96.44 56 ALA B N 1
ATOM 2715 C CA . ALA B 1 56 ? -0.265 -1.466 6.234 1 96.44 56 ALA B CA 1
ATOM 2716 C C . ALA B 1 56 ? -0.688 -2.678 7.062 1 96.44 56 ALA B C 1
ATOM 2718 O O . ALA B 1 56 ? 0.015 -3.689 7.094 1 96.44 56 ALA B O 1
ATOM 2719 N N . THR B 1 57 ? -1.811 -2.578 7.68 1 96.75 57 THR B N 1
ATOM 2720 C CA . THR B 1 57 ? -2.301 -3.664 8.523 1 96.75 57 THR B CA 1
ATOM 2721 C C . THR B 1 57 ? -2.65 -4.887 7.68 1 96.75 57 THR B C 1
ATOM 2723 O O . THR B 1 57 ? -2.41 -6.023 8.094 1 96.75 57 THR B O 1
ATOM 2726 N N . GLY B 1 58 ? -3.213 -4.645 6.551 1 96.12 58 GLY B N 1
ATOM 2727 C CA . GLY B 1 58 ? -3.504 -5.746 5.648 1 96.12 58 GLY B CA 1
ATOM 2728 C C . GLY B 1 58 ? -2.27 -6.539 5.254 1 96.12 58 GLY B C 1
ATOM 2729 O O . GLY B 1 58 ? -2.244 -7.766 5.383 1 96.12 58 GLY B O 1
ATOM 2730 N N . HIS B 1 59 ? -1.277 -5.855 4.855 1 95.69 59 HIS B N 1
ATOM 2731 C CA . HIS B 1 59 ? -0.034 -6.508 4.461 1 95.69 59 HIS B CA 1
ATOM 2732 C C . HIS B 1 59 ? 0.643 -7.172 5.656 1 95.69 59 HIS B C 1
ATOM 2734 O O . HIS B 1 59 ? 1.284 -8.219 5.508 1 95.69 59 HIS B O 1
ATOM 2740 N N . ALA B 1 60 ? 0.446 -6.605 6.781 1 97.19 60 ALA B N 1
ATOM 2741 C CA . ALA B 1 60 ? 1.105 -7.098 7.988 1 97.19 60 ALA B CA 1
ATOM 2742 C C . ALA B 1 60 ? 0.438 -8.367 8.5 1 97.19 60 ALA B C 1
ATOM 2744 O O . ALA B 1 60 ? 0.967 -9.039 9.383 1 97.19 60 ALA B O 1
ATOM 2745 N N . THR B 1 61 ? -0.663 -8.703 7.98 1 96.12 61 THR B N 1
ATOM 2746 C CA . THR B 1 61 ? -1.337 -9.922 8.406 1 96.12 61 THR B CA 1
ATOM 2747 C C . THR B 1 61 ? -0.607 -11.156 7.887 1 96.12 61 THR B C 1
ATOM 2749 O O . THR B 1 61 ? -0.656 -12.219 8.508 1 96.12 61 THR B O 1
ATOM 2752 N N . LEU B 1 62 ? 0.095 -11.055 6.809 1 93.56 62 LEU B N 1
ATOM 2753 C CA . LEU B 1 62 ? 0.674 -12.195 6.113 1 93.56 62 LEU B CA 1
ATOM 2754 C C . LEU B 1 62 ? 1.716 -12.891 6.984 1 93.56 62 LEU B C 1
ATOM 2756 O O . LEU B 1 62 ? 1.675 -14.117 7.152 1 93.56 62 LEU B O 1
ATOM 2760 N N . PRO B 1 63 ? 2.668 -12.164 7.555 1 95.38 63 PRO B N 1
ATOM 2761 C CA . PRO B 1 63 ? 3.631 -12.867 8.398 1 95.38 63 PRO B CA 1
ATOM 2762 C C . PRO B 1 63 ? 2.977 -13.539 9.609 1 95.38 63 PRO B C 1
ATOM 2764 O O . PRO B 1 63 ? 3.451 -14.578 10.07 1 95.38 63 PRO B O 1
ATOM 2767 N N . GLY B 1 64 ? 1.907 -12.984 10.117 1 95.75 64 GLY B N 1
ATOM 2768 C CA . GLY B 1 64 ? 1.183 -13.617 11.211 1 95.75 64 GLY B CA 1
ATOM 2769 C C . GLY B 1 64 ? 0.515 -14.914 10.812 1 95.75 64 GLY B C 1
ATOM 2770 O O . GLY B 1 64 ? 0.571 -15.906 11.547 1 95.75 64 GLY B O 1
ATOM 2771 N N . VAL B 1 65 ? -0.077 -14.914 9.641 1 92.06 65 VAL B N 1
ATOM 2772 C CA . VAL B 1 65 ? -0.716 -16.109 9.117 1 92.06 65 VAL B CA 1
ATOM 2773 C C . VAL B 1 65 ? 0.335 -17.203 8.875 1 92.06 65 VAL B C 1
ATOM 2775 O O . VAL B 1 65 ? 0.141 -18.359 9.258 1 92.06 65 VAL B O 1
ATOM 2778 N N . CYS B 1 66 ? 1.438 -16.797 8.273 1 91.5 66 CYS B N 1
ATOM 2779 C CA . CYS B 1 66 ? 2.5 -17.734 7.961 1 91.5 66 CYS B CA 1
ATOM 2780 C C . CYS B 1 66 ? 3.135 -18.297 9.234 1 91.5 66 CYS B C 1
ATOM 2782 O O . CYS B 1 66 ? 3.412 -19.484 9.32 1 91.5 66 CYS B O 1
ATOM 2784 N N . ALA B 1 67 ? 3.352 -17.438 10.172 1 92.81 67 ALA B N 1
ATOM 2785 C CA . ALA B 1 67 ? 3.928 -17.875 11.438 1 92.81 67 ALA B CA 1
ATOM 2786 C C . ALA B 1 67 ? 3.008 -18.875 12.148 1 92.81 67 ALA B C 1
ATOM 2788 O O . ALA B 1 67 ? 3.467 -19.875 12.688 1 92.81 67 ALA B O 1
ATOM 2789 N N . ALA B 1 68 ? 1.757 -18.547 12.164 1 91.75 68 ALA B N 1
ATOM 2790 C CA . ALA B 1 68 ? 0.786 -19.438 12.789 1 91.75 68 ALA B CA 1
ATOM 2791 C C . ALA B 1 68 ? 0.767 -20.797 12.086 1 91.75 68 ALA B C 1
ATOM 2793 O O . ALA B 1 68 ? 0.668 -21.844 12.734 1 91.75 68 ALA B O 1
ATOM 2794 N N . PHE B 1 69 ? 0.881 -20.781 10.773 1 87.25 69 PHE B N 1
ATOM 2795 C CA . PHE B 1 69 ? 0.892 -22.016 10 1 87.25 69 PHE B CA 1
ATOM 2796 C C . PHE B 1 69 ? 2.113 -22.859 10.344 1 87.25 69 PHE B C 1
ATOM 2798 O O . PHE B 1 69 ? 2.006 -24.078 10.508 1 87.25 69 PHE B O 1
ATOM 2805 N N . VAL B 1 70 ? 3.232 -22.219 10.43 1 85.12 70 VAL B N 1
ATOM 2806 C CA . VAL B 1 70 ? 4.48 -22.938 10.703 1 85.12 70 VAL B CA 1
ATOM 2807 C C . VAL B 1 70 ? 4.457 -23.5 12.117 1 85.12 70 VAL B C 1
ATOM 2809 O O . VAL B 1 70 ? 4.91 -24.625 12.344 1 85.12 70 VAL B O 1
ATOM 2812 N N . PHE B 1 71 ? 3.92 -22.781 13.023 1 86.69 71 PHE B N 1
ATOM 2813 C CA . PHE B 1 71 ? 3.932 -23.188 14.43 1 86.69 71 PHE B CA 1
ATOM 2814 C C . PHE B 1 71 ? 2.91 -24.281 14.68 1 86.69 71 PHE B C 1
ATOM 2816 O O . PHE B 1 71 ? 3.186 -25.234 15.406 1 86.69 71 PHE B O 1
ATOM 2823 N N . VAL B 1 72 ? 1.721 -24.172 14.102 1 83.19 72 VAL B N 1
ATOM 2824 C CA . VAL B 1 72 ? 0.653 -25.125 14.375 1 83.19 72 VAL B CA 1
ATOM 2825 C C . VAL B 1 72 ? 0.756 -26.297 13.398 1 83.19 72 VAL B C 1
ATOM 2827 O O . VAL B 1 72 ? 0.355 -27.422 13.727 1 83.19 72 VAL B O 1
ATOM 2830 N N . GLY B 1 73 ? 1.423 -26.172 12.305 1 72.69 73 GLY B N 1
ATOM 2831 C CA . GLY B 1 73 ? 1.663 -27.234 11.352 1 72.69 73 GLY B CA 1
ATOM 2832 C C . GLY B 1 73 ? 0.427 -27.609 10.555 1 72.69 73 GLY B C 1
ATOM 2833 O O . GLY B 1 73 ? 0.469 -28.516 9.727 1 72.69 73 GLY B O 1
ATOM 2834 N N . ALA B 1 74 ? -0.749 -27.125 10.875 1 67.31 74 ALA B N 1
ATOM 2835 C CA . ALA B 1 74 ? -1.985 -27.453 10.172 1 67.31 74 ALA B CA 1
ATOM 2836 C C . ALA B 1 74 ? -2.76 -26.188 9.812 1 67.31 74 ALA B C 1
ATOM 2838 O O . ALA B 1 74 ? -2.531 -25.125 10.391 1 67.31 74 ALA B O 1
ATOM 2839 N N . LYS B 1 75 ? -3.504 -26.453 8.82 1 73.06 75 LYS B N 1
ATOM 2840 C CA . LYS B 1 75 ? -4.375 -25.359 8.398 1 73.06 75 LYS B CA 1
ATOM 2841 C C . LYS B 1 75 ? -5.586 -25.234 9.32 1 73.06 75 LYS B C 1
ATOM 2843 O O . LYS B 1 75 ? -6.676 -25.703 8.984 1 73.06 75 LYS B O 1
ATOM 2848 N N . GLU B 1 76 ? -5.316 -24.781 10.531 1 78.62 76 GLU B N 1
ATOM 2849 C CA . GLU B 1 76 ? -6.41 -24.484 11.445 1 78.62 76 GLU B CA 1
ATOM 2850 C C . GLU B 1 76 ? -6.812 -23.016 11.359 1 78.62 76 GLU B C 1
ATOM 2852 O O . GLU B 1 76 ? -6.02 -22.125 11.68 1 78.62 76 GLU B O 1
ATOM 2857 N N . THR B 1 77 ? -8.008 -22.766 10.977 1 79.12 77 THR B N 1
ATOM 2858 C CA . THR B 1 77 ? -8.508 -21.422 10.688 1 79.12 77 THR B CA 1
ATOM 2859 C C . THR B 1 77 ? -8.367 -20.516 11.906 1 79.12 77 THR B C 1
ATOM 2861 O O . THR B 1 77 ? -7.973 -19.359 11.781 1 79.12 77 THR B O 1
ATOM 2864 N N . GLY B 1 78 ? -8.648 -21.047 13.086 1 82.44 78 GLY B N 1
ATOM 2865 C CA . GLY B 1 78 ? -8.555 -20.266 14.305 1 82.44 78 GLY B CA 1
ATOM 2866 C C . GLY B 1 78 ? -7.145 -19.781 14.594 1 82.44 78 GLY B C 1
ATOM 2867 O O . GLY B 1 78 ? -6.938 -18.625 14.938 1 82.44 78 GLY B O 1
ATOM 2868 N N . ALA B 1 79 ? -6.191 -20.641 14.391 1 87.44 79 ALA B N 1
ATOM 2869 C CA . ALA B 1 79 ? -4.793 -20.281 14.641 1 87.44 79 ALA B CA 1
ATOM 2870 C C . ALA B 1 79 ? -4.285 -19.281 13.617 1 87.44 79 ALA B C 1
ATOM 2872 O O . ALA B 1 79 ? -3.57 -18.344 13.961 1 87.44 79 ALA B O 1
ATOM 2873 N N . LEU B 1 80 ? -4.68 -19.469 12.414 1 88.75 80 LEU B N 1
ATOM 2874 C CA . LEU B 1 80 ? -4.242 -18.578 11.352 1 88.75 80 LEU B CA 1
ATOM 2875 C C . LEU B 1 80 ? -4.785 -17.172 11.562 1 88.75 80 LEU B C 1
ATOM 2877 O O . LEU B 1 80 ? -4.051 -16.188 11.422 1 88.75 80 LEU B O 1
ATOM 2881 N N . LEU B 1 81 ? -6.004 -17.094 11.992 1 89.31 81 LEU B N 1
ATOM 2882 C CA . LEU B 1 81 ? -6.637 -15.789 12.195 1 89.31 81 LEU B CA 1
ATOM 2883 C C . LEU B 1 81 ? -6.043 -15.078 13.414 1 89.31 81 LEU B C 1
ATOM 2885 O O . LEU B 1 81 ? -5.863 -13.859 13.398 1 89.31 81 LEU B O 1
ATOM 2889 N N . THR B 1 82 ? -5.727 -15.875 14.391 1 92.88 82 THR B N 1
ATOM 2890 C CA . THR B 1 82 ? -5.121 -15.289 15.578 1 92.88 82 THR B CA 1
ATOM 2891 C C . THR B 1 82 ? -3.732 -14.742 15.273 1 92.88 82 THR B C 1
ATOM 2893 O O . THR B 1 82 ? -3.363 -13.664 15.742 1 92.88 82 THR B O 1
ATOM 2896 N N . GLY B 1 83 ? -2.963 -15.555 14.578 1 94.88 83 GLY B N 1
ATOM 2897 C CA . GLY B 1 83 ? -1.659 -15.062 14.156 1 94.88 83 GLY B CA 1
ATOM 2898 C C . GLY B 1 83 ? -1.736 -13.797 13.328 1 94.88 83 GLY B C 1
ATOM 2899 O O . GLY B 1 83 ? -0.958 -12.859 13.539 1 94.88 83 GLY B O 1
ATOM 2900 N N . ALA B 1 84 ? -2.699 -13.758 12.406 1 95.62 84 ALA B N 1
ATOM 2901 C CA . ALA B 1 84 ? -2.92 -12.586 11.562 1 95.62 84 ALA B CA 1
ATOM 2902 C C . ALA B 1 84 ? -3.309 -11.375 12.406 1 95.62 84 ALA B C 1
ATOM 2904 O O . ALA B 1 84 ? -2.818 -10.266 12.18 1 95.62 84 ALA B O 1
ATOM 2905 N N . LEU B 1 85 ? -4.152 -11.609 13.406 1 96.75 85 LEU B N 1
ATOM 2906 C CA . LEU B 1 85 ? -4.645 -10.531 14.258 1 96.75 85 LEU B CA 1
ATOM 2907 C C . LEU B 1 85 ? -3.514 -9.93 15.086 1 96.75 85 LEU B C 1
ATOM 2909 O O . LEU B 1 85 ? -3.383 -8.711 15.172 1 96.75 85 LEU B O 1
ATOM 2913 N N . VAL B 1 86 ? -2.713 -10.75 15.625 1 97.44 86 VAL B N 1
ATOM 2914 C CA . VAL B 1 86 ? -1.604 -10.289 16.453 1 97.44 86 VAL B CA 1
ATOM 2915 C C . VAL B 1 86 ? -0.619 -9.492 15.602 1 97.44 86 VAL B C 1
ATOM 2917 O O . VAL B 1 86 ? -0.211 -8.391 15.984 1 97.44 86 VAL B O 1
ATOM 2920 N N . SER B 1 87 ? -0.3 -10.031 14.523 1 98.06 87 SER B N 1
ATOM 2921 C CA . SER B 1 87 ? 0.65 -9.359 13.648 1 98.06 87 SER B CA 1
ATOM 2922 C C . SER B 1 87 ? 0.102 -8.023 13.156 1 98.06 87 SER B C 1
ATOM 2924 O O . SER B 1 87 ? 0.824 -7.027 13.125 1 98.06 87 SER B O 1
ATOM 2926 N N . ALA B 1 88 ? -1.147 -8.023 12.773 1 97.75 88 ALA B N 1
ATOM 2927 C CA . ALA B 1 88 ? -1.789 -6.801 12.297 1 97.75 88 ALA B CA 1
ATOM 2928 C C . ALA B 1 88 ? -1.821 -5.738 13.391 1 97.75 88 ALA B C 1
ATOM 2930 O O . ALA B 1 88 ? -1.511 -4.57 13.141 1 97.75 88 ALA B O 1
ATOM 2931 N N . PHE B 1 89 ? -2.146 -6.133 14.539 1 97.62 89 PHE B N 1
ATOM 2932 C CA . PHE B 1 89 ? -2.244 -5.195 15.648 1 97.62 89 PHE B CA 1
ATOM 2933 C C . PHE B 1 89 ? -0.867 -4.668 16.047 1 97.62 89 PHE B C 1
ATOM 2935 O O . PHE B 1 89 ? -0.704 -3.475 16.297 1 97.62 89 PHE B O 1
ATOM 2942 N N . VAL B 1 90 ? 0.099 -5.512 16.078 1 97.75 90 VAL B N 1
ATOM 2943 C CA . VAL B 1 90 ? 1.468 -5.113 16.391 1 97.75 90 VAL B CA 1
ATOM 2944 C C . VAL B 1 90 ? 1.964 -4.117 15.344 1 97.75 90 VAL B C 1
ATOM 2946 O O . VAL B 1 90 ? 2.604 -3.117 15.68 1 97.75 90 VAL B O 1
ATOM 2949 N N . ALA B 1 91 ? 1.655 -4.395 14.125 1 97.94 91 ALA B N 1
ATOM 2950 C CA . ALA B 1 91 ? 2.055 -3.492 13.055 1 97.94 91 ALA B CA 1
ATOM 2951 C C . ALA B 1 91 ? 1.433 -2.111 13.234 1 97.94 91 ALA B C 1
ATOM 2953 O O . ALA B 1 91 ? 2.111 -1.093 13.094 1 97.94 91 ALA B O 1
ATOM 2954 N N . ALA B 1 92 ? 0.175 -2.115 13.562 1 96.88 92 ALA B N 1
ATOM 2955 C CA . ALA B 1 92 ? -0.513 -0.846 13.781 1 96.88 92 ALA B CA 1
ATOM 2956 C C . ALA B 1 92 ? 0.124 -0.067 14.93 1 96.88 92 ALA B C 1
ATOM 2958 O O . ALA B 1 92 ? 0.308 1.148 14.836 1 96.88 92 ALA B O 1
ATOM 2959 N N . LEU B 1 93 ? 0.522 -0.747 15.969 1 96.12 93 LEU B N 1
ATOM 2960 C CA . LEU B 1 93 ? 1.159 -0.116 17.125 1 96.12 93 LEU B CA 1
ATOM 2961 C C . LEU B 1 93 ? 2.543 0.41 16.75 1 96.12 93 LEU B C 1
ATOM 2963 O O . LEU B 1 93 ? 2.928 1.504 17.172 1 96.12 93 LEU B O 1
ATOM 2967 N N . LEU B 1 94 ? 3.238 -0.33 15.969 1 96.06 94 LEU B N 1
ATOM 2968 C CA . LEU B 1 94 ? 4.59 0.061 15.594 1 96.06 94 LEU B CA 1
ATOM 2969 C C . LEU B 1 94 ? 4.57 1.288 14.688 1 96.06 94 LEU B C 1
ATOM 2971 O O . LEU B 1 94 ? 5.469 2.129 14.75 1 96.06 94 LEU B O 1
ATOM 2975 N N . VAL B 1 95 ? 3.564 1.356 13.812 1 95.12 95 VAL B N 1
ATOM 2976 C CA . VAL B 1 95 ? 3.414 2.551 12.992 1 95.12 95 VAL B CA 1
ATOM 2977 C C . VAL B 1 95 ? 3.268 3.781 13.883 1 95.12 95 VAL B C 1
ATOM 2979 O O . VAL B 1 95 ? 3.893 4.812 13.633 1 95.12 95 VAL B O 1
ATOM 2982 N N . GLY B 1 96 ? 2.398 3.637 14.938 1 91.44 96 GLY B N 1
ATOM 2983 C CA . GLY B 1 96 ? 2.225 4.73 15.875 1 91.44 96 GLY B CA 1
ATOM 2984 C C . GLY B 1 96 ? 3.498 5.09 16.625 1 91.44 96 GLY B C 1
ATOM 2985 O O . GLY B 1 96 ? 3.807 6.27 16.797 1 91.44 96 GLY B O 1
ATOM 2986 N N . LEU B 1 97 ? 4.27 4.152 16.984 1 90.06 97 LEU B N 1
ATOM 2987 C CA . LEU B 1 97 ? 5.5 4.367 17.734 1 90.06 97 LEU B CA 1
ATOM 2988 C C . LEU B 1 97 ? 6.543 5.082 16.891 1 90.06 97 LEU B C 1
ATOM 2990 O O . LEU B 1 97 ? 7.168 6.043 17.344 1 90.06 97 LEU B O 1
ATOM 2994 N N . ILE B 1 98 ? 6.641 4.652 15.656 1 89.88 98 ILE B N 1
ATOM 2995 C CA . ILE B 1 98 ? 7.641 5.23 14.766 1 89.88 98 ILE B CA 1
ATOM 2996 C C . ILE B 1 98 ? 7.211 6.637 14.352 1 89.88 98 ILE B C 1
ATOM 2998 O O . ILE B 1 98 ? 8.047 7.531 14.219 1 89.88 98 ILE B O 1
ATOM 3002 N N . SER B 1 99 ? 5.895 6.797 14.188 1 89.75 99 SER B N 1
ATOM 3003 C CA . SER B 1 99 ? 5.359 8.078 13.75 1 89.75 99 SER B CA 1
ATOM 3004 C C . SER B 1 99 ? 5.504 9.141 14.828 1 89.75 99 SER B C 1
ATOM 3006 O O . SER B 1 99 ? 5.398 10.336 14.547 1 89.75 99 SER B O 1
ATOM 3008 N N . ARG B 1 100 ? 5.648 8.758 16.047 1 83.12 100 ARG B N 1
ATOM 3009 C CA . ARG B 1 100 ? 5.785 9.695 17.156 1 83.12 100 ARG B CA 1
ATOM 3010 C C . ARG B 1 100 ? 7.168 10.336 17.172 1 83.12 100 ARG B C 1
ATOM 3012 O O . ARG B 1 100 ? 7.367 11.391 17.781 1 83.12 100 ARG B O 1
ATOM 3019 N N . SER B 1 101 ? 8.008 9.672 16.5 1 78.19 101 SER B N 1
ATOM 3020 C CA . SER B 1 101 ? 9.352 10.234 16.453 1 78.19 101 SER B CA 1
ATOM 3021 C C . SER B 1 101 ? 9.398 11.469 15.562 1 78.19 101 SER B C 1
ATOM 3023 O O . SER B 1 101 ? 8.711 11.531 14.539 1 78.19 101 SER B O 1
ATOM 3025 N N . ASN B 1 102 ? 9.914 12.523 15.969 1 67.31 102 ASN B N 1
ATOM 3026 C CA . ASN B 1 102 ? 9.969 13.805 15.273 1 67.31 102 ASN B CA 1
ATOM 3027 C C . ASN B 1 102 ? 10.68 13.688 13.93 1 67.31 102 ASN B C 1
ATOM 3029 O O . ASN B 1 102 ? 10.602 14.594 13.102 1 67.31 102 ASN B O 1
ATOM 3033 N N . ARG B 1 103 ? 11.234 12.625 13.742 1 69.69 103 ARG B N 1
ATOM 3034 C CA . ARG B 1 103 ? 12.086 12.562 12.555 1 69.69 103 ARG B CA 1
ATOM 3035 C C . ARG B 1 103 ? 11.445 11.695 11.477 1 69.69 103 ARG B C 1
ATOM 3037 O O . ARG B 1 103 ? 11.945 11.641 10.344 1 69.69 103 ARG B O 1
ATOM 3044 N N . SER B 1 104 ? 10.438 11.086 11.789 1 75.62 104 SER B N 1
ATOM 3045 C CA . SER B 1 104 ? 9.789 10.242 10.797 1 75.62 104 SER B CA 1
ATOM 3046 C C . SER B 1 104 ? 8.398 10.766 10.453 1 75.62 104 SER B C 1
ATOM 3048 O O . SER B 1 104 ? 7.594 11.047 11.352 1 75.62 104 SER B O 1
ATOM 3050 N N . ARG B 1 105 ? 8.234 10.984 9.18 1 85.5 105 ARG B N 1
ATOM 3051 C CA . ARG B 1 105 ? 6.895 11.336 8.719 1 85.5 105 ARG B CA 1
ATOM 3052 C C . ARG B 1 105 ? 5.949 10.141 8.828 1 85.5 105 ARG B C 1
ATOM 3054 O O . ARG B 1 105 ? 6.352 9 8.594 1 85.5 105 ARG B O 1
ATOM 3061 N N . PRO B 1 106 ? 4.746 10.344 9.227 1 89.25 106 PRO B N 1
ATOM 3062 C CA . PRO B 1 106 ? 3.785 9.25 9.391 1 89.25 106 PRO B CA 1
ATOM 3063 C C . PRO B 1 106 ? 3.662 8.375 8.141 1 89.25 106 PRO B C 1
ATOM 3065 O O . PRO B 1 106 ? 3.525 7.156 8.242 1 89.25 106 PRO B O 1
ATOM 3068 N N . ASP B 1 107 ? 3.768 8.938 7.02 1 92.62 107 ASP B N 1
ATOM 3069 C CA . ASP B 1 107 ? 3.629 8.172 5.785 1 92.62 107 ASP B CA 1
ATOM 3070 C C . ASP B 1 107 ? 4.816 7.227 5.586 1 92.62 107 ASP B C 1
ATOM 3072 O O . ASP B 1 107 ? 4.648 6.094 5.137 1 92.62 107 ASP B O 1
ATOM 3076 N N . ALA B 1 108 ? 6 7.699 5.965 1 93.5 108 ALA B N 1
ATOM 3077 C CA . ALA B 1 108 ? 7.188 6.852 5.867 1 93.5 108 ALA B CA 1
ATOM 3078 C C . ALA B 1 108 ? 7.105 5.684 6.848 1 93.5 108 ALA B C 1
ATOM 3080 O O . ALA B 1 108 ? 7.477 4.555 6.508 1 93.5 108 ALA B O 1
ATOM 3081 N N . ALA B 1 109 ? 6.602 5.98 8.055 1 95 109 ALA B N 1
ATOM 3082 C CA . ALA B 1 109 ? 6.441 4.93 9.055 1 95 109 ALA B CA 1
ATOM 3083 C C . ALA B 1 109 ? 5.508 3.832 8.555 1 95 109 ALA B C 1
ATOM 3085 O O . ALA B 1 109 ? 5.801 2.645 8.703 1 95 109 ALA B O 1
ATOM 3086 N N . ILE B 1 110 ? 4.422 4.234 7.934 1 96 110 ILE B N 1
ATOM 3087 C CA . ILE B 1 110 ? 3.457 3.287 7.387 1 96 110 ILE B CA 1
ATOM 3088 C C . ILE B 1 110 ? 4.121 2.439 6.305 1 96 110 ILE B C 1
ATOM 3090 O O . ILE B 1 110 ? 3.99 1.214 6.301 1 96 110 ILE B O 1
ATOM 3094 N N . GLY B 1 111 ? 4.887 3.1 5.438 1 95.69 111 GLY B N 1
ATOM 3095 C CA . GLY B 1 111 ? 5.566 2.4 4.359 1 95.69 111 GLY B CA 1
ATOM 3096 C C . GLY B 1 111 ? 6.602 1.409 4.852 1 95.69 111 GLY B C 1
ATOM 3097 O O . GLY B 1 111 ? 6.711 0.302 4.32 1 95.69 111 GLY B O 1
ATOM 3098 N N . VAL B 1 112 ? 7.344 1.766 5.875 1 95.56 112 VAL B N 1
ATOM 3099 C CA . VAL B 1 112 ? 8.391 0.909 6.422 1 95.56 112 VAL B CA 1
ATOM 3100 C C . VAL B 1 112 ? 7.766 -0.347 7.027 1 95.56 112 VAL B C 1
ATOM 3102 O O . VAL B 1 112 ? 8.18 -1.466 6.711 1 95.56 112 VAL B O 1
ATOM 3105 N N . ILE B 1 113 ? 6.766 -0.13 7.809 1 96.44 113 ILE B N 1
ATOM 3106 C CA . ILE B 1 113 ? 6.152 -1.25 8.516 1 96.44 113 ILE B CA 1
ATOM 3107 C C . ILE B 1 113 ? 5.422 -2.15 7.52 1 96.44 113 ILE B C 1
ATOM 3109 O O . ILE B 1 113 ? 5.551 -3.375 7.57 1 96.44 113 ILE B O 1
ATOM 3113 N N . LEU B 1 114 ? 4.699 -1.579 6.629 1 96.69 114 LEU B N 1
ATOM 3114 C CA . LEU B 1 114 ? 4.004 -2.324 5.586 1 96.69 114 LEU B CA 1
ATOM 3115 C C . LEU B 1 114 ? 4.969 -3.23 4.828 1 96.69 114 LEU B C 1
ATOM 3117 O O . LEU B 1 114 ? 4.738 -4.438 4.723 1 96.69 114 LEU B O 1
ATOM 3121 N N . SER B 1 115 ? 6.047 -2.686 4.426 1 95.94 115 SER B N 1
ATOM 3122 C CA . SER B 1 115 ? 6.973 -3.393 3.543 1 95.94 115 SER B CA 1
ATOM 3123 C C . SER B 1 115 ? 7.742 -4.469 4.301 1 95.94 115 SER B C 1
ATOM 3125 O O . SER B 1 115 ? 7.922 -5.578 3.801 1 95.94 115 SER B O 1
ATOM 3127 N N . VAL B 1 116 ? 8.172 -4.133 5.48 1 96.38 116 VAL B N 1
ATOM 3128 C CA . VAL B 1 116 ? 8.969 -5.082 6.254 1 96.38 116 VAL B CA 1
ATOM 3129 C C . VAL B 1 116 ? 8.109 -6.277 6.648 1 96.38 116 VAL B C 1
ATOM 3131 O O . VAL B 1 116 ? 8.516 -7.43 6.465 1 96.38 116 VAL B O 1
ATOM 3134 N N . PHE B 1 117 ? 6.949 -6.031 7.141 1 97.25 117 PHE B N 1
ATOM 3135 C CA . PHE B 1 117 ? 6.066 -7.125 7.523 1 97.25 117 PHE B CA 1
ATOM 3136 C C . PHE B 1 117 ? 5.695 -7.973 6.312 1 97.25 117 PHE B C 1
ATOM 3138 O O . PHE B 1 117 ? 5.73 -9.203 6.371 1 97.25 117 PHE B O 1
ATOM 3145 N N . PHE B 1 118 ? 5.379 -7.297 5.277 1 94.88 118 PHE B N 1
ATOM 3146 C CA . PHE B 1 118 ? 5.004 -8.039 4.078 1 94.88 118 PHE B CA 1
ATOM 3147 C C . PHE B 1 118 ? 6.188 -8.836 3.541 1 94.88 118 PHE B C 1
ATOM 3149 O O . PHE B 1 118 ? 6.031 -9.984 3.115 1 94.88 118 PHE B O 1
ATOM 3156 N N . GLY B 1 119 ? 7.383 -8.195 3.551 1 94 119 GLY B N 1
ATOM 3157 C CA . GLY B 1 119 ? 8.586 -8.906 3.145 1 94 119 GLY B CA 1
ATOM 3158 C C . GLY B 1 119 ? 8.836 -10.164 3.955 1 94 119 GLY B C 1
ATOM 3159 O O . GLY B 1 119 ? 9.117 -11.227 3.393 1 94 119 GLY B O 1
ATOM 3160 N N . ILE B 1 120 ? 8.656 -10.062 5.246 1 94.81 120 ILE B N 1
ATOM 3161 C CA . ILE B 1 120 ? 8.805 -11.219 6.125 1 94.81 120 ILE B CA 1
ATOM 3162 C C . ILE B 1 120 ? 7.762 -12.281 5.758 1 94.81 120 ILE B C 1
ATOM 3164 O O . ILE B 1 120 ? 8.078 -13.469 5.684 1 94.81 120 ILE B O 1
ATOM 3168 N N . GLY B 1 121 ? 6.582 -11.852 5.543 1 93.69 121 GLY B N 1
ATOM 3169 C CA . GLY B 1 121 ? 5.516 -12.758 5.152 1 93.69 121 GLY B CA 1
ATOM 3170 C C . GLY B 1 121 ? 5.812 -13.508 3.865 1 93.69 121 GLY B C 1
ATOM 3171 O O . GLY B 1 121 ? 5.609 -14.719 3.785 1 93.69 121 GLY B O 1
ATOM 3172 N N . ILE B 1 122 ? 6.285 -12.781 2.859 1 89.75 122 ILE B N 1
ATOM 3173 C CA . ILE B 1 122 ? 6.555 -13.391 1.562 1 89.75 122 ILE B CA 1
ATOM 3174 C C . ILE B 1 122 ? 7.707 -14.383 1.688 1 89.75 122 ILE B C 1
ATOM 3176 O O . ILE B 1 122 ? 7.672 -15.461 1.087 1 89.75 122 ILE B O 1
ATOM 3180 N N . VAL B 1 123 ? 8.75 -14.078 2.428 1 89.12 123 VAL B N 1
ATOM 3181 C CA . VAL B 1 123 ? 9.859 -15 2.641 1 89.12 123 VAL B CA 1
ATOM 3182 C C . VAL B 1 123 ? 9.359 -16.266 3.33 1 89.12 123 VAL B C 1
ATOM 3184 O O . VAL B 1 123 ? 9.711 -17.375 2.934 1 89.12 123 VAL B O 1
ATOM 3187 N N . MET B 1 124 ? 8.492 -16.078 4.348 1 89.5 124 MET B N 1
ATOM 3188 C CA . MET B 1 124 ? 7.93 -17.219 5.055 1 89.5 124 MET B CA 1
ATOM 3189 C C . MET B 1 124 ? 7.043 -18.047 4.129 1 89.5 124 MET B C 1
ATOM 3191 O O . MET B 1 124 ? 7.082 -19.281 4.164 1 89.5 124 MET B O 1
ATOM 3195 N N . LEU B 1 125 ? 6.324 -17.344 3.334 1 86.75 125 LEU B N 1
ATOM 3196 C CA . LEU B 1 125 ? 5.449 -18.031 2.385 1 86.75 125 LEU B CA 1
ATOM 3197 C C . LEU B 1 125 ? 6.258 -18.844 1.384 1 86.75 125 LEU B C 1
ATOM 3199 O O . LEU B 1 125 ? 5.898 -19.984 1.068 1 86.75 125 LEU B O 1
ATOM 3203 N N . SER B 1 126 ? 7.305 -18.219 0.909 1 82.5 126 SER B N 1
ATOM 3204 C CA . SER B 1 126 ? 8.18 -18.922 -0.028 1 82.5 126 SER B CA 1
ATOM 3205 C C . SER B 1 126 ? 8.789 -20.172 0.606 1 82.5 126 SER B C 1
ATOM 3207 O O . SER B 1 126 ? 8.906 -21.203 -0.046 1 82.5 126 SER B O 1
ATOM 3209 N N . TYR B 1 127 ? 9.07 -20.062 1.774 1 80.31 127 TYR B N 1
ATOM 3210 C CA . TYR B 1 127 ? 9.625 -21.188 2.514 1 80.31 127 TYR B CA 1
ATOM 3211 C C . TYR B 1 127 ? 8.594 -22.297 2.682 1 80.31 127 TYR B C 1
ATOM 3213 O O . TYR B 1 127 ? 8.914 -23.484 2.518 1 80.31 127 TYR B O 1
ATOM 3221 N N . ILE B 1 128 ? 7.434 -21.922 3.012 1 81.62 128 ILE B N 1
ATOM 3222 C CA . ILE B 1 128 ? 6.355 -22.875 3.24 1 81.62 128 ILE B CA 1
ATOM 3223 C C . ILE B 1 128 ? 6.008 -23.578 1.932 1 81.62 128 ILE B C 1
ATOM 3225 O O . ILE B 1 128 ? 5.762 -24.797 1.916 1 81.62 128 ILE B O 1
ATOM 3229 N N . GLN B 1 129 ? 6.008 -22.859 0.844 1 76.06 129 GLN B N 1
ATOM 3230 C CA . GLN B 1 129 ? 5.641 -23.391 -0.459 1 76.06 129 GLN B CA 1
ATOM 3231 C C . GLN B 1 129 ? 6.688 -24.391 -0.955 1 76.06 129 GLN B C 1
ATOM 3233 O O . GLN B 1 129 ? 6.375 -25.297 -1.727 1 76.06 129 GLN B O 1
ATOM 3238 N N . ASN B 1 130 ? 7.883 -24.234 -0.591 1 72.38 130 ASN B N 1
ATOM 3239 C CA . ASN B 1 130 ? 8.945 -25.141 -1.01 1 72.38 130 ASN B CA 1
ATOM 3240 C C . ASN B 1 130 ? 9.055 -26.359 -0.083 1 72.38 130 ASN B C 1
ATOM 3242 O O . ASN B 1 130 ? 9.852 -27.266 -0.327 1 72.38 130 ASN B O 1
ATOM 3246 N N . SER B 1 131 ? 8.227 -26.375 0.863 1 70.12 131 SER B N 1
ATOM 3247 C CA . SER B 1 131 ? 8.188 -27.531 1.756 1 70.12 131 SER B CA 1
ATOM 3248 C C . SER B 1 131 ? 7.16 -28.562 1.295 1 70.12 131 SER B C 1
ATOM 3250 O O . SER B 1 131 ? 6.215 -28.219 0.578 1 70.12 131 SER B O 1
ATOM 3252 N N . PRO B 1 132 ? 7.512 -29.844 1.345 1 60.72 132 PRO B N 1
ATOM 3253 C CA . PRO B 1 132 ? 6.609 -30.906 0.901 1 60.72 132 PRO B CA 1
ATOM 3254 C C . PRO B 1 132 ? 5.176 -30.703 1.39 1 60.72 132 PRO B C 1
ATOM 3256 O O . PRO B 1 132 ? 4.234 -31.188 0.761 1 60.72 132 PRO B O 1
ATOM 3259 N N . THR B 1 133 ? 4.938 -30.109 2.428 1 55.84 133 THR B N 1
ATOM 3260 C CA . THR B 1 133 ? 3.604 -29.906 2.984 1 55.84 133 THR B CA 1
ATOM 3261 C C . THR B 1 133 ? 2.924 -28.703 2.342 1 55.84 133 THR B C 1
ATOM 3263 O O . THR B 1 133 ? 1.84 -28.297 2.764 1 55.84 133 THR B O 1
ATOM 3266 N N . ALA B 1 134 ? 3.596 -28.047 1.343 1 56.97 134 ALA B N 1
ATOM 3267 C CA . ALA B 1 134 ? 3.361 -26.75 0.728 1 56.97 134 ALA B CA 1
ATOM 3268 C C . ALA B 1 134 ? 2.053 -26.734 -0.059 1 56.97 134 ALA B C 1
ATOM 3270 O O . ALA B 1 134 ? 1.305 -25.766 -0.023 1 56.97 134 ALA B O 1
ATOM 3271 N N . ALA B 1 135 ? 1.979 -27.75 -0.983 1 51.94 135 ALA B N 1
ATOM 3272 C CA . ALA B 1 135 ? 0.895 -27.859 -1.956 1 51.94 135 ALA B CA 1
ATOM 3273 C C . ALA B 1 135 ? -0.458 -27.609 -1.295 1 51.94 135 ALA B C 1
ATOM 3275 O O . ALA B 1 135 ? -1.378 -27.078 -1.925 1 51.94 135 ALA B O 1
ATOM 3276 N N . GLN B 1 136 ? -0.503 -27.984 -0.013 1 49.47 136 GLN B N 1
ATOM 3277 C CA . GLN B 1 136 ? -1.792 -28.062 0.666 1 49.47 136 GLN B CA 1
ATOM 3278 C C . GLN B 1 136 ? -2.105 -26.781 1.414 1 49.47 136 GLN B C 1
ATOM 3280 O O . GLN B 1 136 ? -3.225 -26.594 1.9 1 49.47 136 GLN B O 1
ATOM 3285 N N . SER B 1 137 ? -1.154 -25.828 1.415 1 55.41 137 SER B N 1
ATOM 3286 C CA . SER B 1 137 ? -1.371 -24.828 2.451 1 55.41 137 SER B CA 1
ATOM 3287 C C . SER B 1 137 ? -2.42 -23.812 2.02 1 55.41 137 SER B C 1
ATOM 3289 O O . SER B 1 137 ? -3.178 -23.297 2.85 1 55.41 137 SER B O 1
ATOM 3291 N N . GLY B 1 138 ? -2.85 -23.734 0.734 1 66.38 138 GLY B N 1
ATOM 3292 C CA . GLY B 1 138 ? -3.838 -22.781 0.246 1 66.38 138 GLY B CA 1
ATOM 3293 C C . GLY B 1 138 ? -3.557 -21.359 0.677 1 66.38 138 GLY B C 1
ATOM 3294 O O . GLY B 1 138 ? -4.461 -20.516 0.688 1 66.38 138 GLY B O 1
ATOM 3295 N N . LEU B 1 139 ? -2.242 -21.047 1.046 1 74.81 139 LEU B N 1
ATOM 3296 C CA . LEU B 1 139 ? -1.925 -19.75 1.64 1 74.81 139 LEU B CA 1
ATOM 3297 C C . LEU B 1 139 ? -1.899 -18.656 0.577 1 74.81 139 LEU B C 1
ATOM 3299 O O . LEU B 1 139 ? -1.992 -17.469 0.899 1 74.81 139 LEU B O 1
ATOM 3303 N N . GLN B 1 140 ? -1.871 -19.047 -0.669 1 72.94 140 GLN B N 1
ATOM 3304 C CA . GLN B 1 140 ? -1.898 -18.078 -1.76 1 72.94 140 GLN B CA 1
ATOM 3305 C C . GLN B 1 140 ? -3.244 -17.359 -1.827 1 72.94 140 GLN B C 1
ATOM 3307 O O . GLN B 1 140 ? -3.32 -16.203 -2.256 1 72.94 140 GLN B O 1
ATOM 3312 N N . SER B 1 141 ? -4.238 -18.078 -1.314 1 75.81 141 SER B N 1
ATOM 3313 C CA . SER B 1 141 ? -5.57 -17.484 -1.309 1 75.81 141 SER B CA 1
ATOM 3314 C C . SER B 1 141 ? -5.637 -16.281 -0.368 1 75.81 141 SER B C 1
ATOM 3316 O O . SER B 1 141 ? -6.492 -15.406 -0.529 1 75.81 141 SER B O 1
ATOM 3318 N N . PHE B 1 142 ? -4.695 -16.188 0.536 1 78.81 142 PHE B N 1
ATOM 3319 C CA . PHE B 1 142 ? -4.699 -15.07 1.464 1 78.81 142 PHE B CA 1
ATOM 3320 C C . PHE B 1 142 ? -4.148 -13.812 0.797 1 78.81 142 PHE B C 1
ATOM 3322 O O . PHE B 1 142 ? -4.457 -12.695 1.214 1 78.81 142 PHE B O 1
ATOM 3329 N N . LEU B 1 143 ? -3.402 -14.008 -0.265 1 78.19 143 LEU B N 1
ATOM 3330 C CA . LEU B 1 143 ? -2.799 -12.867 -0.942 1 78.19 143 LEU B CA 1
ATOM 3331 C C . LEU B 1 143 ? -3.83 -12.133 -1.792 1 78.19 143 LEU B C 1
ATOM 3333 O O . LEU B 1 143 ? -3.951 -10.906 -1.708 1 78.19 143 LEU B O 1
ATOM 3337 N N . PHE B 1 144 ? -4.613 -12.883 -2.477 1 78.94 144 PHE B N 1
ATOM 3338 C CA . PHE B 1 144 ? -5.504 -12.242 -3.439 1 78.94 144 PHE B CA 1
ATOM 3339 C C . PHE B 1 144 ? -6.961 -12.531 -3.107 1 78.94 144 PHE B C 1
ATOM 3341 O O . PHE B 1 144 ? -7.867 -11.945 -3.705 1 78.94 144 PHE B O 1
ATOM 3348 N N . GLY B 1 145 ? -7.191 -13.344 -2.121 1 83.69 145 GLY B N 1
ATOM 3349 C CA . GLY B 1 145 ? -8.539 -13.641 -1.676 1 83.69 145 GLY B CA 1
ATOM 3350 C C . GLY B 1 145 ? -9.211 -14.727 -2.498 1 83.69 145 GLY B C 1
ATOM 3351 O O . GLY B 1 145 ? -8.875 -14.922 -3.666 1 83.69 145 GLY B O 1
ATOM 3352 N N . ASN B 1 146 ? -10.094 -15.453 -1.904 1 86.75 146 ASN B N 1
ATOM 3353 C CA . ASN B 1 146 ? -10.961 -16.453 -2.523 1 86.75 146 ASN B CA 1
ATOM 3354 C C . ASN B 1 146 ? -12.328 -16.5 -1.848 1 86.75 146 ASN B C 1
ATOM 3356 O O . ASN B 1 146 ? -12.547 -17.312 -0.94 1 86.75 146 ASN B O 1
ATOM 3360 N N . ALA B 1 147 ? -13.172 -15.719 -2.445 1 87.81 147 ALA B N 1
ATOM 3361 C CA . ALA B 1 147 ? -14.492 -15.609 -1.826 1 87.81 147 ALA B CA 1
ATOM 3362 C C . ALA B 1 147 ? -15.273 -16.906 -1.964 1 87.81 147 ALA B C 1
ATOM 3364 O O . ALA B 1 147 ? -16.031 -17.281 -1.07 1 87.81 147 ALA B O 1
ATOM 3365 N N . ALA B 1 148 ? -15.07 -17.641 -3.039 1 82.88 148 ALA B N 1
ATOM 3366 C CA . ALA B 1 148 ? -15.758 -18.906 -3.287 1 82.88 148 ALA B CA 1
ATOM 3367 C C . ALA B 1 148 ? -15.258 -20 -2.352 1 82.88 148 ALA B C 1
ATOM 3369 O O . ALA B 1 148 ? -15.945 -20.984 -2.115 1 82.88 148 ALA B O 1
ATOM 3370 N N . GLY B 1 149 ? -14.062 -19.781 -1.823 1 83.88 149 GLY B N 1
ATOM 3371 C CA . GLY B 1 149 ? -13.453 -20.766 -0.954 1 83.88 149 GLY B CA 1
ATOM 3372 C C . GLY B 1 149 ? -13.789 -20.562 0.512 1 83.88 149 GLY B C 1
ATOM 3373 O O . GLY B 1 149 ? -13.367 -21.359 1.364 1 83.88 149 GLY B O 1
ATOM 3374 N N . VAL B 1 150 ? -14.617 -19.562 0.803 1 86.75 150 VAL B N 1
ATOM 3375 C CA . VAL B 1 150 ? -15.008 -19.312 2.186 1 86.75 150 VAL B CA 1
ATOM 3376 C C . VAL B 1 150 ? -16 -20.375 2.646 1 86.75 150 VAL B C 1
ATOM 3378 O O . VAL B 1 150 ? -17.078 -20.531 2.055 1 86.75 150 VAL B O 1
ATOM 3381 N N . SER B 1 151 ? -15.664 -21.156 3.66 1 87.38 151 SER B N 1
ATOM 3382 C CA . SER B 1 151 ? -16.531 -22.203 4.195 1 87.38 151 SER B CA 1
ATOM 3383 C C . SER B 1 151 ? -17.688 -21.609 4.996 1 87.38 151 SER B C 1
ATOM 3385 O O . SER B 1 151 ? -17.688 -20.422 5.32 1 87.38 151 SER B O 1
ATOM 3387 N N . ARG B 1 152 ? -18.625 -22.438 5.332 1 89.44 152 ARG B N 1
ATOM 3388 C CA . ARG B 1 152 ? -19.766 -22 6.117 1 89.44 152 ARG B CA 1
ATOM 3389 C C . ARG B 1 152 ? -19.344 -21.562 7.516 1 89.44 152 ARG B C 1
ATOM 3391 O O . ARG B 1 152 ? -19.891 -20.609 8.062 1 89.44 152 ARG B O 1
ATOM 3398 N N . GLU B 1 153 ? -18.406 -22.234 8.031 1 87.19 153 GLU B N 1
ATOM 3399 C CA . GLU B 1 153 ? -17.891 -21.875 9.352 1 87.19 153 GLU B CA 1
ATOM 3400 C C . GLU B 1 153 ? -17.203 -20.516 9.328 1 87.19 153 GLU B C 1
ATOM 3402 O O . GLU B 1 153 ? -17.422 -19.688 10.219 1 87.19 153 GLU B O 1
ATOM 3407 N N . GLN B 1 154 ? -16.453 -20.344 8.289 1 88.31 154 GLN B N 1
ATOM 3408 C CA . GLN B 1 154 ? -15.766 -19.062 8.141 1 88.31 154 GLN B CA 1
ATOM 3409 C C . GLN B 1 154 ? -16.766 -17.922 7.926 1 88.31 154 GLN B C 1
ATOM 3411 O O . GLN B 1 154 ? -16.547 -16.797 8.383 1 88.31 154 GLN B O 1
ATOM 3416 N N . LEU B 1 155 ? -17.828 -18.25 7.297 1 92.94 155 LEU B N 1
ATOM 3417 C CA . LEU B 1 155 ? -18.859 -17.25 7.031 1 92.94 155 LEU B CA 1
ATOM 3418 C C . LEU B 1 155 ? -19.531 -16.812 8.328 1 92.94 155 LEU B C 1
ATOM 3420 O O . LEU B 1 155 ? -19.812 -15.625 8.516 1 92.94 155 LEU B O 1
ATOM 3424 N N . TYR B 1 156 ? -19.734 -17.75 9.18 1 93.19 156 TYR B N 1
ATOM 3425 C CA . TYR B 1 156 ? -20.359 -17.438 10.461 1 93.19 156 TYR B CA 1
ATOM 3426 C C . TYR B 1 156 ? -19.438 -16.562 11.312 1 93.19 156 TYR B C 1
ATOM 3428 O O . TYR B 1 156 ? -19.891 -15.633 11.984 1 93.19 156 TYR B O 1
ATOM 3436 N N . VAL B 1 157 ? -18.188 -16.859 11.234 1 91.75 157 VAL B N 1
ATOM 3437 C CA . VAL B 1 157 ? -17.219 -16.078 11.977 1 91.75 157 VAL B CA 1
ATOM 3438 C C . VAL B 1 157 ? -17.156 -14.656 11.414 1 91.75 157 VAL B C 1
ATOM 3440 O O . VAL B 1 157 ? -17.203 -13.68 12.164 1 91.75 157 VAL B O 1
ATOM 3443 N N . LEU B 1 158 ? -17.094 -14.57 10.094 1 94.56 158 LEU B N 1
ATOM 3444 C CA . LEU B 1 158 ? -17.062 -13.273 9.422 1 94.56 158 LEU B CA 1
ATOM 3445 C C . LEU B 1 158 ? -18.328 -12.477 9.734 1 94.56 158 LEU B C 1
ATOM 3447 O O . LEU B 1 158 ? -18.234 -11.297 10.094 1 94.56 158 LEU B O 1
ATOM 3451 N N . GLY B 1 159 ? -19.422 -13.141 9.641 1 96.06 159 GLY B N 1
ATOM 3452 C CA . GLY B 1 159 ? -20.688 -12.484 9.945 1 96.06 159 GLY B CA 1
ATOM 3453 C C . GLY B 1 159 ? -20.797 -12.031 11.383 1 96.06 159 GLY B C 1
ATOM 3454 O O . GLY B 1 159 ? -21.234 -10.906 11.656 1 96.06 159 GLY B O 1
ATOM 3455 N N . GLY B 1 160 ? -20.391 -12.891 12.258 1 96.69 160 GLY B N 1
ATOM 3456 C CA . GLY B 1 160 ? -20.438 -12.562 13.672 1 96.69 160 GLY B CA 1
ATOM 3457 C C . GLY B 1 160 ? -19.547 -11.398 14.055 1 96.69 160 GLY B C 1
ATOM 3458 O O . GLY B 1 160 ? -19.984 -10.469 14.734 1 96.69 160 GLY B O 1
ATOM 3459 N N . ILE B 1 161 ? -18.359 -11.43 13.594 1 96 161 ILE B N 1
ATOM 3460 C CA . ILE B 1 161 ? -17.406 -10.367 13.914 1 96 161 ILE B CA 1
ATOM 3461 C C . ILE B 1 161 ? -17.844 -9.07 13.242 1 96 161 ILE B C 1
ATOM 3463 O O . ILE B 1 161 ? -17.719 -7.992 13.836 1 96 161 ILE B O 1
ATOM 3467 N N . SER B 1 162 ? -18.297 -9.188 12.016 1 97.5 162 SER B N 1
ATOM 3468 C CA . SER B 1 162 ? -18.797 -7.996 11.328 1 97.5 162 SER B CA 1
ATOM 3469 C C . SER B 1 162 ? -19.938 -7.348 12.094 1 97.5 162 SER B C 1
ATOM 3471 O O . SER B 1 162 ? -19.953 -6.133 12.281 1 97.5 162 SER B O 1
ATOM 3473 N N . ALA B 1 163 ? -20.891 -8.203 12.5 1 97.5 163 ALA B N 1
ATOM 3474 C CA . ALA B 1 163 ? -22.016 -7.691 13.273 1 97.5 163 ALA B CA 1
ATOM 3475 C C . ALA B 1 163 ? -21.547 -7.047 14.57 1 97.5 163 ALA B C 1
ATOM 3477 O O . ALA B 1 163 ? -22.047 -5.988 14.961 1 97.5 163 ALA B O 1
ATOM 3478 N N . ALA B 1 164 ? -20.625 -7.68 15.172 1 97.88 164 ALA B N 1
ATOM 3479 C CA . ALA B 1 164 ? -20.094 -7.168 16.438 1 97.88 164 ALA B CA 1
ATOM 3480 C C . ALA B 1 164 ? -19.406 -5.82 16.234 1 97.88 164 ALA B C 1
ATOM 3482 O O . ALA B 1 164 ? -19.578 -4.902 17.047 1 97.88 164 ALA B O 1
ATOM 3483 N N . LEU B 1 165 ? -18.641 -5.691 15.195 1 98.25 165 LEU B N 1
ATOM 3484 C CA . LEU B 1 165 ? -17.906 -4.457 14.922 1 98.25 165 LEU B CA 1
ATOM 3485 C C . LEU B 1 165 ? -18.875 -3.328 14.562 1 98.25 165 LEU B C 1
ATOM 3487 O O . LEU B 1 165 ? -18.703 -2.199 15.031 1 98.25 165 LEU B O 1
ATOM 3491 N N . ILE B 1 166 ? -19.844 -3.613 13.734 1 97.75 166 ILE B N 1
ATOM 3492 C CA . ILE B 1 166 ? -20.812 -2.605 13.344 1 97.75 166 ILE B CA 1
ATOM 3493 C C . ILE B 1 166 ? -21.625 -2.162 14.57 1 97.75 166 ILE B C 1
ATOM 3495 O O . ILE B 1 166 ? -21.844 -0.966 14.773 1 97.75 166 ILE B O 1
ATOM 3499 N N . ALA B 1 167 ? -22.016 -3.137 15.367 1 97.56 167 ALA B N 1
ATOM 3500 C CA . ALA B 1 167 ? -22.703 -2.82 16.609 1 97.56 167 ALA B CA 1
ATOM 3501 C C . ALA B 1 167 ? -21.828 -1.995 17.547 1 97.56 167 ALA B C 1
ATOM 3503 O O . ALA B 1 167 ? -22.297 -1.066 18.203 1 97.56 167 ALA B O 1
ATOM 3504 N N . GLY B 1 168 ? -20.578 -2.367 17.625 1 97.25 168 GLY B N 1
ATOM 3505 C CA . GLY B 1 168 ? -19.641 -1.612 18.438 1 97.25 168 GLY B CA 1
ATOM 3506 C C . GLY B 1 168 ? -19.516 -0.164 18.016 1 97.25 168 GLY B C 1
ATOM 3507 O O . GLY B 1 168 ? -19.516 0.742 18.844 1 97.25 168 GLY B O 1
ATOM 3508 N N . VAL B 1 169 ? -19.438 0.078 16.703 1 96.31 169 VAL B N 1
ATOM 3509 C CA . VAL B 1 169 ? -19.344 1.436 16.188 1 96.31 169 VAL B CA 1
ATOM 3510 C C . VAL B 1 169 ? -20.609 2.205 16.516 1 96.31 169 VAL B C 1
ATOM 3512 O O . VAL B 1 169 ? -20.562 3.387 16.859 1 96.31 169 VAL B O 1
ATOM 3515 N N . ALA B 1 170 ? -21.766 1.479 16.422 1 95.44 170 ALA B N 1
ATOM 3516 C CA . ALA B 1 170 ? -23.047 2.123 16.734 1 95.44 170 ALA B CA 1
ATOM 3517 C C . ALA B 1 170 ? -23.125 2.5 18.203 1 95.44 170 ALA B C 1
ATOM 3519 O O . ALA B 1 170 ? -23.578 3.598 18.547 1 95.44 170 ALA B O 1
ATOM 3520 N N . VAL B 1 171 ? -22.672 1.631 19.062 1 95.69 171 VAL B N 1
ATOM 3521 C CA . VAL B 1 171 ? -22.75 1.844 20.5 1 95.69 171 VAL B CA 1
ATOM 3522 C C . VAL B 1 171 ? -21.766 2.924 20.922 1 95.69 171 VAL B C 1
ATOM 3524 O O . VAL B 1 171 ? -22.078 3.77 21.766 1 95.69 171 VAL B O 1
ATOM 3527 N N . PHE B 1 172 ? -20.609 2.924 20.344 1 96.31 172 PHE B N 1
ATOM 3528 C CA . PHE B 1 172 ? -19.562 3.869 20.719 1 96.31 172 PHE B CA 1
ATOM 3529 C C . PHE B 1 172 ? -19.484 5.02 19.719 1 96.31 172 PHE B C 1
ATOM 3531 O O . PHE B 1 172 ? -18.422 5.629 19.562 1 96.31 172 PHE B O 1
ATOM 3538 N N . PHE B 1 173 ? -20.562 5.301 19.078 1 96 173 PHE B N 1
ATOM 3539 C CA . PHE B 1 173 ? -20.594 6.316 18.031 1 96 173 PHE B CA 1
ATOM 3540 C C . PHE B 1 173 ? -20.219 7.684 18.594 1 96 173 PHE B C 1
ATOM 3542 O O . PHE B 1 173 ? -19.406 8.398 17.984 1 96 173 PHE B O 1
ATOM 3549 N N . ARG B 1 174 ? -20.703 8.078 19.719 1 95.12 174 ARG B N 1
ATOM 3550 C CA . ARG B 1 174 ? -20.5 9.414 20.281 1 95.12 174 ARG B CA 1
ATOM 3551 C C . ARG B 1 174 ? -19.047 9.633 20.641 1 95.12 174 ARG B C 1
ATOM 3553 O O . ARG B 1 174 ? -18.422 10.594 20.188 1 95.12 174 ARG B O 1
ATOM 3560 N N . PRO B 1 175 ? -18.5 8.656 21.422 1 95.69 175 PRO B N 1
ATOM 3561 C CA . PRO B 1 175 ? -17.078 8.852 21.734 1 95.69 175 PRO B CA 1
ATOM 3562 C C . PRO B 1 175 ? -16.188 8.789 20.5 1 95.69 175 PRO B C 1
ATOM 3564 O O . PRO B 1 175 ? -15.18 9.5 20.422 1 95.69 175 PRO B O 1
ATOM 3567 N N . LEU B 1 176 ? -16.5 8.008 19.547 1 96.56 176 LEU B N 1
ATOM 3568 C CA . LEU B 1 176 ? -15.734 7.906 18.312 1 96.56 176 LEU B CA 1
ATOM 3569 C C . LEU B 1 176 ? -15.82 9.203 17.516 1 96.56 176 LEU B C 1
ATOM 3571 O O . LEU B 1 176 ? -14.797 9.719 17.062 1 96.56 176 LEU B O 1
ATOM 3575 N N . ALA B 1 177 ? -16.984 9.719 17.406 1 96.12 177 ALA B N 1
ATOM 3576 C CA . ALA B 1 177 ? -17.203 10.945 16.641 1 96.12 177 ALA B CA 1
ATOM 3577 C C . ALA B 1 177 ? -16.5 12.133 17.281 1 96.12 177 ALA B C 1
ATOM 3579 O O . ALA B 1 177 ? -15.773 12.867 16.609 1 96.12 177 ALA B O 1
ATOM 3580 N N . VAL B 1 178 ? -16.656 12.297 18.578 1 95.38 178 VAL B N 1
ATOM 3581 C CA . VAL B 1 178 ? -16.078 13.445 19.266 1 95.38 178 VAL B CA 1
ATOM 3582 C C . VAL B 1 178 ? -14.555 13.352 19.266 1 95.38 178 VAL B C 1
ATOM 3584 O O . VAL B 1 178 ? -13.859 14.344 19.031 1 95.38 178 VAL B O 1
ATOM 3587 N N . ALA B 1 179 ? -14.07 12.172 19.422 1 95.25 179 ALA B N 1
ATOM 3588 C CA . ALA B 1 179 ? -12.625 11.977 19.453 1 95.25 179 ALA B CA 1
ATOM 3589 C C . ALA B 1 179 ? -12.016 12.188 18.062 1 95.25 179 ALA B C 1
ATOM 3591 O O . ALA B 1 179 ? -10.844 12.555 17.938 1 95.25 179 ALA B O 1
ATOM 3592 N N . THR B 1 180 ? -12.781 11.961 17.047 1 93.88 180 THR B N 1
ATOM 3593 C CA . THR B 1 180 ? -12.312 12.086 15.672 1 93.88 180 THR B CA 1
ATOM 3594 C C . THR B 1 180 ? -12.312 13.547 15.234 1 93.88 180 THR B C 1
ATOM 3596 O O . THR B 1 180 ? -11.344 14.016 14.633 1 93.88 180 THR B O 1
ATOM 3599 N N . PHE B 1 181 ? -13.234 14.328 15.617 1 93.12 181 PHE B N 1
ATOM 3600 C CA . PHE B 1 181 ? -13.383 15.68 15.094 1 93.12 181 PHE B CA 1
ATOM 3601 C C 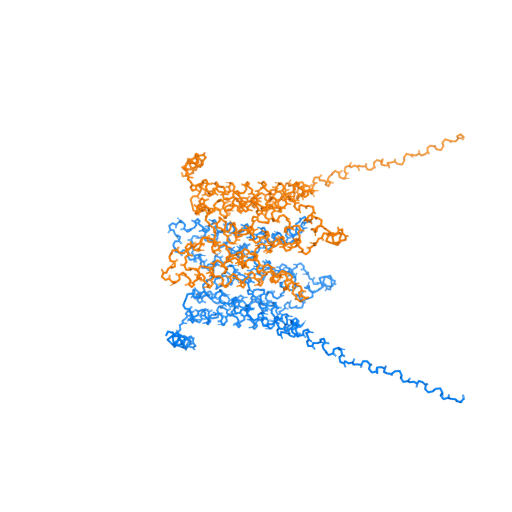. PHE B 1 181 ? -12.688 16.688 16 1 93.12 181 PHE B C 1
ATOM 3603 O O . PHE B 1 181 ? -12.164 17.703 15.523 1 93.12 181 PHE B O 1
ATOM 3610 N N . ASP B 1 182 ? -12.727 16.391 17.359 1 94.75 182 ASP B N 1
ATOM 3611 C CA . ASP B 1 182 ? -12.094 17.312 18.312 1 94.75 182 ASP B CA 1
ATOM 3612 C C . ASP B 1 182 ? -11.516 16.547 19.5 1 94.75 182 ASP B C 1
ATOM 3614 O O . ASP B 1 182 ? -12.117 16.516 20.578 1 94.75 182 ASP B O 1
ATOM 3618 N N . PRO B 1 183 ? -10.305 16.094 19.25 1 92.38 183 PRO B N 1
ATOM 3619 C CA . PRO B 1 183 ? -9.695 15.297 20.312 1 92.38 183 PRO B CA 1
ATOM 3620 C C . PRO B 1 183 ? -9.492 16.094 21.594 1 92.38 183 PRO B C 1
ATOM 3622 O O . PRO B 1 183 ? -9.586 15.523 22.688 1 92.38 183 PRO B O 1
ATOM 3625 N N . VAL B 1 184 ? -9.172 17.359 21.516 1 92.38 184 VAL B N 1
ATOM 3626 C CA . VAL B 1 184 ? -8.961 18.203 22.688 1 92.38 184 VAL B CA 1
ATOM 3627 C C . VAL B 1 184 ? -10.266 18.312 23.484 1 92.38 184 VAL B C 1
ATOM 3629 O O . VAL B 1 184 ? -10.281 18.109 24.703 1 92.38 184 VAL B O 1
ATOM 3632 N N . PHE B 1 185 ? -11.344 18.656 22.766 1 94 185 PHE B N 1
ATOM 3633 C CA . PHE B 1 185 ? -12.648 18.75 23.406 1 94 185 PHE B CA 1
ATOM 3634 C C . PHE B 1 185 ? -13.047 17.391 24 1 94 185 PHE B C 1
ATOM 3636 O O . PHE B 1 185 ? -13.578 17.328 25.109 1 94 185 PHE B O 1
ATOM 3643 N N . ALA B 1 186 ? -12.75 16.344 23.344 1 93.75 186 ALA B N 1
ATOM 3644 C CA . ALA B 1 186 ? -13.086 15 23.812 1 93.75 186 ALA B CA 1
ATOM 3645 C C . ALA B 1 186 ? -12.414 14.695 25.156 1 93.75 186 ALA B C 1
ATOM 3647 O O . ALA B 1 186 ? -13.062 14.188 26.078 1 93.75 186 ALA B O 1
ATOM 3648 N N . ARG B 1 187 ? -11.172 15.031 25.219 1 93.5 187 ARG B N 1
ATOM 3649 C CA . ARG B 1 187 ? -10.438 14.812 26.469 1 93.5 187 ARG B CA 1
ATOM 3650 C C . ARG B 1 187 ? -11.023 15.641 27.594 1 93.5 187 ARG B C 1
ATOM 3652 O O . ARG B 1 187 ? -11.07 15.18 28.75 1 93.5 187 ARG B O 1
ATOM 3659 N N . SER B 1 188 ? -11.477 16.812 27.312 1 94.62 188 SER B N 1
ATOM 3660 C CA . SER B 1 188 ? -12 17.734 28.312 1 94.62 188 SER B CA 1
ATOM 3661 C C . SER B 1 188 ? -13.312 17.219 28.906 1 94.62 188 SER B C 1
ATOM 3663 O O . SER B 1 188 ? -13.633 17.5 30.062 1 94.62 188 SER B O 1
ATOM 3665 N N . ILE B 1 189 ? -14.07 16.453 28.125 1 95.12 189 ILE B N 1
ATOM 3666 C CA . ILE B 1 189 ? -15.359 15.984 28.625 1 95.12 189 ILE B CA 1
ATOM 3667 C C . ILE B 1 189 ? -15.234 14.562 29.156 1 95.12 189 ILE B C 1
ATOM 3669 O O . ILE B 1 189 ? -16.234 13.898 29.422 1 95.12 189 ILE B O 1
ATOM 3673 N N . GLY B 1 190 ? -13.977 14.055 29.266 1 94.19 190 GLY B N 1
ATOM 3674 C CA . GLY B 1 190 ? -13.711 12.797 29.953 1 94.19 190 GLY B CA 1
ATOM 3675 C C . GLY B 1 190 ? -13.648 11.609 29.016 1 94.19 190 GLY B C 1
ATOM 3676 O O . GLY B 1 190 ? -13.578 10.461 29.453 1 94.19 190 GLY B O 1
ATOM 3677 N N . VAL B 1 191 ? -13.781 11.805 27.781 1 94.69 191 VAL B N 1
ATOM 3678 C CA . VAL B 1 191 ? -13.656 10.703 26.828 1 94.69 191 VAL B CA 1
ATOM 3679 C C . VAL B 1 191 ? -12.203 10.227 26.781 1 94.69 191 VAL B C 1
ATOM 3681 O O . VAL B 1 191 ? -11.289 11.031 26.578 1 94.69 191 VAL B O 1
ATOM 3684 N N . PRO B 1 192 ? -12.008 9.016 27.078 1 95.38 192 PRO B N 1
ATOM 3685 C CA . PRO B 1 192 ? -10.633 8.5 27 1 95.38 192 PRO B CA 1
ATOM 3686 C C . PRO B 1 192 ? -10.148 8.359 25.562 1 95.38 192 PRO B C 1
ATOM 3688 O O . PRO B 1 192 ? -10.258 7.281 24.969 1 95.38 192 PRO B O 1
ATOM 3691 N N . THR B 1 193 ? -9.5 9.305 25.047 1 94.5 193 THR B N 1
ATOM 3692 C CA . THR B 1 193 ? -9.117 9.375 23.641 1 94.5 193 THR B CA 1
ATOM 3693 C C . THR B 1 193 ? -8.102 8.289 23.297 1 94.5 193 THR B C 1
ATOM 3695 O O . THR B 1 193 ? -8.086 7.777 22.188 1 94.5 193 THR B O 1
ATOM 3698 N N . ARG B 1 194 ? -7.312 7.922 24.266 1 94.19 194 ARG B N 1
ATOM 3699 C CA . ARG B 1 194 ? -6.355 6.848 24.031 1 94.19 194 ARG B CA 1
ATOM 3700 C C . ARG B 1 194 ? -7.062 5.512 23.828 1 94.19 194 ARG B C 1
ATOM 3702 O O . ARG B 1 194 ? -6.723 4.746 22.938 1 94.19 194 ARG B O 1
ATOM 3709 N N . ALA B 1 195 ? -7.988 5.27 24.656 1 95.56 195 ALA B N 1
ATOM 3710 C CA . ALA B 1 195 ? -8.75 4.027 24.547 1 95.56 195 ALA B CA 1
ATOM 3711 C C . ALA B 1 195 ? -9.523 3.979 23.234 1 95.56 195 ALA B C 1
ATOM 3713 O O . ALA B 1 195 ? -9.641 2.918 22.609 1 95.56 195 ALA B O 1
ATOM 3714 N N . VAL B 1 196 ? -10.023 5.117 22.828 1 95.94 196 VAL B N 1
ATOM 3715 C CA . VAL B 1 196 ? -10.758 5.199 21.578 1 95.94 196 VAL B CA 1
ATOM 3716 C C . VAL B 1 196 ? -9.82 4.918 20.406 1 95.94 196 VAL B C 1
ATOM 3718 O O . VAL B 1 196 ? -10.172 4.172 19.484 1 95.94 196 VAL B O 1
ATOM 3721 N N . HIS B 1 197 ? -8.633 5.422 20.5 1 95.31 197 HIS B N 1
ATOM 3722 C CA . HIS B 1 197 ? -7.637 5.23 19.453 1 95.31 197 HIS B CA 1
ATOM 3723 C C . HIS B 1 197 ? -7.242 3.76 19.328 1 95.31 197 HIS B C 1
ATOM 3725 O O . HIS B 1 197 ? -7.277 3.193 18.234 1 95.31 197 HIS B O 1
ATOM 3731 N N . TYR B 1 198 ? -6.949 3.143 20.422 1 95.56 198 TYR B N 1
ATOM 3732 C CA . TYR B 1 198 ? -6.527 1.747 20.406 1 95.56 198 TYR B CA 1
ATOM 3733 C C . TYR B 1 198 ? -7.703 0.828 20.094 1 95.56 198 TYR B C 1
ATOM 3735 O O . TYR B 1 198 ? -7.531 -0.23 19.484 1 95.56 198 TYR B O 1
ATOM 3743 N N . GLY B 1 199 ? -8.875 1.246 20.516 1 96.5 199 GLY B N 1
ATOM 3744 C CA . GLY B 1 199 ? -10.07 0.525 20.125 1 96.5 199 GLY B CA 1
ATOM 3745 C C . GLY B 1 199 ? -10.289 0.513 18.625 1 96.5 199 GLY B C 1
ATOM 3746 O O . GLY B 1 199 ? -10.641 -0.519 18.047 1 96.5 199 GLY B O 1
ATOM 3747 N N . LEU B 1 200 ? -10.023 1.658 18.016 1 96.75 200 LEU B N 1
ATOM 3748 C CA . LEU B 1 200 ? -10.148 1.763 16.562 1 96.75 200 LEU B CA 1
ATOM 3749 C C . LEU B 1 200 ? -9.109 0.902 15.867 1 96.75 200 LEU B C 1
ATOM 3751 O O . LEU B 1 200 ? -9.406 0.251 14.859 1 96.75 200 LEU B O 1
ATOM 3755 N N . LEU B 1 201 ? -7.887 0.86 16.422 1 96.88 201 LEU B N 1
ATOM 3756 C CA . LEU B 1 201 ? -6.844 0.009 15.867 1 96.88 201 LEU B CA 1
ATOM 3757 C C . LEU B 1 201 ? -7.227 -1.463 15.969 1 96.88 201 LEU B C 1
ATOM 3759 O O . LEU B 1 201 ? -6.953 -2.248 15.062 1 96.88 201 LEU B O 1
ATOM 3763 N N . GLY B 1 202 ? -7.809 -1.762 17.094 1 97.38 202 GLY B N 1
ATOM 3764 C CA . GLY B 1 202 ? -8.312 -3.115 17.266 1 97.38 202 GLY B CA 1
ATOM 3765 C C . GLY B 1 202 ? -9.414 -3.469 16.281 1 97.38 202 GLY B C 1
ATOM 3766 O O . GLY B 1 202 ? -9.406 -4.551 15.695 1 97.38 202 GLY B O 1
ATOM 3767 N N . ALA B 1 203 ? -10.336 -2.58 16.125 1 98 203 ALA B N 1
ATOM 3768 C CA . ALA B 1 203 ? -11.422 -2.783 15.164 1 98 203 ALA B CA 1
ATOM 3769 C C . ALA B 1 203 ? -10.883 -2.924 13.742 1 98 203 ALA B C 1
ATOM 3771 O O . ALA B 1 203 ? -11.344 -3.775 12.977 1 98 203 ALA B O 1
ATOM 3772 N N . LEU B 1 204 ? -9.914 -2.098 13.398 1 97.94 204 LEU B N 1
ATOM 3773 C CA . LEU B 1 204 ? -9.258 -2.16 12.102 1 97.94 204 LEU B CA 1
ATOM 3774 C C . LEU B 1 204 ? -8.625 -3.527 11.875 1 97.94 204 LEU B C 1
ATOM 3776 O O . LEU B 1 204 ? -8.844 -4.16 10.844 1 97.94 204 LEU B O 1
ATOM 3780 N N . SER B 1 205 ? -7.863 -3.947 12.867 1 98 205 SER B N 1
ATOM 3781 C CA . SER B 1 205 ? -7.168 -5.227 12.75 1 98 205 SER B CA 1
ATOM 3782 C C . SER B 1 205 ? -8.156 -6.379 12.594 1 98 205 SER B C 1
ATOM 3784 O O . SER B 1 205 ? -7.961 -7.266 11.766 1 98 205 SER B O 1
ATOM 3786 N N . LEU B 1 206 ? -9.211 -6.309 13.367 1 97.44 206 LEU B N 1
ATOM 3787 C CA . LEU B 1 206 ? -10.227 -7.355 13.32 1 97.44 206 LEU B CA 1
ATOM 3788 C C . LEU B 1 206 ? -10.945 -7.355 11.977 1 97.44 206 LEU B C 1
ATOM 3790 O O . LEU B 1 206 ? -11.172 -8.414 11.383 1 97.44 206 LEU B O 1
ATOM 3794 N N . ALA B 1 207 ? -11.289 -6.199 11.508 1 97.62 207 ALA B N 1
ATOM 3795 C CA . ALA B 1 207 ? -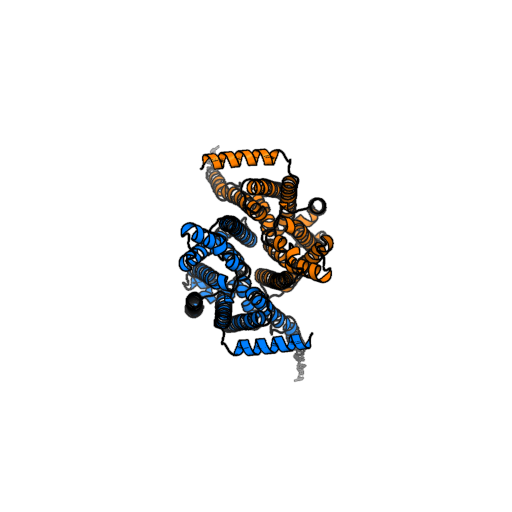11.969 -6.074 10.227 1 97.62 207 ALA B CA 1
ATOM 3796 C C . ALA B 1 207 ? -11.102 -6.617 9.094 1 97.62 207 ALA B C 1
ATOM 3798 O O . ALA B 1 207 ? -11.594 -7.336 8.219 1 97.62 207 ALA B O 1
ATOM 3799 N N . VAL B 1 208 ? -9.828 -6.285 9.102 1 97.25 208 VAL B N 1
ATOM 3800 C CA . VAL B 1 208 ? -8.891 -6.711 8.062 1 97.25 208 VAL B CA 1
ATOM 3801 C C . VAL B 1 208 ? -8.734 -8.227 8.102 1 97.25 208 VAL B C 1
ATOM 3803 O O . VAL B 1 208 ? -8.852 -8.891 7.066 1 97.25 208 VAL B O 1
ATOM 3806 N N . VAL B 1 209 ? -8.609 -8.781 9.266 1 95.69 209 VAL B N 1
ATOM 3807 C CA . VAL B 1 209 ? -8.289 -10.195 9.43 1 95.69 209 VAL B CA 1
ATOM 3808 C C . VAL B 1 209 ? -9.469 -11.047 8.969 1 95.69 209 VAL B C 1
ATOM 3810 O O . VAL B 1 209 ? -9.289 -12.047 8.273 1 95.69 209 VAL B O 1
ATOM 3813 N N . VAL B 1 210 ? -10.672 -10.68 9.281 1 94 210 VAL B N 1
ATOM 3814 C CA . VAL B 1 210 ? -11.828 -11.508 8.938 1 94 210 VAL B CA 1
ATOM 3815 C C . VAL B 1 210 ? -12.148 -11.367 7.453 1 94 210 VAL B C 1
ATOM 3817 O O . VAL B 1 210 ? -12.906 -12.164 6.898 1 94 210 VAL B O 1
ATOM 3820 N N . SER B 1 211 ? -11.586 -10.32 6.855 1 95.19 211 SER B N 1
ATOM 3821 C CA . SER B 1 211 ? -11.938 -10.016 5.469 1 95.19 211 SER B CA 1
ATOM 3822 C C . SER B 1 211 ? -10.914 -10.609 4.5 1 95.19 211 SER B C 1
ATOM 3824 O O . SER B 1 211 ? -11.188 -10.727 3.305 1 95.19 211 SER B O 1
ATOM 3826 N N . ILE B 1 212 ? -9.75 -10.961 4.918 1 91.06 212 ILE B N 1
ATOM 3827 C CA . ILE B 1 212 ? -8.633 -11.25 4.027 1 91.06 212 ILE B CA 1
ATOM 3828 C C . ILE B 1 212 ? -8.922 -12.531 3.242 1 91.06 212 ILE B C 1
ATOM 3830 O O . ILE B 1 212 ? -8.461 -12.688 2.105 1 91.06 212 ILE B O 1
ATOM 3834 N N . GLN B 1 213 ? -9.68 -13.484 3.783 1 88.06 213 GLN B N 1
ATOM 3835 C CA . GLN B 1 213 ? -9.977 -14.711 3.045 1 88.06 213 GLN B CA 1
ATOM 3836 C C . GLN B 1 213 ? -10.82 -14.414 1.808 1 88.06 213 GLN B C 1
ATOM 3838 O O . GLN B 1 213 ? -10.641 -15.039 0.762 1 88.06 213 GLN B O 1
ATOM 3843 N N . ALA B 1 214 ? -11.711 -13.492 1.964 1 88.5 214 ALA B N 1
ATOM 3844 C CA . ALA B 1 214 ? -12.633 -13.195 0.875 1 88.5 214 ALA B CA 1
ATOM 3845 C C . ALA B 1 214 ? -11.992 -12.273 -0.157 1 88.5 214 ALA B C 1
ATOM 3847 O O . ALA B 1 214 ? -12.125 -12.492 -1.363 1 88.5 214 ALA B O 1
ATOM 3848 N N . VAL B 1 215 ? -11.258 -11.266 0.317 1 91.06 215 VAL B N 1
ATOM 3849 C CA . VAL B 1 215 ? -10.859 -10.211 -0.606 1 91.06 215 VAL B CA 1
ATOM 3850 C C . VAL B 1 215 ? -9.344 -10.211 -0.773 1 91.06 215 VAL B C 1
ATOM 3852 O O . VAL B 1 215 ? -8.82 -9.695 -1.763 1 91.06 215 VAL B O 1
ATOM 3855 N N . GLY B 1 216 ? -8.641 -10.797 0.185 1 88.81 216 GLY B N 1
ATOM 3856 C CA . GLY B 1 216 ? -7.195 -10.859 0.103 1 88.81 216 GLY B CA 1
ATOM 3857 C C . GLY B 1 216 ? -6.504 -9.719 0.834 1 88.81 216 GLY B C 1
ATOM 3858 O O . GLY B 1 216 ? -7.098 -8.664 1.044 1 88.81 216 GLY B O 1
ATOM 3859 N N . VAL B 1 217 ? -5.23 -9.875 1.06 1 87.94 217 VAL B N 1
ATOM 3860 C CA . VAL B 1 217 ? -4.41 -8.961 1.85 1 87.94 217 VAL B CA 1
ATOM 3861 C C . VAL B 1 217 ? -4.211 -7.652 1.088 1 87.94 217 VAL B C 1
ATOM 3863 O O . VAL B 1 217 ? -4.215 -6.574 1.685 1 87.94 217 VAL B O 1
ATOM 3866 N N . VAL B 1 218 ? -4.152 -7.738 -0.165 1 81.75 218 VAL B N 1
ATOM 3867 C CA . VAL B 1 218 ? -3.734 -6.602 -0.977 1 81.75 218 VAL B CA 1
ATOM 3868 C C . VAL B 1 218 ? -4.918 -5.66 -1.198 1 81.75 218 VAL B C 1
ATOM 3870 O O . VAL B 1 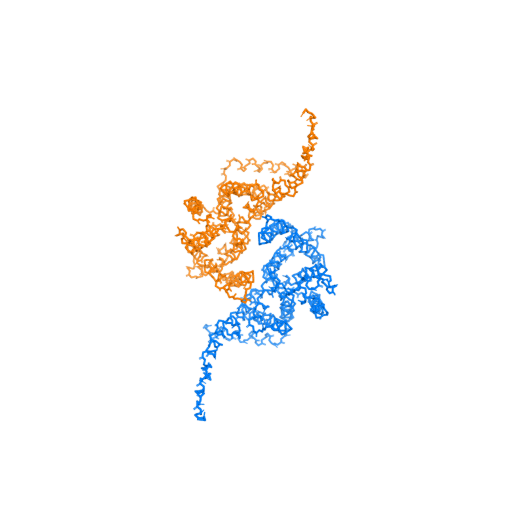218 ? -4.75 -4.441 -1.255 1 81.75 218 VAL B O 1
ATOM 3873 N N . LEU B 1 219 ? -6.129 -6.207 -1.192 1 89.38 219 LEU B N 1
ATOM 3874 C CA . LEU B 1 219 ? -7.238 -5.383 -1.659 1 89.38 219 LEU B CA 1
ATOM 3875 C C . LEU B 1 219 ? -8.211 -5.086 -0.523 1 89.38 219 LEU B C 1
ATOM 3877 O O . LEU B 1 219 ? -9.172 -4.34 -0.704 1 89.38 219 LEU B O 1
ATOM 3881 N N . VAL B 1 220 ? -7.938 -5.586 0.639 1 94.12 220 VAL B N 1
ATOM 3882 C CA . VAL B 1 220 ? -8.836 -5.348 1.762 1 94.12 220 VAL B CA 1
ATOM 3883 C C . VAL B 1 220 ? -8.891 -3.852 2.07 1 94.12 220 VAL B C 1
ATOM 3885 O O . VAL B 1 220 ? -9.945 -3.32 2.424 1 94.12 220 VAL B O 1
ATOM 3888 N N . SER B 1 221 ? -7.797 -3.191 1.879 1 95.06 221 SER B N 1
ATOM 3889 C CA . SER B 1 221 ? -7.73 -1.766 2.184 1 95.06 221 SER B CA 1
ATOM 3890 C C . SER B 1 221 ? -8.648 -0.962 1.267 1 95.06 221 SER B C 1
ATOM 3892 O O . SER B 1 221 ? -9.125 0.111 1.643 1 95.06 221 SER B O 1
ATOM 3894 N N . ALA B 1 222 ? -8.891 -1.503 0.094 1 97.19 222 ALA B N 1
ATOM 3895 C CA . ALA B 1 222 ? -9.766 -0.82 -0.86 1 97.19 222 ALA B CA 1
ATOM 3896 C C . ALA B 1 222 ? -11.164 -0.622 -0.282 1 97.19 222 ALA B C 1
ATOM 3898 O O . ALA B 1 222 ? -11.734 0.465 -0.388 1 97.19 222 ALA B O 1
ATOM 3899 N N . MET B 1 223 ? -11.641 -1.642 0.371 1 97.56 223 MET B N 1
ATOM 3900 C CA . MET B 1 223 ? -13 -1.584 0.897 1 97.56 223 MET B CA 1
ATOM 3901 C C . MET B 1 223 ? -13.062 -0.739 2.166 1 97.56 223 MET B C 1
ATOM 3903 O O . MET B 1 223 ? -14.133 -0.255 2.545 1 97.56 223 MET B O 1
ATOM 3907 N N . LEU B 1 224 ? -11.914 -0.552 2.809 1 98.06 224 LEU B N 1
ATOM 3908 C CA . LEU B 1 224 ? -11.82 0.323 3.973 1 98.06 224 LEU B CA 1
ATOM 3909 C C . LEU B 1 224 ? -11.82 1.789 3.553 1 98.06 224 LEU B C 1
ATOM 3911 O O . LEU B 1 224 ? -12.211 2.662 4.332 1 98.06 224 LEU B O 1
ATOM 3915 N N . ILE B 1 225 ? -11.414 2.064 2.301 1 97.81 225 ILE B N 1
ATOM 3916 C CA . ILE B 1 225 ? -11.109 3.439 1.922 1 97.81 225 ILE B CA 1
ATOM 3917 C C . ILE B 1 225 ? -12.148 3.943 0.926 1 97.81 225 ILE B C 1
ATOM 3919 O O . ILE B 1 225 ? -12.703 5.031 1.094 1 97.81 225 ILE B O 1
ATOM 3923 N N . ILE B 1 226 ? -12.531 3.152 -0.033 1 98.12 226 ILE B N 1
ATOM 3924 C CA . ILE B 1 226 ? -13.25 3.639 -1.208 1 98.12 226 ILE B CA 1
ATOM 3925 C C . ILE B 1 226 ? -14.703 3.93 -0.844 1 98.12 226 ILE B C 1
ATOM 3927 O O . ILE B 1 226 ? -15.195 5.039 -1.072 1 98.12 226 ILE B O 1
ATOM 3931 N N . PRO B 1 227 ? -15.391 2.963 -0.241 1 98.12 227 PRO B N 1
ATOM 3932 C CA . PRO B 1 227 ? -16.797 3.244 0.038 1 98.12 227 PRO B CA 1
ATOM 3933 C C . PRO B 1 227 ? -16.984 4.43 0.983 1 98.12 227 PRO B C 1
ATOM 3935 O O . PRO B 1 227 ? -17.797 5.316 0.711 1 98.12 227 PRO B O 1
ATOM 3938 N N . PRO B 1 228 ? -16.266 4.469 2.096 1 97.44 228 PRO B N 1
ATOM 3939 C CA . PRO B 1 228 ? -16.453 5.645 2.947 1 97.44 228 PRO B CA 1
ATOM 3940 C C . PRO B 1 228 ? -16.062 6.945 2.252 1 97.44 228 PRO B C 1
ATOM 3942 O O . PRO B 1 228 ? -16.688 7.984 2.467 1 97.44 228 PRO B O 1
ATOM 3945 N N . SER B 1 229 ? -15 6.957 1.453 1 95.75 229 SER B N 1
ATOM 3946 C CA . SER B 1 229 ? -14.602 8.148 0.712 1 95.75 229 SER B CA 1
ATOM 3947 C C . SER B 1 229 ? -15.703 8.594 -0.255 1 95.75 229 SER B C 1
ATOM 3949 O O . SER B 1 229 ? -15.938 9.789 -0.434 1 95.75 229 SER B O 1
ATOM 3951 N N . ALA B 1 230 ? -16.312 7.633 -0.852 1 96.25 230 ALA B N 1
ATOM 3952 C CA . ALA B 1 230 ? -17.422 7.938 -1.743 1 96.25 230 ALA B CA 1
ATOM 3953 C C . ALA B 1 230 ? -18.594 8.539 -0.971 1 96.25 230 ALA B C 1
ATOM 3955 O O . ALA B 1 230 ? -19.203 9.516 -1.418 1 96.25 230 ALA B O 1
ATOM 3956 N N . ALA B 1 231 ? -18.891 7.992 0.137 1 96.06 231 ALA B N 1
ATOM 3957 C CA . ALA B 1 231 ? -20.016 8.445 0.958 1 96.06 231 ALA B CA 1
ATOM 3958 C C . ALA B 1 231 ? -19.812 9.891 1.409 1 96.06 231 ALA B C 1
ATOM 3960 O O . ALA B 1 231 ? -20.781 10.648 1.514 1 96.06 231 ALA B O 1
ATOM 3961 N N . LEU B 1 232 ? -18.594 10.266 1.656 1 92.94 232 LEU B N 1
ATOM 3962 C CA . LEU B 1 232 ? -18.297 11.602 2.166 1 92.94 232 LEU B CA 1
ATOM 3963 C C . LEU B 1 232 ? -18.484 12.656 1.083 1 92.94 232 LEU B C 1
ATOM 3965 O O . LEU B 1 232 ? -18.594 13.844 1.382 1 92.94 232 LEU B O 1
ATOM 3969 N N . PHE B 1 233 ? -18.531 12.211 -0.165 1 92.19 233 PHE B N 1
ATOM 3970 C CA . PHE B 1 233 ? -18.844 13.133 -1.252 1 92.19 233 PHE B CA 1
ATOM 3971 C C . PHE B 1 233 ? -20.344 13.297 -1.41 1 92.19 233 PHE B C 1
ATOM 3973 O O . PHE B 1 233 ? -20.812 14.211 -2.1 1 92.19 233 PHE B O 1
ATOM 3980 N N . LEU B 1 234 ? -21.125 12.453 -0.7 1 92.62 234 LEU B N 1
ATOM 3981 C CA . LEU B 1 234 ? -22.562 12.453 -0.869 1 92.62 234 LEU B CA 1
ATOM 3982 C C . LEU B 1 234 ? -23.25 13.18 0.288 1 92.62 234 LEU B C 1
ATOM 3984 O O . LEU B 1 234 ? -24.391 13.641 0.153 1 92.62 234 LEU B O 1
ATOM 3988 N N . THR B 1 235 ? -22.594 13.188 1.438 1 91.31 235 THR B N 1
ATOM 3989 C CA . THR B 1 235 ? -23.219 13.805 2.604 1 91.31 235 THR B CA 1
ATOM 3990 C C . THR B 1 235 ? -22.156 14.43 3.508 1 91.31 235 THR B C 1
ATOM 3992 O O . THR B 1 235 ? -20.984 14.062 3.449 1 91.31 235 THR B O 1
ATOM 3995 N N . LYS B 1 236 ? -22.594 15.367 4.34 1 88.31 236 LYS B N 1
ATOM 3996 C CA . LYS B 1 236 ? -21.734 16.031 5.301 1 88.31 236 LYS B CA 1
ATOM 3997 C C . LYS B 1 236 ? -22.016 15.555 6.723 1 88.31 236 LYS B C 1
ATOM 3999 O O . LYS B 1 236 ? -21.25 15.859 7.648 1 88.31 236 LYS B O 1
ATOM 4004 N N . ARG B 1 237 ? -23.047 14.812 6.809 1 93.62 237 ARG B N 1
ATOM 4005 C CA . ARG B 1 237 ? -23.422 14.312 8.125 1 93.62 237 ARG B CA 1
ATOM 4006 C C . ARG B 1 237 ? -22.828 12.938 8.383 1 93.62 237 ARG B C 1
ATOM 4008 O O . ARG B 1 237 ? -23.031 12.008 7.59 1 93.62 237 ARG B O 1
ATOM 4015 N N . LEU B 1 238 ? -22.219 12.758 9.523 1 94.62 238 LEU B N 1
ATOM 4016 C CA . LEU B 1 238 ? -21.453 11.555 9.805 1 94.62 238 LEU B CA 1
ATOM 4017 C C . LEU B 1 238 ? -22.359 10.336 9.883 1 94.62 238 LEU B C 1
ATOM 4019 O O . LEU B 1 238 ? -22.062 9.305 9.273 1 94.62 238 LEU B O 1
ATOM 4023 N N . PRO B 1 239 ? -23.531 10.383 10.625 1 94.94 239 PRO B N 1
ATOM 4024 C CA . PRO B 1 239 ? -24.391 9.195 10.664 1 94.94 239 PRO B CA 1
ATOM 4025 C C . PRO B 1 239 ? -24.875 8.766 9.281 1 94.94 239 PRO B C 1
ATOM 4027 O O . PRO B 1 239 ? -24.953 7.57 8.992 1 94.94 239 PRO B O 1
ATOM 4030 N N . ARG B 1 240 ? -25.219 9.688 8.43 1 95.62 240 ARG B N 1
ATOM 4031 C CA . ARG B 1 240 ? -25.641 9.383 7.066 1 95.62 240 ARG B CA 1
ATOM 4032 C C . ARG B 1 240 ? -24.484 8.836 6.242 1 95.62 240 ARG B C 1
ATOM 4034 O O . ARG B 1 240 ? -24.672 7.941 5.418 1 95.62 240 ARG B O 1
ATOM 4041 N N . ALA B 1 241 ? -23.328 9.422 6.504 1 95.25 241 ALA B N 1
ATOM 4042 C CA . ALA B 1 241 ? -22.156 8.961 5.785 1 95.25 241 ALA B CA 1
ATOM 4043 C C . ALA B 1 241 ? -21.859 7.492 6.094 1 95.25 241 ALA B C 1
ATOM 4045 O O . ALA B 1 241 ? -21.469 6.73 5.207 1 95.25 241 ALA B O 1
ATOM 4046 N N . LEU B 1 242 ? -22.078 7.129 7.344 1 97.19 242 LEU B N 1
ATOM 4047 C CA . LEU B 1 242 ? -21.844 5.746 7.742 1 97.19 242 LEU B CA 1
ATOM 4048 C C . LEU B 1 242 ? -22.828 4.805 7.055 1 97.19 242 LEU B C 1
ATOM 4050 O O . LEU B 1 242 ? -22.438 3.723 6.598 1 97.19 242 LEU B O 1
ATOM 4054 N N . VAL B 1 243 ? -24.016 5.23 6.953 1 97 243 VAL B N 1
ATOM 4055 C CA . VAL B 1 243 ? -25.047 4.422 6.32 1 97 243 VAL B CA 1
ATOM 4056 C C . VAL B 1 243 ? -24.766 4.301 4.824 1 97 243 VAL B C 1
ATOM 4058 O O . VAL B 1 243 ? -24.828 3.205 4.258 1 97 243 VAL B O 1
ATOM 4061 N N . PHE B 1 244 ? -24.422 5.406 4.203 1 97.44 244 PHE B N 1
ATOM 4062 C CA . PHE B 1 244 ? -24.094 5.387 2.779 1 97.44 244 PHE B CA 1
ATOM 4063 C C . PHE B 1 244 ? -22.859 4.539 2.514 1 97.44 244 PHE B C 1
ATOM 4065 O O . PHE B 1 244 ? -22.812 3.799 1.527 1 97.44 244 PHE B O 1
ATOM 4072 N N . ALA B 1 245 ? -21.891 4.656 3.355 1 98.12 245 ALA B N 1
ATOM 4073 C CA . ALA B 1 245 ? -20.688 3.854 3.201 1 98.12 245 ALA B CA 1
ATOM 4074 C C . ALA B 1 245 ? -21 2.363 3.279 1 98.12 245 ALA B C 1
ATOM 4076 O O . ALA B 1 245 ? -20.531 1.575 2.461 1 98.12 245 ALA B O 1
ATOM 4077 N N . GLY B 1 246 ? -21.781 2.051 4.316 1 98 246 GLY B N 1
ATOM 4078 C CA . GLY B 1 246 ? -22.203 0.664 4.441 1 98 246 GLY B CA 1
ATOM 4079 C C . GLY B 1 246 ? -22.938 0.147 3.219 1 98 246 GLY B C 1
ATOM 4080 O O . GLY B 1 246 ? -22.656 -0.954 2.74 1 98 246 GLY B O 1
ATOM 4081 N N . PHE B 1 247 ? -23.797 0.927 2.721 1 98.12 247 PHE B N 1
ATOM 4082 C CA . PHE B 1 247 ? -24.578 0.539 1.556 1 98.12 247 PHE B CA 1
ATOM 4083 C C . PHE B 1 247 ? -23.688 0.394 0.327 1 98.12 247 PHE B C 1
ATOM 4085 O O . PHE B 1 247 ? -23.828 -0.567 -0.434 1 98.12 247 PHE B O 1
ATOM 4092 N N . ILE B 1 248 ? -22.828 1.357 0.093 1 98.38 248 ILE B N 1
ATOM 4093 C CA . ILE B 1 248 ? -21.922 1.306 -1.04 1 98.38 248 ILE B CA 1
ATOM 4094 C C . ILE B 1 248 ? -21 0.088 -0.909 1 98.38 248 ILE B C 1
ATOM 4096 O O . ILE B 1 248 ? -20.719 -0.588 -1.898 1 98.38 248 ILE B O 1
ATOM 4100 N N . GLY B 1 249 ? -20.547 -0.183 0.333 1 98.44 249 GLY B N 1
ATOM 4101 C CA . GLY B 1 249 ? -19.734 -1.362 0.58 1 98.44 249 GLY B CA 1
ATOM 4102 C C . GLY B 1 249 ? -20.453 -2.66 0.269 1 98.44 249 GLY B C 1
ATOM 4103 O O . GLY B 1 249 ? -19.922 -3.523 -0.43 1 98.44 249 GLY B O 1
ATOM 4104 N N . VAL B 1 250 ? -21.688 -2.752 0.737 1 98.25 250 VAL B N 1
ATOM 4105 C CA . VAL B 1 250 ? -22.484 -3.949 0.517 1 98.25 250 VAL B CA 1
ATOM 4106 C C . VAL B 1 250 ? -22.797 -4.102 -0.971 1 98.25 250 VAL B C 1
ATOM 4108 O O . VAL B 1 250 ? -22.703 -5.203 -1.521 1 98.25 250 VAL B O 1
ATOM 4111 N N . ALA B 1 251 ? -23.141 -3.045 -1.578 1 98.31 251 ALA B N 1
ATOM 4112 C CA . ALA B 1 251 ? -23.438 -3.07 -3.008 1 98.31 251 ALA B CA 1
ATOM 4113 C C . ALA B 1 251 ? -22.203 -3.459 -3.82 1 98.31 251 ALA B C 1
ATOM 4115 O O . ALA B 1 251 ? -22.312 -4.203 -4.797 1 98.31 251 AL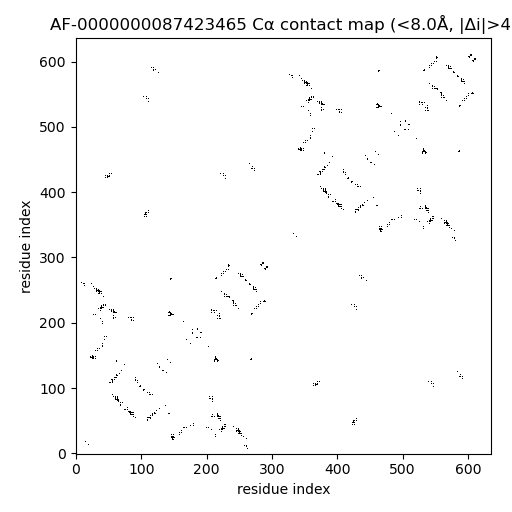A B O 1
ATOM 4116 N N . SER B 1 252 ? -21.062 -2.9 -3.447 1 98.12 252 SER B N 1
ATOM 4117 C CA . SER B 1 252 ? -19.812 -3.26 -4.129 1 98.12 252 SER B CA 1
ATOM 4118 C C . SER B 1 252 ? -19.5 -4.738 -3.945 1 98.12 252 SER B C 1
ATOM 4120 O O . SER B 1 252 ? -18.984 -5.387 -4.859 1 98.12 252 SER B O 1
ATOM 4122 N N . GLY B 1 253 ? -19.781 -5.234 -2.721 1 97 253 GLY B N 1
ATOM 4123 C CA . GLY B 1 253 ? -19.594 -6.656 -2.48 1 97 253 GLY B CA 1
ATOM 4124 C C . GLY B 1 253 ? -20.516 -7.523 -3.307 1 97 253 GLY B C 1
ATOM 4125 O O . GLY B 1 253 ? -20.078 -8.477 -3.949 1 97 253 GLY B O 1
ATOM 4126 N N . ALA B 1 254 ? -21.75 -7.191 -3.344 1 95.88 254 ALA B N 1
ATOM 4127 C CA . ALA B 1 254 ? -22.766 -7.965 -4.066 1 95.88 254 ALA B CA 1
ATOM 4128 C C . ALA B 1 254 ? -22.516 -7.922 -5.57 1 95.88 254 ALA B C 1
ATOM 4130 O O . ALA B 1 254 ? -22.5 -8.961 -6.234 1 95.88 254 ALA B O 1
ATOM 4131 N N . LEU B 1 255 ? -22.297 -6.742 -6.059 1 96.12 255 LEU B N 1
ATOM 4132 C CA . LEU B 1 255 ? -22.078 -6.586 -7.492 1 96.12 255 LEU B CA 1
ATOM 4133 C C . LEU B 1 255 ? -20.75 -7.18 -7.914 1 96.12 255 LEU B C 1
ATOM 4135 O O . LEU B 1 255 ? -20.625 -7.715 -9.016 1 96.12 255 LEU B O 1
ATOM 4139 N N . GLY B 1 256 ? -19.75 -6.992 -7.027 1 94.38 256 GLY B N 1
ATOM 4140 C CA . GLY B 1 256 ? -18.469 -7.613 -7.316 1 94.38 256 GLY B CA 1
ATOM 4141 C C . GLY B 1 256 ? -18.547 -9.125 -7.402 1 94.38 256 GLY B C 1
ATOM 4142 O O . GLY B 1 256 ? -17.984 -9.727 -8.32 1 94.38 256 GLY B O 1
ATOM 4143 N N . ALA B 1 257 ? -19.266 -9.727 -6.465 1 92.62 257 ALA B N 1
ATOM 4144 C CA . ALA B 1 257 ? -19.453 -11.172 -6.484 1 92.62 257 ALA B CA 1
ATOM 4145 C C . ALA B 1 257 ? -20.25 -11.602 -7.719 1 92.62 257 ALA B C 1
ATOM 4147 O O . ALA B 1 257 ? -19.953 -12.641 -8.32 1 92.62 257 ALA B O 1
ATOM 4148 N N . PHE B 1 258 ? -21.188 -10.805 -8.07 1 91.56 258 PHE B N 1
ATOM 4149 C CA . PHE B 1 258 ? -22 -11.094 -9.242 1 91.56 258 PHE B CA 1
ATOM 4150 C C . PHE B 1 258 ? -21.172 -11.047 -10.516 1 91.56 258 PHE B C 1
ATOM 4152 O O . PHE B 1 258 ? -21.25 -11.953 -11.352 1 91.56 258 PHE B O 1
ATOM 4159 N N . VAL B 1 259 ? -20.359 -10.07 -10.656 1 90.44 259 VAL B N 1
ATOM 4160 C CA . VAL B 1 259 ? -19.5 -9.922 -11.82 1 90.44 259 VAL B CA 1
ATOM 4161 C C . VAL B 1 259 ? -18.5 -11.078 -11.883 1 90.44 259 VAL B C 1
ATOM 4163 O O . VAL B 1 259 ? -18.234 -11.617 -12.953 1 90.44 259 VAL B O 1
ATOM 4166 N N . SER B 1 260 ? -17.922 -11.344 -10.727 1 88.31 260 SER B N 1
ATOM 4167 C CA . SER B 1 260 ? -16.969 -12.453 -10.648 1 88.31 260 SER B CA 1
ATOM 4168 C C . SER B 1 260 ? -17.625 -13.766 -11.086 1 88.31 260 SER B C 1
ATOM 4170 O O . SER B 1 260 ? -16.969 -14.602 -11.719 1 88.31 260 SER B O 1
ATOM 4172 N N . TYR B 1 261 ? -18.891 -13.938 -10.797 1 85.56 261 TYR B N 1
ATOM 4173 C CA . TYR B 1 261 ? -19.609 -15.148 -11.164 1 85.56 261 TYR B CA 1
ATOM 4174 C C . TYR B 1 261 ? -19.891 -15.18 -12.664 1 85.56 261 TYR B C 1
ATOM 4176 O O . TYR B 1 261 ? -19.859 -16.234 -13.289 1 85.56 261 TYR B O 1
ATOM 4184 N N . LEU B 1 262 ? -20.172 -14.062 -13.203 1 84.62 262 LEU B N 1
ATOM 4185 C CA . LEU B 1 262 ? -20.547 -13.969 -14.609 1 84.62 262 LEU B CA 1
ATOM 4186 C C . LEU B 1 262 ? -19.344 -14.234 -15.508 1 84.62 262 LEU B C 1
ATOM 4188 O O . LEU B 1 262 ? -19.484 -14.82 -16.594 1 84.62 262 LEU B O 1
ATOM 4192 N N . TRP B 1 263 ? -18.203 -13.727 -15.062 1 81.06 263 TRP B N 1
ATOM 4193 C CA . TRP B 1 263 ? -17.016 -13.852 -15.891 1 81.06 263 TRP B CA 1
ATOM 4194 C C . TRP B 1 263 ? -16.016 -14.805 -15.25 1 81.06 263 TRP B C 1
ATOM 4196 O O . TRP B 1 263 ? -15.414 -14.492 -14.211 1 81.06 263 TRP B O 1
ATOM 4206 N N . GLU B 1 264 ? -15.859 -15.922 -15.984 1 75.88 264 GLU B N 1
ATOM 4207 C CA . GLU B 1 264 ? -14.938 -16.938 -15.484 1 75.88 264 GLU B CA 1
ATOM 4208 C C . GLU B 1 264 ? -13.516 -16.391 -15.414 1 75.88 264 GLU B C 1
ATOM 4210 O O . GLU B 1 264 ? -13.062 -15.688 -16.312 1 75.88 264 GLU B O 1
ATOM 4215 N N . GLY B 1 265 ? -12.914 -16.547 -14.258 1 76.62 265 GLY B N 1
ATOM 4216 C CA . GLY B 1 265 ? -11.516 -16.156 -14.133 1 76.62 265 GLY B CA 1
ATOM 4217 C C . GLY B 1 265 ? -11.32 -14.852 -13.391 1 76.62 265 GLY B C 1
ATOM 4218 O O . GLY B 1 265 ? -10.195 -14.492 -13.039 1 76.62 265 GLY B O 1
ATOM 4219 N N . VAL B 1 266 ? -12.438 -14.18 -13.25 1 82.62 266 VAL B N 1
ATOM 4220 C CA . VAL B 1 266 ? -12.328 -12.922 -12.516 1 82.62 266 VAL B CA 1
ATOM 4221 C C . VAL B 1 266 ? -12.461 -13.188 -11.016 1 82.62 266 VAL B C 1
ATOM 4223 O O . VAL B 1 266 ? -13.461 -13.75 -10.57 1 82.62 266 VAL B O 1
ATOM 4226 N N . ALA B 1 267 ? -11.406 -12.789 -10.344 1 85.12 267 ALA B N 1
ATOM 4227 C CA . ALA B 1 267 ? -11.422 -12.953 -8.891 1 85.12 267 ALA B CA 1
ATOM 4228 C C . ALA B 1 267 ? -12.414 -11.984 -8.25 1 85.12 267 ALA B C 1
ATOM 4230 O O . ALA B 1 267 ? -12.555 -10.844 -8.695 1 85.12 267 ALA B O 1
ATOM 4231 N N . THR B 1 268 ? -13.078 -12.359 -7.238 1 89.38 268 THR B N 1
ATOM 4232 C CA . THR B 1 268 ? -14.125 -11.586 -6.578 1 89.38 268 THR B CA 1
ATOM 4233 C C . THR B 1 268 ? -13.547 -10.312 -5.957 1 89.38 268 THR B C 1
ATOM 4235 O O . THR B 1 268 ? -14.117 -9.234 -6.102 1 89.38 268 THR B O 1
ATOM 4238 N N . GLY B 1 269 ? -12.398 -10.406 -5.312 1 92.12 269 GLY B N 1
ATOM 4239 C CA . GLY B 1 269 ? -11.773 -9.266 -4.652 1 92.12 269 GLY B CA 1
ATOM 4240 C C . GLY B 1 269 ? -11.555 -8.086 -5.578 1 92.12 269 GLY B C 1
ATOM 4241 O O . GLY B 1 269 ? -12.125 -7.016 -5.375 1 92.12 269 GLY B O 1
ATOM 4242 N N . PRO B 1 270 ? -10.836 -8.336 -6.637 1 93.69 270 PRO B N 1
ATOM 4243 C CA . PRO B 1 270 ? -10.586 -7.262 -7.602 1 93.69 270 PRO B CA 1
ATOM 4244 C C . PRO B 1 270 ? -11.875 -6.711 -8.219 1 93.69 270 PRO B C 1
ATOM 4246 O O . PRO B 1 270 ? -11.984 -5.504 -8.445 1 93.69 270 PRO B O 1
ATOM 4249 N N . ALA B 1 271 ? -12.828 -7.559 -8.438 1 94.06 271 ALA B N 1
ATOM 4250 C CA . ALA B 1 271 ? -14.109 -7.109 -8.977 1 94.06 271 ALA B CA 1
ATOM 4251 C C . ALA B 1 271 ? -14.812 -6.164 -8.016 1 94.06 271 ALA B C 1
ATOM 4253 O O . ALA B 1 271 ? -15.375 -5.148 -8.422 1 94.06 271 ALA B O 1
ATOM 4254 N N . MET B 1 272 ? -14.766 -6.465 -6.758 1 96 272 MET B N 1
ATOM 4255 C CA . MET B 1 272 ? -15.359 -5.613 -5.73 1 96 272 MET B CA 1
ATOM 4256 C C . MET B 1 272 ? -14.727 -4.223 -5.754 1 96 272 MET B C 1
ATOM 4258 O O . MET B 1 272 ? -15.438 -3.217 -5.664 1 96 272 MET B O 1
ATOM 4262 N N . VAL B 1 273 ? -13.477 -4.211 -5.918 1 96.5 273 VAL B N 1
ATOM 4263 C CA . VAL B 1 273 ? -12.719 -2.969 -5.863 1 96.5 273 VAL B CA 1
ATOM 4264 C C . VAL B 1 273 ? -13.062 -2.098 -7.07 1 96.5 273 VAL B C 1
ATOM 4266 O O . VAL B 1 273 ? -13.227 -0.882 -6.938 1 96.5 273 VAL B O 1
ATOM 4269 N N . ILE B 1 274 ? -13.188 -2.719 -8.18 1 96.62 274 ILE B N 1
ATOM 4270 C CA . ILE B 1 274 ? -13.508 -1.979 -9.398 1 96.62 274 ILE B CA 1
ATOM 4271 C C . ILE B 1 274 ? -14.906 -1.377 -9.281 1 96.62 274 ILE B C 1
ATOM 4273 O O . ILE B 1 274 ? -15.117 -0.212 -9.625 1 96.62 274 ILE B O 1
ATOM 4277 N N . VAL B 1 275 ? -15.797 -2.146 -8.758 1 97.25 275 VAL B N 1
ATOM 4278 C CA . VAL B 1 275 ? -17.156 -1.656 -8.57 1 97.25 275 VAL B CA 1
ATOM 4279 C C . VAL B 1 275 ? -17.156 -0.51 -7.566 1 97.25 275 VAL B C 1
ATOM 4281 O O . VAL B 1 275 ? -17.797 0.524 -7.793 1 97.25 275 VAL B O 1
ATOM 4284 N N . ALA B 1 276 ? -16.484 -0.718 -6.469 1 98.12 276 ALA B N 1
ATOM 4285 C CA . ALA B 1 276 ? -16.375 0.35 -5.48 1 98.12 276 ALA B CA 1
ATOM 4286 C C . ALA B 1 276 ? -15.758 1.605 -6.09 1 98.12 276 ALA B C 1
ATOM 4288 O O . ALA B 1 276 ? -16.188 2.723 -5.801 1 98.12 276 ALA B O 1
ATOM 4289 N N . GLY B 1 277 ? -14.734 1.369 -6.922 1 97.69 277 GLY B N 1
ATOM 4290 C CA . GLY B 1 277 ? -14.117 2.486 -7.617 1 97.69 277 GLY B CA 1
ATOM 4291 C C . GLY B 1 277 ? -15.086 3.242 -8.516 1 97.69 277 GLY B C 1
ATOM 4292 O O . GLY B 1 277 ? -15.023 4.469 -8.602 1 97.69 277 GLY B O 1
ATOM 4293 N N . LEU B 1 278 ? -15.922 2.523 -9.125 1 97.5 278 LEU B N 1
ATOM 4294 C CA . LEU B 1 278 ? -16.938 3.148 -9.969 1 97.5 278 LEU B CA 1
ATOM 4295 C C . LEU B 1 278 ? -17.891 3.992 -9.133 1 97.5 278 LEU B C 1
ATOM 4297 O O . LEU B 1 278 ? -18.25 5.105 -9.523 1 97.5 278 LEU B O 1
ATOM 4301 N N . PHE B 1 279 ? -18.297 3.453 -8.008 1 97.5 279 PHE B N 1
ATOM 4302 C CA . PHE B 1 279 ? -19.141 4.223 -7.109 1 97.5 279 PHE B CA 1
ATOM 4303 C C . PHE B 1 279 ? -18.438 5.492 -6.648 1 97.5 279 PHE B C 1
ATOM 4305 O O . PHE B 1 279 ? -19.047 6.555 -6.562 1 97.5 279 PHE B O 1
ATOM 4312 N N . PHE B 1 280 ? -17.219 5.379 -6.379 1 97 280 PHE B N 1
ATOM 4313 C CA . PHE B 1 280 ? -16.438 6.547 -5.973 1 97 280 PHE B CA 1
ATOM 4314 C C . PHE B 1 280 ? -16.391 7.578 -7.09 1 97 280 PHE B C 1
ATOM 4316 O O . PHE B 1 280 ? -16.578 8.773 -6.852 1 97 280 PHE B O 1
ATOM 4323 N N . ALA B 1 281 ? -16.047 7.121 -8.273 1 95.38 281 ALA B N 1
ATOM 4324 C CA . ALA B 1 281 ? -15.961 8.031 -9.414 1 95.38 281 ALA B CA 1
ATOM 4325 C C . ALA B 1 281 ? -17.281 8.766 -9.633 1 95.38 281 ALA B C 1
ATOM 4327 O O . ALA B 1 281 ? -17.297 9.969 -9.883 1 95.38 281 ALA B O 1
ATOM 4328 N N . LEU B 1 282 ? -18.391 8.07 -9.484 1 95.62 282 LEU B N 1
ATOM 4329 C CA . LEU B 1 282 ? -19.703 8.68 -9.641 1 95.62 282 LEU B CA 1
ATOM 4330 C C . LEU B 1 282 ? -19.969 9.695 -8.531 1 95.62 282 LEU B C 1
ATOM 4332 O O . LEU B 1 282 ? -20.484 10.781 -8.797 1 95.62 282 LEU B O 1
ATOM 4336 N N . ALA B 1 283 ? -19.641 9.312 -7.352 1 93.94 283 ALA B N 1
ATOM 4337 C CA . ALA B 1 283 ? -19.828 10.227 -6.227 1 93.94 283 ALA B CA 1
ATOM 4338 C C . ALA B 1 283 ? -18.922 11.445 -6.355 1 93.94 283 ALA B C 1
ATOM 4340 O O . ALA B 1 283 ? -19.312 12.562 -6.02 1 93.94 283 ALA B O 1
ATOM 4341 N N . PHE B 1 284 ? -17.719 11.188 -6.832 1 91.38 284 PHE B N 1
ATOM 4342 C CA . PHE B 1 284 ? -16.734 12.242 -6.988 1 91.38 284 PHE B CA 1
ATOM 4343 C C . PHE B 1 284 ? -17.188 13.258 -8.031 1 91.38 284 PHE B C 1
ATOM 4345 O O . PHE B 1 284 ? -16.984 14.461 -7.855 1 91.38 284 PHE B O 1
ATOM 4352 N N . VAL B 1 285 ? -17.797 12.766 -9.062 1 89.88 285 VAL B N 1
ATOM 4353 C CA . VAL B 1 285 ? -18.188 13.648 -10.164 1 89.88 285 VAL B CA 1
ATOM 4354 C C . VAL B 1 285 ? -19.578 14.227 -9.891 1 89.88 285 VAL B C 1
ATOM 4356 O O . VAL B 1 285 ? -19.797 15.43 -10.031 1 89.88 285 VAL B O 1
ATOM 4359 N N . PHE B 1 286 ? -20.578 13.398 -9.445 1 88.44 286 PHE B N 1
ATOM 4360 C CA . PHE B 1 286 ? -21.984 13.797 -9.406 1 88.44 286 PHE B CA 1
ATOM 4361 C C . PHE B 1 286 ? -22.438 14.047 -7.977 1 88.44 286 PHE B C 1
ATOM 4363 O O . PHE B 1 286 ? -23.562 14.508 -7.746 1 88.44 286 PHE B O 1
ATOM 4370 N N . GLY B 1 287 ? -21.641 13.75 -7.105 1 84.62 287 GLY B N 1
ATOM 4371 C CA . GLY B 1 287 ? -22.062 13.938 -5.727 1 84.62 287 GLY B CA 1
ATOM 4372 C C . GLY B 1 287 ? -22.375 15.391 -5.387 1 84.62 287 GLY B C 1
ATOM 4373 O O . GLY B 1 287 ? -21.891 16.297 -6.062 1 84.62 287 GLY B O 1
ATOM 4374 N N . SER B 1 288 ? -23.203 15.641 -4.445 1 82 288 SER B N 1
ATOM 4375 C CA . SER B 1 288 ? -23.594 16.984 -4.027 1 82 288 SER B CA 1
ATOM 4376 C C . SER B 1 288 ? -22.375 17.812 -3.652 1 82 288 SER B C 1
ATOM 4378 O O . SER B 1 288 ? -22.391 19.047 -3.789 1 82 288 SER B O 1
ATOM 4380 N N . ARG B 1 289 ? -21.344 17.078 -3.355 1 78.75 289 ARG B N 1
ATOM 4381 C CA . ARG B 1 289 ? -20.125 17.75 -2.934 1 78.75 289 ARG B CA 1
ATOM 4382 C C . ARG B 1 289 ? -18.969 17.469 -3.896 1 78.75 289 ARG B C 1
ATOM 4384 O O . ARG B 1 289 ? -17.797 17.641 -3.549 1 78.75 289 ARG B O 1
ATOM 4391 N N . GLY B 1 290 ? -19.406 16.969 -5.016 1 79 290 GLY B N 1
ATOM 4392 C CA . GLY B 1 290 ? -18.422 16.594 -6.023 1 79 290 GLY B CA 1
ATOM 4393 C C . GLY B 1 290 ? -18.078 17.75 -6.953 1 79 290 GLY B C 1
ATOM 4394 O O . GLY B 1 290 ? -18.344 18.906 -6.645 1 79 290 GLY B O 1
ATOM 4395 N N . VAL B 1 291 ? -17.375 17.422 -8.008 1 77.88 291 VAL B N 1
ATOM 4396 C CA . VAL B 1 291 ? -16.844 18.406 -8.938 1 77.88 291 VAL B CA 1
ATOM 4397 C C . VAL B 1 291 ? -17.984 19.172 -9.594 1 77.88 291 VAL B C 1
ATOM 4399 O O . VAL B 1 291 ? -17.922 20.406 -9.703 1 77.88 291 VAL B O 1
ATOM 4402 N N . LEU B 1 292 ? -19.031 18.453 -9.93 1 74.62 292 LEU B N 1
ATOM 4403 C CA . LEU B 1 292 ? -20.141 19.078 -10.633 1 74.62 292 LEU B CA 1
ATOM 4404 C C . LEU B 1 292 ? -21.078 19.766 -9.656 1 74.62 292 LEU B C 1
ATOM 4406 O O . LEU B 1 292 ? -21.75 20.75 -10.008 1 74.62 292 LEU B O 1
ATOM 4410 N N . GLY B 1 293 ? -21.203 19.266 -8.492 1 66.62 293 GLY B N 1
ATOM 4411 C CA . GLY B 1 293 ? -22.047 19.906 -7.496 1 66.62 293 GLY B CA 1
ATOM 4412 C C . GLY B 1 293 ? -21.562 21.297 -7.117 1 66.62 293 GLY B C 1
ATOM 4413 O O . GLY B 1 293 ? -22.359 22.172 -6.781 1 66.62 293 GLY B O 1
ATOM 4414 N N . ARG B 1 294 ? -20.25 21.422 -7.172 1 63.91 294 ARG B N 1
ATOM 4415 C CA . ARG B 1 294 ? -19.672 22.734 -6.898 1 63.91 294 ARG B CA 1
ATOM 4416 C C . ARG B 1 294 ? -20.047 23.734 -7.98 1 63.91 294 ARG B C 1
ATOM 4418 O O . ARG B 1 294 ? -20.172 24.938 -7.707 1 63.91 294 ARG B O 1
ATOM 4425 N N . LEU B 1 295 ? -20.219 23.156 -9.125 1 58.53 295 LEU B N 1
ATOM 4426 C CA . LEU B 1 295 ? -20.578 24.047 -10.234 1 58.53 295 LEU B CA 1
ATOM 4427 C C . LEU B 1 295 ? -22 24.547 -10.086 1 58.53 295 LEU B C 1
ATOM 4429 O O . LEU B 1 295 ? -22.297 25.688 -10.453 1 58.53 295 LEU B O 1
ATOM 4433 N N . PHE B 1 296 ? -22.859 23.672 -9.555 1 54.12 296 PHE B N 1
ATOM 4434 C CA . PHE B 1 296 ? -24.266 24.062 -9.438 1 54.12 296 PHE B CA 1
ATOM 4435 C C . PHE B 1 296 ? -24.453 25 -8.25 1 54.12 296 PHE B C 1
ATOM 4437 O O . PHE B 1 296 ? -25.375 25.828 -8.25 1 54.12 296 PHE B O 1
ATOM 4444 N N . THR B 1 297 ? -23.734 24.812 -7.195 1 52.5 297 THR B N 1
ATOM 4445 C CA . THR B 1 297 ? -23.922 25.719 -6.066 1 52.5 297 THR B CA 1
ATOM 4446 C C . THR B 1 297 ? -23.328 27.094 -6.367 1 52.5 297 THR B C 1
ATOM 4448 O O . THR B 1 297 ? -23.719 28.094 -5.77 1 52.5 297 THR B O 1
ATOM 4451 N N . LYS B 1 298 ? -22.312 27.203 -7.168 1 52.78 298 LYS B N 1
ATOM 4452 C CA . LYS B 1 298 ? -21.781 28.531 -7.504 1 52.78 298 LYS B CA 1
ATOM 4453 C C . LYS B 1 298 ? -22.797 29.328 -8.328 1 52.78 298 LYS B C 1
ATOM 4455 O O . LYS B 1 298 ? -22.859 30.562 -8.211 1 52.78 298 LYS B O 1
ATOM 4460 N N . ASN B 1 299 ? -23.516 28.672 -9.062 1 46.09 299 ASN B N 1
ATOM 4461 C CA . ASN B 1 299 ? -24.438 29.484 -9.867 1 46.09 299 ASN B CA 1
ATOM 4462 C C . ASN B 1 299 ? -25.531 30.109 -9.023 1 46.09 299 ASN B C 1
ATOM 4464 O O . ASN B 1 299 ? -26.172 31.078 -9.43 1 46.09 299 ASN B O 1
ATOM 4468 N N . ASP B 1 300 ? -25.906 29.469 -7.938 1 43.91 300 ASP B N 1
ATOM 4469 C CA . ASP B 1 300 ? -27.016 30.078 -7.195 1 43.91 300 ASP B CA 1
ATOM 4470 C C . ASP B 1 300 ? -26.531 31.297 -6.422 1 43.91 300 ASP B C 1
ATOM 4472 O O . ASP B 1 300 ? -27.344 32.125 -6.027 1 43.91 300 ASP B O 1
ATOM 4476 N N . ALA B 1 301 ? -25.234 31.375 -5.996 1 45.94 301 ALA B N 1
ATOM 4477 C CA . ALA B 1 301 ? -24.797 32.562 -5.273 1 45.94 301 ALA B CA 1
ATOM 4478 C C . ALA B 1 301 ? -24.766 33.781 -6.191 1 45.94 301 ALA B C 1
ATOM 4480 O O . ALA B 1 301 ? -24.906 34.906 -5.727 1 45.94 301 ALA B O 1
ATOM 4481 N N . LEU B 1 302 ? -24.531 33.562 -7.43 1 43.53 302 LEU B N 1
ATOM 4482 C CA . LEU B 1 302 ? -24.469 34.719 -8.32 1 43.53 302 LEU B CA 1
ATOM 4483 C C . LEU B 1 302 ? -25.859 35.219 -8.641 1 43.53 302 LEU B C 1
ATOM 4485 O O . LEU B 1 302 ? -26.016 36.312 -9.195 1 43.53 302 LEU B O 1
ATOM 4489 N N . SER B 1 303 ? -26.844 34.312 -8.492 1 42.22 303 SER B N 1
ATOM 4490 C CA . SER B 1 303 ? -28.125 34.812 -8.969 1 42.22 303 SER B CA 1
ATOM 4491 C C . SER B 1 303 ? -28.766 35.719 -7.93 1 42.22 303 SER B C 1
ATOM 4493 O O . SER B 1 303 ? -29.828 36.281 -8.172 1 42.22 303 SER B O 1
ATOM 4495 N N . THR B 1 304 ? -28.438 35.531 -6.668 1 40.25 304 THR B N 1
ATOM 4496 C CA . THR B 1 304 ? -29.234 36.469 -5.863 1 40.25 304 THR B CA 1
ATOM 4497 C C . THR B 1 304 ? -28.703 37.906 -6.016 1 40.25 304 THR B C 1
ATOM 4499 O O . THR B 1 304 ? -27.609 38.219 -5.547 1 40.25 304 THR B O 1
ATOM 4502 N N . PRO B 1 305 ? -29.016 38.531 -7.152 1 41.56 305 PRO B N 1
ATOM 4503 C CA . PRO B 1 305 ? -28.719 39.969 -7.305 1 41.56 305 PRO B CA 1
ATOM 4504 C C . PRO B 1 305 ? -29.062 40.781 -6.055 1 41.56 305 PRO B C 1
ATOM 4506 O O . PRO B 1 305 ? -30.109 40.531 -5.43 1 41.56 305 PRO B O 1
ATOM 4509 N N . GLY B 1 306 ? -28.141 41.031 -5.164 1 37.91 306 GLY B N 1
ATOM 4510 C CA . GLY B 1 306 ? -28.297 41.938 -4.055 1 37.91 306 GLY B CA 1
ATOM 4511 C C . GLY B 1 306 ? -29.188 43.125 -4.387 1 37.91 306 GLY B C 1
ATOM 4512 O O . GLY B 1 306 ? -28.812 43.969 -5.195 1 37.91 306 GLY B O 1
ATOM 4513 N N . GLU B 1 307 ? -30.5 42.906 -4.684 1 40.28 307 GLU B N 1
ATOM 4514 C CA . GLU B 1 307 ? -31.5 43.969 -4.801 1 40.28 307 GLU B CA 1
ATOM 4515 C C . GLU B 1 307 ? -31.344 44.969 -3.67 1 40.28 307 GLU B C 1
ATOM 4517 O O . GLU B 1 307 ? -32.125 44.969 -2.721 1 40.28 307 GLU B O 1
ATOM 4522 N N . SER B 1 308 ? -30.266 44.875 -2.887 1 38.34 308 SER B N 1
ATOM 4523 C CA . SER B 1 308 ? -30.234 45.875 -1.803 1 38.34 308 SER B CA 1
ATOM 4524 C C . SER B 1 308 ? -30.312 47.281 -2.34 1 38.34 308 SER B C 1
ATOM 4526 O O . SER B 1 308 ? -29.281 47.875 -2.662 1 38.34 308 SER B O 1
ATOM 4528 N N . GLN B 1 309 ? -30.875 47.469 -3.592 1 36.47 309 GLN B N 1
ATOM 4529 C CA . GLN B 1 309 ? -30.859 48.875 -4.039 1 36.47 309 GLN B CA 1
ATOM 4530 C C . GLN B 1 309 ? -31.453 49.781 -2.979 1 36.47 309 GLN B C 1
ATOM 4532 O O . GLN B 1 309 ? -32.438 49.438 -2.324 1 36.47 309 GLN B O 1
ATOM 4537 N N . ALA B 1 310 ? -30.719 50.906 -2.627 1 42.31 310 ALA B N 1
ATOM 4538 C CA . ALA B 1 310 ? -30.781 52.125 -1.819 1 42.31 310 ALA B CA 1
ATOM 4539 C C . ALA B 1 310 ? -32.125 52.844 -1.99 1 42.31 310 ALA B C 1
ATOM 4541 O O . ALA B 1 310 ? -32.5 53.25 -3.098 1 42.31 310 ALA B O 1
ATOM 4542 N N . THR B 1 311 ? -33.25 52.25 -1.413 1 41.03 311 THR B N 1
ATOM 4543 C CA . THR B 1 311 ? -34.469 53.031 -1.369 1 41.03 311 THR B CA 1
ATOM 4544 C C . THR B 1 311 ? -34.156 54.5 -1.032 1 41.03 311 THR B C 1
ATOM 4546 O O . THR B 1 311 ? -33.531 54.781 -0.02 1 41.03 311 THR B O 1
ATOM 4549 N N . PRO B 1 312 ? -34.156 55.406 -1.998 1 41.94 312 PRO B N 1
ATOM 4550 C CA . PRO B 1 312 ? -33.906 56.844 -1.787 1 41.94 312 PRO B CA 1
ATOM 4551 C C . PRO B 1 312 ? -34.812 57.438 -0.697 1 41.94 312 PRO B C 1
ATOM 4553 O O . PRO B 1 312 ? -36 57.125 -0.642 1 41.94 312 PRO B O 1
ATOM 4556 N N . ALA B 1 313 ? -34.344 57.594 0.531 1 42.34 313 ALA B N 1
ATOM 4557 C CA . ALA B 1 313 ? -35 58.281 1.631 1 42.34 313 ALA B CA 1
ATOM 4558 C C . ALA B 1 313 ? -35.688 59.562 1.149 1 42.34 313 ALA B C 1
ATOM 4560 O O . ALA B 1 313 ? -35.031 60.469 0.613 1 42.34 313 ALA B O 1
ATOM 4561 N N . THR B 1 314 ? -36.906 59.531 0.575 1 37.19 314 THR B N 1
ATOM 4562 C CA . THR B 1 314 ? -37.719 60.688 0.288 1 37.19 314 THR B CA 1
ATOM 4563 C C . THR B 1 314 ? -37.75 61.625 1.492 1 37.19 314 THR B C 1
ATOM 4565 O O . THR B 1 314 ? -38.188 61.25 2.574 1 37.19 314 THR B O 1
ATOM 4568 N N . ALA B 1 315 ? -36.781 62.531 1.67 1 38.94 315 ALA B N 1
ATOM 4569 C CA . ALA B 1 315 ? -36.781 63.719 2.533 1 38.94 315 ALA B CA 1
ATOM 4570 C C . ALA B 1 315 ? -38.094 64.5 2.41 1 38.94 315 ALA B C 1
ATOM 4572 O O . ALA B 1 315 ? -38.375 65.062 1.369 1 38.94 315 ALA B O 1
ATOM 4573 N N . SER B 1 316 ? -39.25 63.812 2.617 1 31.75 316 SER B N 1
ATOM 4574 C CA . SER B 1 316 ? -40.438 64.688 2.715 1 31.75 316 SER B CA 1
ATOM 4575 C C . SER B 1 316 ? -40.156 65.875 3.605 1 31.75 316 SER B C 1
ATOM 4577 O O . SER B 1 316 ? -39.688 65.75 4.734 1 31.75 316 SER B O 1
ATOM 4579 N N . ALA B 1 317 ? -39.969 67 2.963 1 38.69 317 ALA B N 1
ATOM 4580 C CA . ALA B 1 317 ? -39.969 68.438 3.357 1 38.69 317 ALA B CA 1
ATOM 4581 C C . ALA B 1 317 ? -41.188 68.75 4.25 1 38.69 317 ALA B C 1
ATOM 4583 O O . ALA B 1 317 ? -41.312 69.812 4.789 1 38.69 317 ALA B O 1
ATOM 4584 N N . GLU B 1 318 ? -41.906 67.75 4.832 1 27.81 318 GLU B N 1
ATOM 4585 C CA . GLU B 1 318 ? -42.75 68.562 5.707 1 27.81 318 GLU B CA 1
ATOM 4586 C C . GLU B 1 318 ? -42 69.062 6.926 1 27.81 318 GLU B C 1
ATOM 4588 O O . GLU B 1 318 ? -41.156 68.312 7.477 1 27.81 318 GLU B O 1
#

Radius of gyration: 27.31 Å; Cα contacts (8 Å, |Δi|>4): 1114; chains: 2; bounding box: 78×100×82 Å

pLDDT: mean 85.55, std 16.35, range [26.61, 98.44]

Foldseek 3Di:
DVVVLVVLLVVLLVVLVVCPDPLLVQLLLLQLLLLQLLLLLLLLCQLQVNLCLLLLLLLQLLLQLLVLCVVVVDQDPVSSLVRSLVRSLVLSVQLVVVCPDPVDPSVVSSVVSSVVSNVNNVVSLVVLCPDPSNVPNCSVCLAFAASSPQDPVLSVVSNVLSVVSNVVCVVCVVLSVCCSPPVPVSVVVPRPSVCSVSVSSSSSSSSSSSNSNNQHSNQSSLSSHLLLLLLVLADVDSVSSSVSSSVLSSVLSNVLSSVCSSDDPDRSNVSSSVSSNVSSVCSQDPHCNHPVVVVVVVVVVVPPPCVVPPPPPPPPPD/DVVVLVVLLVVLLVVLVVCPDPLLVQLLLLQLLLLQLLLLLLLLCQLQVNLCLLLLLLLQLLLQLLVLCVVVVDQDPVSSLVRSLVRSLVLSVQLVVVCPDPVDPSVVSSVVSSCVSNVNNVVSLVVLCPDPSNVPNCSVCLAFAASSPQDPVLSVVSNVLSVVSNVVCVVCVVLSVCCSPPVPVSVVVPRPSVCSVSVSSSSSSSSSSSNSNHQHSNQSSLSSHLLLLLLVLADVDSVSSSVSSSVLSSVLSNVLSSVCSSDDPDRSNVSSSVSSNVSSVCSQPPHCNHPVVVVVVVVVVVPPPCPVPDPPPPPPPD

Organism: Persicimonas caeni (NCBI:txid2292766)

Secondary structure (DSSP, 8-state):
-HHHHHHHHHHHHHHHHHT--HHHHHHHHHHHHHHHHHHHHHHHHHHTT-HHHHHHHHHHHHHHHHHHHHHH-S--HHHHHHHHHHHHHHHHHHHHHHHTSTTS-HHHHHHHHHHHHHHHHHHHHHHHHTSTT-TT--TTHHHH--GGG--HHHHHHHHHHHHHHHHHHHHTHHHHHHHHH-HHHHHHTT--HHHHHHHHHHHHHHHHHHHHHHH-TTTHHHHHHHHHHHHHTT-S-HHHHHHHHHHHHHHHHHHHHHHHHHSTT--HHHHHHHHHHHHHHHHHHHSTTSHHHHHHHHHHHHHS--------------/-HHHHHHHHHHHHHHHHHT--HHHHHHHHHHHHHHHHHHHHHHHHHHTT-HHHHHHHHHHHHHHHHHHHHHH-S--HHHHHHHHHHHHHHHHHHHHHHHTSTTS-HHHHHHHHHHHHHHHHHHHHHHHHTSTT-TT--TTHHHH--GGG--HHHHHHHHHHHHHHHHHHHHTHHHHHHHHH-HHHHHHTT--HHHHHHHHHHHHHHHHHHHHHHH-TTTHHHHHHHHHHHHHTT-S-HHHHHHHHHHHHHHHHHHHHHHHHHSTT--HHHHHHHHHHHHHHHHHHHSTTSHHHHHHHHHHHHHS--------------